Protein AF-A0A239QMC3-F1 (afdb_monomer)

Foldseek 3Di:
DPVVVVVVVVVVCVVCVPPDDDDDPVQDVVLVVLVVVLLVLVLVVLQDPPDDLVSLVVSLVSLVVSVCVPPSVLVNLLSVLVSCLVVLNCDPSNVVSLVVNVPCVSVQCCLPPVPPPGLRNGSLLSSLQSQLSNCVSVVVLVSNLVSLVSNVSGRCSVVSNCVSCCPPVVVLQVVLVVCVVVVVLLSSLVSLVVSPPRDCSVVSQVVSCVVVVHRSVPDDDDPDDDDDDDDDDDDDDDDDDDPDDPPDFAAQCVVFPWFKWFFDADPFWFFWFLDQDPQGFPPGGPDTDHDDPPDGRIWIWGADENQWTFIWGADPVAGIFTTITRNVRIGGPDDGHYDDDADKFKKFFQAWWFFFRDQDPSTDTDPQFTDGGRFIWIFGHHDDQWTFIWGQGNRGIGTTITGVVRIDTD

Secondary structure (DSSP, 8-state):
-HHHHHHHHHHHHHHHTTS-S-TTSSSSHHHHHHHHHHHHHHHHHHHSTT--HHHHHHHHHHHHHTTT-TTHHHHHHHHHHHHHHHHT--SHHHHHHHHHHHT-HHHHHHHHHS-SSSS---HHHHHHHHHHHHHHHTT-HHHHHHHHHTTTTSTTHHHHHHHHHHHHHHHHHHHHHHHHHTT-HHHHHHHHHHTTTSTTHHHHHHHHHHHHSS-GGGSPPPP-PPPPPP-------PPP-PPP----PPBHHHHS--EEEEEPP-SSEEE-BSSSSSSS--TT-S-EEE--SSS--EEEEEEEETTEEEEEEEETTTEEEEEEEEGGGEEESSPPPEESS---EEEEESS-B--BSSSSTTSPB-GGG-B-TT-EEEEEEEETTEEEEEEEETTEEEEEEEEGGGEEE-

Structure (mmCIF, N/CA/C/O backbone):
data_AF-A0A239QMC3-F1
#
_entry.id   AF-A0A239QMC3-F1
#
loop_
_atom_site.group_PDB
_atom_site.id
_atom_site.type_symbol
_atom_site.label_atom_id
_atom_site.label_alt_id
_atom_site.label_comp_id
_atom_site.label_asym_id
_atom_site.label_entity_id
_atom_site.label_seq_id
_atom_site.pdbx_PDB_ins_code
_atom_site.Cartn_x
_atom_site.Cartn_y
_atom_site.Cartn_z
_atom_site.occupancy
_atom_site.B_iso_or_equiv
_atom_site.auth_seq_id
_atom_site.auth_comp_id
_atom_site.auth_asym_id
_atom_site.auth_atom_id
_atom_site.pdbx_PDB_model_num
ATOM 1 N N . MET A 1 1 ? -2.543 -16.650 -40.277 1.00 42.34 1 MET A N 1
ATOM 2 C CA . MET A 1 1 ? -1.309 -17.272 -39.739 1.00 42.34 1 MET A CA 1
ATOM 3 C C . MET A 1 1 ? 0.009 -16.777 -40.364 1.00 42.34 1 MET A C 1
ATOM 5 O O . MET A 1 1 ? 1.056 -17.113 -39.831 1.00 42.34 1 MET A O 1
ATOM 9 N N . ASN A 1 2 ? -0.002 -15.933 -41.412 1.00 39.25 2 ASN A N 1
ATOM 10 C CA . ASN A 1 2 ? 1.236 -15.482 -42.085 1.00 39.25 2 ASN A CA 1
ATOM 11 C C . ASN A 1 2 ? 1.768 -14.101 -41.645 1.00 39.25 2 ASN A C 1
ATOM 13 O O . ASN A 1 2 ? 2.901 -13.771 -41.966 1.00 39.25 2 ASN A O 1
ATOM 17 N N . LYS A 1 3 ? 1.007 -13.307 -40.874 1.00 33.78 3 LYS A N 1
ATOM 18 C CA . LYS A 1 3 ? 1.483 -12.008 -40.350 1.00 33.78 3 LYS A CA 1
ATOM 19 C C . LYS A 1 3 ? 2.283 -12.123 -39.042 1.00 33.78 3 LYS A C 1
ATOM 21 O O . LYS A 1 3 ? 3.198 -11.342 -38.824 1.00 33.78 3 LYS A O 1
ATOM 26 N N . ILE A 1 4 ? 2.005 -13.143 -38.225 1.00 36.97 4 ILE A N 1
ATOM 27 C CA . ILE A 1 4 ? 2.702 -13.378 -36.945 1.00 36.97 4 ILE A CA 1
ATOM 28 C C . ILE A 1 4 ? 4.100 -13.978 -37.177 1.00 36.97 4 ILE A C 1
ATOM 30 O O . ILE A 1 4 ? 5.053 -13.588 -36.512 1.00 36.97 4 ILE A O 1
ATOM 34 N N . LYS A 1 5 ? 4.263 -14.831 -38.201 1.00 31.70 5 LYS A N 1
ATOM 35 C CA . LYS A 1 5 ? 5.589 -15.307 -38.630 1.00 31.70 5 LYS A CA 1
ATOM 36 C C . LYS A 1 5 ? 6.465 -14.175 -39.183 1.00 31.70 5 LYS A C 1
ATOM 38 O O . LYS A 1 5 ? 7.652 -14.159 -38.907 1.00 31.70 5 LYS A O 1
ATOM 43 N N . GLY A 1 6 ? 5.878 -13.194 -39.877 1.00 28.50 6 GLY A N 1
ATOM 44 C CA . GLY A 1 6 ? 6.613 -12.028 -40.383 1.00 28.50 6 GLY A CA 1
ATOM 45 C C . GLY A 1 6 ? 7.157 -11.116 -39.278 1.00 28.50 6 GLY A C 1
ATOM 46 O O . GLY A 1 6 ? 8.291 -10.666 -39.369 1.00 28.50 6 GLY A O 1
ATOM 47 N N . MET A 1 7 ? 6.392 -10.890 -38.205 1.00 33.25 7 MET A N 1
ATOM 48 C CA . MET A 1 7 ? 6.823 -10.029 -37.093 1.00 33.25 7 MET A CA 1
ATOM 49 C C . MET A 1 7 ? 7.894 -10.682 -36.208 1.00 33.25 7 MET A C 1
ATOM 51 O O . MET A 1 7 ? 8.841 -10.014 -35.806 1.00 33.25 7 MET A O 1
ATOM 55 N N . ILE A 1 8 ? 7.789 -11.993 -35.960 1.00 39.22 8 ILE A N 1
ATOM 56 C CA . ILE A 1 8 ? 8.799 -12.741 -35.193 1.00 39.22 8 ILE A CA 1
ATOM 57 C C . ILE A 1 8 ? 10.090 -12.899 -36.007 1.00 39.22 8 ILE A C 1
ATOM 59 O O . ILE A 1 8 ? 11.179 -12.769 -35.457 1.00 39.22 8 ILE A O 1
ATOM 63 N N . SER A 1 9 ? 9.992 -13.084 -37.329 1.00 33.53 9 SER A N 1
ATOM 64 C CA . SER A 1 9 ? 11.170 -13.084 -38.201 1.00 33.53 9 SER A CA 1
ATOM 65 C C . SER A 1 9 ? 11.862 -11.722 -38.256 1.00 33.53 9 SER A C 1
ATOM 67 O O . SER A 1 9 ? 13.081 -11.701 -38.322 1.00 33.53 9 SER A O 1
ATOM 69 N N . ILE A 1 10 ? 11.144 -10.597 -38.167 1.00 39.94 10 ILE A N 1
ATOM 70 C CA . ILE A 1 10 ? 11.778 -9.268 -38.120 1.00 39.94 10 ILE A CA 1
ATOM 71 C C . ILE A 1 10 ? 12.500 -9.043 -36.782 1.00 39.94 10 ILE A C 1
ATOM 73 O O . ILE A 1 10 ? 13.617 -8.538 -36.795 1.00 39.94 10 ILE A O 1
ATOM 77 N N . LEU A 1 11 ? 11.943 -9.487 -35.646 1.00 39.38 11 LEU A N 1
ATOM 78 C CA . LEU A 1 11 ? 12.626 -9.370 -34.347 1.00 39.38 11 LEU A CA 1
ATOM 79 C C . LEU A 1 11 ? 13.893 -10.244 -34.265 1.00 39.38 11 LEU A C 1
ATOM 81 O O . LEU A 1 11 ? 14.918 -9.799 -33.756 1.00 39.38 11 LEU A O 1
ATOM 85 N N . LEU A 1 12 ? 13.857 -11.457 -34.829 1.00 40.16 12 LEU A N 1
ATOM 86 C CA . LEU A 1 12 ? 15.035 -12.332 -34.909 1.00 40.16 12 LEU A CA 1
ATOM 87 C C . LEU A 1 12 ? 16.071 -11.846 -35.935 1.00 40.16 12 LEU A C 1
ATOM 89 O O . LEU A 1 12 ? 17.265 -12.020 -35.717 1.00 40.16 12 LEU A O 1
ATOM 93 N N . ILE A 1 13 ? 15.644 -11.209 -37.031 1.00 41.56 13 ILE A N 1
ATOM 94 C CA . ILE A 1 13 ? 16.555 -10.612 -38.021 1.00 41.56 13 ILE A CA 1
ATOM 95 C C . ILE A 1 13 ? 17.252 -9.370 -37.447 1.00 41.56 13 ILE A C 1
ATOM 97 O O . ILE A 1 13 ? 18.429 -9.174 -37.733 1.00 41.56 13 ILE A O 1
ATOM 101 N N . VAL A 1 14 ? 16.600 -8.591 -36.574 1.00 42.72 14 VAL A N 1
ATOM 102 C CA . VAL A 1 14 ? 17.269 -7.502 -35.834 1.00 42.72 14 VAL A CA 1
ATOM 103 C C . VAL A 1 14 ? 18.296 -8.054 -34.836 1.00 42.72 14 VAL A C 1
ATOM 105 O O . VAL A 1 14 ? 19.371 -7.482 -34.721 1.00 42.72 14 VAL A O 1
ATOM 108 N N . MET A 1 15 ? 18.045 -9.202 -34.194 1.00 47.81 15 MET A N 1
ATOM 109 C CA . MET A 1 15 ? 19.039 -9.849 -33.318 1.00 47.81 15 MET A CA 1
ATOM 110 C C . MET A 1 15 ? 20.203 -10.517 -34.073 1.00 47.81 15 MET A C 1
ATOM 112 O O . MET A 1 15 ? 21.301 -10.609 -33.532 1.00 47.81 15 MET A O 1
ATOM 116 N N . ILE A 1 16 ? 20.002 -10.972 -35.315 1.00 45.25 16 ILE A N 1
ATOM 117 C CA . ILE A 1 16 ? 21.043 -11.658 -36.107 1.00 45.25 16 ILE A CA 1
ATOM 118 C C . ILE A 1 16 ? 21.859 -10.681 -36.977 1.00 45.25 16 ILE A C 1
ATOM 120 O O . ILE A 1 16 ? 23.005 -10.978 -37.307 1.00 45.25 16 ILE A O 1
ATOM 124 N N . LEU A 1 17 ? 21.346 -9.485 -37.290 1.00 40.59 17 LEU A N 1
ATOM 125 C CA . LEU A 1 17 ? 22.091 -8.456 -38.039 1.00 40.59 17 LEU A CA 1
ATOM 126 C C . LEU A 1 17 ? 23.277 -7.839 -37.269 1.00 40.59 17 LEU A C 1
ATOM 128 O O . LEU A 1 17 ? 24.104 -7.182 -37.893 1.00 40.59 17 LEU A O 1
ATOM 132 N N . PHE A 1 18 ? 23.418 -8.105 -35.966 1.00 47.75 18 PHE A N 1
ATOM 133 C CA . PHE A 1 18 ? 24.602 -7.729 -35.176 1.00 47.75 18 PHE A CA 1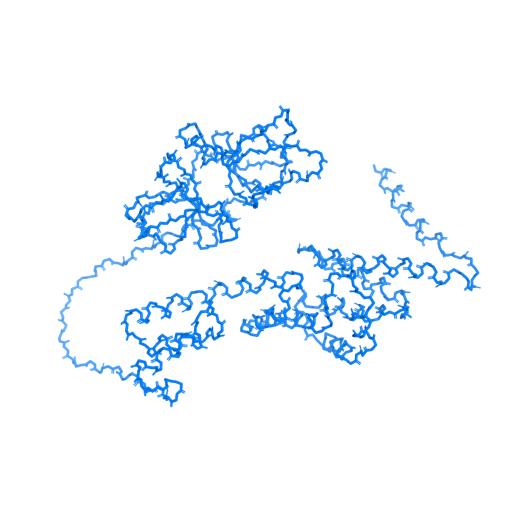
ATOM 134 C C . PHE A 1 18 ? 25.677 -8.826 -35.104 1.00 47.75 18 PHE A C 1
ATOM 136 O O . PHE A 1 18 ? 26.759 -8.612 -34.557 1.00 47.75 18 PHE A O 1
ATOM 143 N N . ALA A 1 19 ? 25.439 -9.998 -35.699 1.00 45.47 19 ALA A N 1
ATOM 144 C CA . ALA A 1 19 ? 26.444 -11.051 -35.797 1.00 45.47 19 ALA A CA 1
ATOM 145 C C . ALA A 1 19 ? 27.341 -10.840 -37.030 1.00 45.47 19 ALA A C 1
ATOM 147 O O . ALA A 1 19 ? 27.264 -11.578 -38.010 1.00 45.47 19 ALA A O 1
ATOM 148 N N . GLY A 1 20 ? 28.229 -9.844 -36.955 1.00 51.91 20 GLY A N 1
ATOM 149 C CA . GLY A 1 20 ? 29.491 -9.868 -37.698 1.00 51.91 20 GLY A CA 1
ATOM 150 C C . GLY A 1 20 ? 29.807 -8.659 -38.572 1.00 51.91 20 GLY A C 1
ATOM 151 O O . GLY A 1 20 ? 29.603 -8.721 -39.779 1.00 51.91 20 GLY A O 1
ATOM 152 N N . VAL A 1 21 ? 30.474 -7.653 -37.987 1.00 39.56 21 VAL A N 1
ATOM 153 C CA . VAL A 1 21 ? 31.579 -6.901 -38.617 1.00 39.56 21 VAL A CA 1
ATOM 154 C C . VAL A 1 21 ? 32.596 -6.495 -37.530 1.00 39.56 21 VAL A C 1
ATOM 156 O O . VAL A 1 21 ? 32.270 -5.799 -36.580 1.00 39.56 21 VAL A O 1
ATOM 159 N N . SER A 1 22 ? 33.827 -6.986 -37.677 1.00 38.31 22 SER A N 1
ATOM 160 C CA . SER A 1 22 ? 35.125 -6.436 -37.234 1.00 38.31 22 SER A CA 1
ATOM 161 C C . SER A 1 22 ? 35.217 -5.552 -35.966 1.00 38.31 22 SER A C 1
ATOM 163 O O . SER A 1 22 ? 35.170 -4.330 -36.028 1.00 38.31 22 SER A O 1
ATOM 165 N N . ILE A 1 23 ? 35.482 -6.204 -34.829 1.00 47.59 23 ILE A N 1
ATOM 166 C CA . ILE A 1 23 ? 36.553 -5.948 -33.834 1.00 47.59 23 ILE A CA 1
ATOM 167 C C . ILE A 1 23 ? 37.207 -4.541 -33.871 1.00 47.59 23 ILE A C 1
ATOM 169 O O . ILE A 1 23 ? 38.237 -4.365 -34.517 1.00 47.59 23 ILE A O 1
ATOM 173 N N . ALA A 1 24 ? 36.624 -3.573 -33.147 1.00 39.72 24 ALA A N 1
ATOM 174 C CA . ALA A 1 24 ? 37.291 -2.664 -32.183 1.00 39.72 24 ALA A CA 1
ATOM 175 C C . ALA A 1 24 ? 36.401 -1.459 -31.793 1.00 39.72 24 ALA A C 1
ATOM 177 O O . ALA A 1 24 ? 36.396 -1.081 -30.623 1.00 39.72 24 ALA A O 1
ATOM 178 N N . ASP A 1 25 ? 35.575 -0.932 -32.709 1.00 44.22 25 ASP A N 1
ATOM 179 C CA . ASP A 1 25 ? 34.870 0.355 -32.507 1.00 44.22 25 ASP A CA 1
ATOM 180 C C . ASP A 1 25 ? 33.333 0.284 -32.405 1.00 44.22 25 ASP A C 1
ATOM 182 O O . ASP A 1 25 ? 32.699 1.286 -32.090 1.00 44.22 25 ASP A O 1
ATOM 186 N N . ALA A 1 26 ? 32.715 -0.895 -32.534 1.00 49.38 26 ALA A N 1
ATOM 187 C CA . ALA A 1 26 ? 31.300 -1.095 -32.165 1.00 49.38 26 ALA A CA 1
ATOM 188 C C . ALA A 1 26 ? 31.057 -1.045 -30.631 1.00 49.38 26 ALA A C 1
ATOM 190 O O . ALA A 1 26 ? 29.965 -1.281 -30.138 1.00 49.38 26 ALA A O 1
ATOM 191 N N . SER A 1 27 ? 32.087 -0.780 -29.821 1.00 60.06 27 SER A N 1
ATOM 192 C CA . SER A 1 27 ? 32.166 -1.341 -28.469 1.00 60.06 27 SER A CA 1
ATOM 193 C C . SER A 1 27 ? 31.732 -0.435 -27.310 1.00 60.06 27 SER A C 1
ATOM 195 O O . SER A 1 27 ? 31.516 -0.968 -26.221 1.00 60.06 27 SER A O 1
ATOM 197 N N . SER A 1 28 ? 31.596 0.888 -27.486 1.00 66.06 28 SER A N 1
ATOM 198 C CA . SER A 1 28 ? 31.250 1.814 -26.386 1.00 66.06 28 SER A CA 1
ATOM 199 C C . SER A 1 28 ? 29.850 2.416 -26.495 1.00 66.06 28 SER A C 1
ATOM 201 O O . SER A 1 28 ? 29.148 2.455 -25.492 1.00 66.06 28 SER A O 1
ATOM 203 N N . MET A 1 29 ? 29.425 2.834 -27.692 1.00 78.56 29 MET A N 1
ATOM 204 C CA . MET A 1 29 ? 28.113 3.457 -27.909 1.00 78.56 29 MET A CA 1
ATOM 205 C C . MET A 1 29 ? 26.974 2.443 -27.776 1.00 78.56 29 MET A C 1
ATOM 207 O O . MET A 1 29 ? 26.014 2.702 -27.063 1.00 78.56 29 MET A O 1
ATOM 211 N N . GLU A 1 30 ? 27.121 1.250 -28.359 1.00 79.75 30 GLU A N 1
ATOM 212 C CA . GLU A 1 30 ? 26.134 0.169 -28.216 1.00 79.75 30 GLU A CA 1
ATOM 213 C C . GLU A 1 30 ? 26.017 -0.296 -26.754 1.00 79.75 30 GLU A C 1
ATOM 215 O O . GLU A 1 30 ? 24.921 -0.561 -26.263 1.00 79.75 30 GLU A O 1
ATOM 220 N N . LYS A 1 31 ? 27.140 -0.336 -26.017 1.00 83.75 31 LYS A N 1
ATOM 221 C CA . LYS A 1 31 ? 27.138 -0.645 -24.578 1.00 83.75 31 LYS A CA 1
ATOM 222 C C . LYS A 1 31 ? 26.513 0.468 -23.743 1.00 83.75 31 LYS A C 1
ATOM 224 O O . LYS A 1 31 ? 25.825 0.162 -22.777 1.00 83.75 31 LYS A O 1
ATOM 229 N N . GLU A 1 32 ? 26.732 1.730 -24.102 1.00 85.12 32 GLU A N 1
ATOM 230 C CA . GLU A 1 32 ? 26.097 2.890 -23.467 1.00 85.12 32 GLU A CA 1
ATOM 231 C C . GLU A 1 32 ? 24.574 2.857 -23.667 1.00 85.12 32 GLU A C 1
ATOM 233 O O . GLU A 1 32 ? 23.825 2.970 -22.697 1.00 85.12 32 GLU A O 1
ATOM 238 N N . GLU A 1 33 ? 24.106 2.639 -24.898 1.00 85.00 33 GLU A N 1
ATOM 239 C CA . GLU A 1 33 ? 22.679 2.525 -25.220 1.00 85.00 33 GLU A CA 1
ATOM 240 C C . GLU A 1 33 ? 22.027 1.351 -24.489 1.00 85.00 33 GLU A C 1
ATOM 242 O O . GLU A 1 33 ? 20.990 1.527 -23.845 1.00 85.00 33 GLU A O 1
ATOM 247 N N . LEU A 1 34 ? 22.654 0.171 -24.521 1.00 87.06 34 LEU A N 1
ATOM 248 C CA . LEU A 1 34 ? 22.160 -1.006 -23.813 1.00 87.06 34 LEU A CA 1
ATOM 249 C C . LEU A 1 34 ? 22.160 -0.798 -22.295 1.00 87.06 34 LEU A C 1
ATOM 251 O O . LEU A 1 34 ? 21.195 -1.176 -21.634 1.00 87.06 34 LEU A O 1
ATOM 255 N N . TYR A 1 35 ? 23.201 -0.179 -21.735 1.00 88.06 35 TYR A N 1
ATOM 256 C CA . TYR A 1 35 ? 23.268 0.151 -20.312 1.00 88.06 35 TYR A CA 1
ATOM 257 C C . TYR A 1 35 ? 22.101 1.052 -19.907 1.00 88.06 35 TYR A C 1
ATOM 259 O O . TYR A 1 35 ? 21.332 0.685 -19.022 1.00 88.06 35 TYR A O 1
ATOM 267 N N . ASN A 1 36 ? 21.903 2.172 -20.603 1.00 87.00 36 ASN A N 1
ATOM 268 C CA . ASN A 1 36 ? 20.829 3.117 -20.292 1.00 87.00 36 ASN A CA 1
ATOM 269 C C . ASN A 1 36 ? 19.439 2.489 -20.485 1.00 87.00 36 ASN A C 1
ATOM 271 O O . ASN A 1 36 ? 18.554 2.673 -19.649 1.00 87.00 36 ASN A O 1
ATOM 275 N N . ALA A 1 37 ? 19.252 1.681 -21.533 1.00 86.00 37 ALA A N 1
ATOM 276 C CA . ALA A 1 37 ? 18.010 0.943 -21.751 1.00 86.00 37 ALA A CA 1
ATOM 277 C C . ALA A 1 37 ? 17.729 -0.068 -20.628 1.00 86.00 37 ALA A C 1
ATOM 279 O O . ALA A 1 37 ? 16.599 -0.153 -20.151 1.00 86.00 37 ALA A O 1
ATOM 280 N N . THR A 1 38 ? 18.748 -0.805 -20.177 1.00 90.38 38 THR A N 1
ATOM 281 C CA . THR A 1 38 ? 18.607 -1.811 -19.111 1.00 90.38 38 THR A CA 1
ATOM 282 C C . THR A 1 38 ? 18.296 -1.150 -17.767 1.00 90.38 38 THR A C 1
ATOM 284 O O . THR A 1 38 ? 17.432 -1.625 -17.030 1.00 90.38 38 THR A O 1
ATOM 287 N N . ILE A 1 39 ? 18.932 -0.013 -17.469 1.00 87.38 39 ILE A N 1
ATOM 288 C CA . ILE A 1 39 ? 18.624 0.792 -16.281 1.00 87.38 39 ILE A CA 1
ATOM 289 C C . ILE A 1 39 ? 17.167 1.256 -16.314 1.00 87.38 39 ILE A C 1
ATOM 291 O O . ILE A 1 39 ? 16.432 1.000 -15.366 1.00 87.38 39 ILE A O 1
ATOM 295 N N . HIS A 1 40 ? 16.706 1.838 -17.422 1.00 84.25 40 HIS A N 1
ATOM 296 C CA . HIS A 1 40 ? 15.313 2.275 -17.543 1.00 84.25 40 HIS A CA 1
ATOM 297 C C . HIS A 1 40 ? 14.299 1.131 -17.447 1.00 84.25 40 HIS A C 1
ATOM 299 O O . HIS A 1 40 ? 13.198 1.324 -16.932 1.00 84.25 40 HIS A O 1
ATOM 305 N N . GLN A 1 41 ? 14.639 -0.069 -17.920 1.00 88.62 41 GLN A N 1
ATOM 306 C CA . GLN A 1 41 ? 13.793 -1.248 -17.731 1.00 88.62 41 GLN A CA 1
ATOM 307 C C . GLN A 1 41 ? 13.694 -1.639 -16.256 1.00 88.62 41 GLN A C 1
ATOM 309 O O . GLN A 1 41 ? 12.586 -1.885 -15.779 1.00 88.62 41 GLN A O 1
ATOM 314 N N . LEU A 1 42 ? 14.817 -1.648 -15.531 1.00 88.81 42 LEU A N 1
ATOM 315 C CA . LEU A 1 42 ? 14.836 -1.894 -14.089 1.00 88.81 42 LEU A CA 1
ATOM 316 C C . LEU A 1 42 ? 14.011 -0.845 -13.336 1.00 88.81 42 LEU A C 1
ATOM 318 O O . LEU A 1 42 ? 13.190 -1.205 -12.499 1.00 88.81 42 LEU A O 1
ATOM 322 N N . GLU A 1 43 ? 14.156 0.436 -13.667 1.00 83.44 43 GLU A N 1
ATOM 323 C CA . GLU A 1 43 ? 13.346 1.505 -13.074 1.00 83.44 43 GLU A CA 1
ATOM 324 C C . GLU A 1 43 ? 11.858 1.341 -13.369 1.00 83.44 43 GLU A C 1
ATOM 326 O O . GLU A 1 43 ? 11.033 1.419 -12.465 1.00 83.44 43 GLU A O 1
ATOM 331 N N . SER A 1 44 ? 11.500 1.074 -14.627 1.00 83.50 44 SER A N 1
ATOM 332 C CA . SER A 1 44 ? 10.107 0.853 -15.016 1.00 83.50 44 SER A CA 1
ATOM 333 C C . SER A 1 44 ? 9.508 -0.342 -14.277 1.00 83.50 44 SER A C 1
ATOM 335 O O . SER A 1 44 ? 8.335 -0.301 -13.893 1.00 83.50 44 SER A O 1
ATOM 337 N N . TRP A 1 45 ? 10.313 -1.383 -14.050 1.00 87.12 45 TRP A N 1
ATOM 338 C CA . TRP A 1 45 ? 9.920 -2.530 -13.247 1.00 87.12 45 TRP A CA 1
ATOM 339 C C . TRP A 1 45 ? 9.667 -2.124 -11.790 1.00 87.12 45 TRP A C 1
ATOM 341 O O . TRP A 1 45 ? 8.585 -2.375 -11.267 1.00 87.12 45 TRP A O 1
ATOM 351 N N . LEU A 1 46 ? 10.608 -1.399 -11.178 1.00 83.19 46 LEU A N 1
ATOM 352 C CA . LEU A 1 46 ? 10.526 -0.862 -9.811 1.00 83.19 46 LEU A CA 1
ATOM 353 C C . LEU A 1 46 ? 9.485 0.249 -9.618 1.00 83.19 46 LEU A C 1
ATOM 355 O O . LEU A 1 46 ? 9.290 0.694 -8.500 1.00 83.19 46 LEU A O 1
ATOM 359 N N . GLN A 1 47 ? 8.854 0.765 -10.666 1.00 76.44 47 GLN A N 1
ATOM 360 C CA . GLN A 1 47 ? 7.776 1.756 -10.552 1.00 76.44 47 GLN A CA 1
ATOM 361 C C . GLN A 1 47 ? 6.394 1.139 -10.772 1.00 76.44 47 GLN A C 1
ATOM 363 O O . GLN A 1 47 ? 5.383 1.804 -10.552 1.00 76.44 47 GLN A O 1
ATOM 368 N N . THR A 1 48 ? 6.330 -0.112 -11.236 1.00 73.38 48 THR A N 1
ATOM 369 C CA . THR A 1 48 ? 5.074 -0.762 -11.618 1.00 73.38 48 THR A CA 1
ATOM 370 C C . THR A 1 48 ? 4.817 -1.985 -10.735 1.00 73.38 48 THR A C 1
ATOM 372 O O . THR A 1 48 ? 5.326 -3.069 -11.041 1.00 73.38 48 THR A O 1
ATOM 375 N N . PRO A 1 49 ? 3.996 -1.848 -9.677 1.00 70.25 49 PRO A N 1
ATOM 376 C CA . PRO A 1 49 ? 3.599 -2.965 -8.831 1.00 70.25 49 PRO A CA 1
ATOM 377 C C . PRO A 1 49 ? 3.048 -4.149 -9.631 1.00 70.25 49 PRO A C 1
ATOM 379 O O . PRO A 1 49 ? 2.278 -3.980 -10.577 1.00 70.25 49 PRO A O 1
ATOM 382 N N . GLY A 1 50 ? 3.434 -5.365 -9.239 1.00 68.62 50 GLY A N 1
ATOM 383 C CA . GLY A 1 50 ? 2.870 -6.603 -9.790 1.00 68.62 50 GLY A CA 1
ATOM 384 C C . GLY A 1 50 ? 3.425 -7.049 -11.147 1.00 68.62 50 GLY A C 1
ATOM 385 O O . GLY A 1 50 ? 2.840 -7.934 -11.775 1.00 68.62 50 GLY A O 1
ATOM 386 N N . ARG A 1 51 ? 4.545 -6.484 -11.617 1.00 74.12 51 ARG A N 1
ATOM 387 C CA . ARG A 1 51 ? 5.210 -6.981 -12.830 1.00 74.12 51 ARG A CA 1
ATOM 388 C C . ARG A 1 51 ? 5.774 -8.398 -12.666 1.00 74.12 51 ARG A C 1
ATOM 390 O O . ARG A 1 51 ? 6.202 -8.781 -11.576 1.00 74.12 51 ARG A O 1
ATOM 397 N N . PRO A 1 52 ? 5.792 -9.195 -13.750 1.00 79.50 52 PRO A N 1
ATOM 398 C CA . PRO A 1 52 ? 6.205 -10.588 -13.689 1.00 79.50 52 PRO A CA 1
ATOM 399 C C . PRO A 1 52 ? 7.712 -10.737 -13.443 1.00 79.50 52 PRO A C 1
ATOM 401 O O . PRO A 1 52 ? 8.528 -9.956 -13.934 1.00 79.50 52 PRO A O 1
ATOM 404 N N . ALA A 1 53 ? 8.082 -11.815 -12.748 1.00 85.31 53 ALA A N 1
ATOM 405 C CA . ALA A 1 53 ? 9.475 -12.189 -12.490 1.00 85.31 53 ALA A CA 1
ATOM 406 C C . ALA A 1 53 ? 10.293 -12.404 -13.781 1.00 85.31 53 ALA A C 1
ATOM 408 O O . ALA A 1 53 ? 11.470 -12.061 -13.829 1.00 85.31 53 ALA A O 1
ATOM 409 N N . ALA A 1 54 ? 9.652 -12.884 -14.853 1.00 85.38 54 ALA A N 1
ATOM 410 C CA . ALA A 1 54 ? 10.289 -13.111 -16.154 1.00 85.38 54 ALA A CA 1
ATOM 411 C C . ALA A 1 54 ? 10.846 -11.829 -16.810 1.00 85.38 54 ALA A C 1
ATOM 413 O O . ALA A 1 54 ? 11.699 -11.908 -17.694 1.00 85.38 54 ALA A O 1
ATOM 414 N N . GLU A 1 55 ? 10.370 -10.643 -16.414 1.00 88.31 55 GLU A N 1
ATOM 415 C CA . GLU A 1 55 ? 10.962 -9.377 -16.864 1.00 88.31 55 GLU A CA 1
ATOM 416 C C . GLU A 1 55 ? 12.292 -9.089 -16.154 1.00 88.31 55 GLU A C 1
ATOM 418 O O . GLU A 1 55 ? 13.226 -8.620 -16.800 1.00 88.31 55 GLU A O 1
ATOM 423 N N . LEU A 1 56 ? 12.433 -9.442 -14.868 1.00 92.12 56 LEU A N 1
ATOM 424 C CA . LEU A 1 56 ? 13.714 -9.330 -14.159 1.00 92.12 56 LEU A CA 1
ATOM 425 C C . LEU A 1 56 ? 14.767 -10.267 -14.752 1.00 92.12 56 LEU A C 1
ATOM 427 O O . LEU A 1 56 ? 15.918 -9.871 -14.886 1.00 92.12 56 LEU A O 1
ATOM 431 N N . GLU A 1 57 ? 14.383 -11.475 -15.168 1.00 91.00 57 GLU A N 1
ATOM 432 C CA . GLU A 1 57 ? 15.292 -12.421 -15.835 1.00 91.00 57 GLU A CA 1
ATOM 433 C C . GLU A 1 57 ? 15.880 -11.842 -17.135 1.00 91.00 57 GLU A C 1
ATOM 435 O O . GLU A 1 57 ? 17.068 -12.005 -17.416 1.00 91.00 57 GLU A O 1
ATOM 440 N N . GLN A 1 58 ? 15.079 -11.099 -17.906 1.00 89.44 58 GLN A N 1
ATOM 441 C CA . GLN A 1 58 ? 15.541 -10.411 -19.120 1.00 89.44 58 GLN A CA 1
ATOM 442 C C . GLN A 1 58 ? 16.477 -9.238 -18.800 1.00 89.44 58 GLN A C 1
ATOM 444 O O . GLN A 1 58 ? 17.479 -9.032 -19.492 1.00 89.44 58 GLN A O 1
ATOM 449 N N . ILE A 1 59 ? 16.178 -8.490 -17.735 1.00 93.50 59 ILE A N 1
ATOM 450 C CA . ILE A 1 59 ? 17.022 -7.391 -17.247 1.00 93.50 59 ILE A CA 1
ATOM 451 C C . ILE A 1 59 ? 18.376 -7.939 -16.764 1.00 93.50 59 ILE A C 1
ATOM 453 O O . ILE A 1 59 ? 19.421 -7.399 -17.128 1.00 93.50 59 ILE A O 1
ATOM 457 N N . ILE A 1 60 ? 18.380 -9.052 -16.022 1.00 95.06 60 ILE A N 1
ATOM 458 C CA . ILE A 1 60 ? 19.597 -9.752 -15.575 1.00 95.06 60 ILE A CA 1
ATOM 459 C C . ILE A 1 60 ? 20.450 -10.160 -16.778 1.00 95.06 60 ILE A C 1
ATOM 461 O O . ILE A 1 60 ? 21.624 -9.795 -16.836 1.00 95.06 60 ILE A O 1
ATOM 465 N N . ALA A 1 61 ? 19.853 -10.821 -17.776 1.00 91.19 61 ALA A N 1
ATOM 466 C CA . ALA A 1 61 ? 20.563 -11.234 -18.988 1.00 91.19 61 ALA A CA 1
ATOM 467 C C . ALA A 1 61 ? 21.185 -10.044 -19.744 1.00 91.19 61 ALA A C 1
ATOM 469 O O . ALA A 1 61 ? 22.295 -10.138 -20.275 1.00 91.19 61 ALA A O 1
ATOM 470 N N . SER A 1 62 ? 20.494 -8.901 -19.760 1.00 91.44 62 SER A N 1
ATOM 471 C CA . SER A 1 62 ? 20.992 -7.669 -20.378 1.00 91.44 62 SER A CA 1
ATOM 472 C C . SER A 1 62 ? 22.185 -7.104 -19.603 1.00 91.44 62 SER A C 1
ATOM 474 O O . SER A 1 62 ? 23.215 -6.795 -20.207 1.00 91.44 62 SER A O 1
ATOM 476 N N . PHE A 1 63 ? 22.122 -7.069 -18.268 1.00 93.19 63 PHE A N 1
ATOM 477 C CA . PHE A 1 63 ? 23.269 -6.683 -17.443 1.00 93.19 63 PHE A CA 1
ATOM 478 C C . PHE A 1 63 ? 24.461 -7.644 -17.563 1.00 93.19 63 PHE A C 1
ATOM 480 O O . PHE A 1 63 ? 25.601 -7.179 -17.592 1.00 93.19 63 PHE A O 1
ATOM 487 N N . ASP A 1 64 ? 24.235 -8.954 -17.683 1.00 89.88 64 ASP A N 1
ATOM 488 C CA . ASP A 1 64 ? 25.312 -9.935 -17.889 1.00 89.88 64 ASP A CA 1
ATOM 489 C C . ASP A 1 64 ? 26.053 -9.686 -19.210 1.00 89.88 64 ASP A C 1
ATOM 491 O O . ASP A 1 64 ? 27.287 -9.734 -19.271 1.00 89.88 64 ASP A O 1
ATOM 495 N N . SER A 1 65 ? 25.311 -9.341 -20.268 1.00 88.06 65 SER A N 1
ATOM 496 C CA . SER A 1 65 ? 25.879 -9.046 -21.590 1.00 88.06 65 SER A CA 1
ATOM 497 C C . SER A 1 65 ? 26.772 -7.797 -21.615 1.00 88.06 65 SER A C 1
ATOM 499 O O . SER A 1 65 ? 27.668 -7.690 -22.455 1.00 88.06 65 SER A O 1
ATOM 501 N N . LEU A 1 66 ? 26.596 -6.881 -20.655 1.00 87.19 66 LEU A N 1
ATOM 502 C CA . LEU A 1 66 ? 27.392 -5.659 -20.521 1.00 87.19 66 LEU A CA 1
ATOM 503 C C . LEU A 1 66 ? 28.800 -5.910 -19.953 1.00 87.19 66 LEU A C 1
ATOM 505 O O . LEU A 1 66 ? 29.635 -5.008 -20.003 1.00 87.19 66 LEU A O 1
ATOM 509 N N . GLN A 1 67 ? 29.105 -7.118 -19.460 1.00 83.62 67 GLN A N 1
ATOM 510 C CA . GLN A 1 67 ? 30.450 -7.541 -19.028 1.00 83.62 67 GLN A CA 1
ATOM 511 C C . GLN A 1 67 ? 31.154 -6.551 -18.075 1.00 83.62 67 GLN A C 1
ATOM 513 O O . GLN A 1 67 ? 32.344 -6.275 -18.220 1.00 83.62 67 GLN A O 1
ATOM 518 N N . SER A 1 68 ? 30.448 -6.027 -17.069 1.00 82.44 68 SER A N 1
ATOM 519 C CA . SER A 1 68 ? 30.960 -5.011 -16.121 1.00 82.44 68 SER A CA 1
ATOM 520 C C . SER A 1 68 ? 31.218 -3.624 -16.727 1.00 82.44 68 SER A C 1
ATOM 522 O O . SER A 1 68 ? 31.971 -2.834 -16.166 1.00 82.44 68 SER A O 1
ATOM 524 N N . TYR A 1 69 ? 30.597 -3.293 -17.862 1.00 85.62 69 TYR A N 1
ATOM 525 C CA . TYR A 1 69 ? 30.560 -1.919 -18.360 1.00 85.62 69 TYR A CA 1
ATOM 526 C C . TYR A 1 69 ? 29.898 -0.991 -17.325 1.00 85.62 69 TYR A C 1
ATOM 528 O O . TYR A 1 69 ? 28.794 -1.283 -16.850 1.00 85.62 69 TYR A O 1
ATOM 536 N N . LYS A 1 70 ? 30.582 0.106 -16.965 1.00 86.69 70 LYS A N 1
ATOM 537 C CA . LYS A 1 70 ? 30.215 1.000 -15.849 1.00 86.69 70 LYS A CA 1
ATOM 538 C C . LYS A 1 70 ? 29.900 0.195 -14.577 1.00 86.69 70 LYS A C 1
ATOM 540 O O . LYS A 1 70 ? 30.653 -0.699 -14.207 1.00 86.69 70 LYS A O 1
ATOM 545 N N . MET A 1 71 ? 28.769 0.474 -13.934 1.00 89.00 71 MET A N 1
ATOM 546 C CA . MET A 1 71 ? 28.319 -0.214 -12.728 1.00 89.00 71 MET A CA 1
ATOM 547 C C . MET A 1 71 ? 27.276 -1.307 -12.997 1.00 89.00 71 MET A C 1
ATOM 549 O O . MET A 1 71 ? 26.559 -1.713 -12.083 1.00 89.00 71 MET A O 1
ATOM 553 N N . SER A 1 72 ? 27.200 -1.834 -14.227 1.00 89.81 72 SER A N 1
ATOM 554 C CA . SER A 1 72 ? 26.238 -2.890 -14.609 1.00 89.81 72 SER A CA 1
ATOM 555 C C . SER A 1 72 ? 26.260 -4.096 -13.668 1.00 89.81 72 SER A C 1
ATOM 557 O O . SER A 1 72 ? 25.215 -4.662 -13.372 1.00 89.81 72 SER A O 1
ATOM 559 N N . LYS A 1 73 ? 27.430 -4.448 -13.127 1.00 91.56 73 LYS A N 1
ATOM 560 C CA . LYS A 1 73 ? 27.586 -5.545 -12.166 1.00 91.56 73 LYS A CA 1
ATOM 561 C C . LYS A 1 73 ? 26.906 -5.274 -10.815 1.00 91.56 73 LYS A C 1
ATOM 563 O O . LYS A 1 73 ? 26.342 -6.194 -10.237 1.00 91.56 73 LYS A O 1
ATOM 568 N N . GLY A 1 74 ? 26.913 -4.027 -10.336 1.00 91.19 74 GLY A N 1
ATOM 569 C CA . GLY A 1 74 ? 26.186 -3.632 -9.123 1.00 91.19 74 GLY A CA 1
ATOM 570 C C . GLY A 1 74 ? 24.673 -3.749 -9.311 1.00 91.19 74 GLY A C 1
ATOM 571 O O . GLY A 1 74 ? 23.993 -4.396 -8.518 1.00 91.19 74 GLY A O 1
ATOM 572 N N . PHE A 1 75 ? 24.155 -3.233 -10.427 1.00 91.75 75 PHE A N 1
ATOM 573 C CA . PHE A 1 75 ? 22.740 -3.390 -10.772 1.00 91.75 75 PHE A CA 1
ATOM 574 C C . PHE A 1 75 ? 22.341 -4.847 -11.015 1.00 91.75 75 PHE A C 1
ATOM 576 O O . PHE A 1 75 ? 21.250 -5.253 -10.617 1.00 91.75 75 PHE A O 1
ATOM 583 N N . ASN A 1 76 ? 23.220 -5.656 -11.609 1.00 94.06 76 ASN A N 1
ATOM 584 C CA . ASN A 1 76 ? 22.990 -7.085 -11.792 1.00 94.06 76 ASN A CA 1
ATOM 585 C C . ASN A 1 76 ? 22.807 -7.803 -10.447 1.00 94.06 76 ASN A C 1
ATOM 587 O O . ASN A 1 76 ? 21.839 -8.546 -10.287 1.00 94.06 76 ASN A O 1
ATOM 591 N N . TYR A 1 77 ? 23.676 -7.541 -9.463 1.00 94.69 77 TYR A N 1
ATOM 592 C CA . TYR A 1 77 ? 23.524 -8.099 -8.116 1.00 94.69 77 TYR A CA 1
ATOM 593 C C . TYR A 1 77 ? 22.197 -7.696 -7.487 1.00 94.69 77 TYR A C 1
ATOM 595 O O . TYR A 1 77 ? 21.468 -8.557 -7.004 1.00 94.69 77 TYR A O 1
ATOM 603 N N . PHE A 1 78 ? 21.837 -6.414 -7.552 1.00 93.25 78 PHE A N 1
ATOM 604 C CA . PHE A 1 78 ? 20.566 -5.945 -7.008 1.00 93.25 78 PHE A CA 1
ATOM 605 C C . PHE A 1 78 ? 19.355 -6.603 -7.688 1.00 93.25 78 PHE A C 1
ATOM 607 O O . PHE A 1 78 ? 18.449 -7.082 -7.008 1.00 93.25 78 PHE A O 1
ATOM 614 N N . THR A 1 79 ? 19.363 -6.702 -9.018 1.00 94.44 79 THR A N 1
ATOM 615 C CA . THR A 1 79 ? 18.264 -7.311 -9.789 1.00 94.44 79 THR A CA 1
ATOM 616 C C . THR A 1 79 ? 18.097 -8.797 -9.452 1.00 94.44 79 THR A C 1
ATOM 618 O O . THR A 1 79 ? 16.977 -9.290 -9.321 1.00 94.44 79 THR A O 1
ATOM 621 N N . ASN A 1 80 ? 19.205 -9.507 -9.242 1.00 95.50 80 ASN A N 1
ATOM 622 C CA . ASN A 1 80 ? 19.208 -10.901 -8.808 1.00 95.50 80 ASN A CA 1
ATOM 623 C C . ASN A 1 80 ? 18.661 -11.079 -7.377 1.00 95.50 80 ASN A C 1
ATOM 625 O O . ASN A 1 80 ? 17.829 -11.958 -7.140 1.00 95.50 80 ASN A O 1
ATOM 629 N N . VAL A 1 81 ? 19.062 -10.220 -6.431 1.00 94.94 81 VAL A N 1
ATOM 630 C CA . VAL A 1 81 ? 18.511 -10.210 -5.060 1.00 94.94 81 VAL A CA 1
ATOM 631 C C . VAL A 1 81 ? 17.004 -9.947 -5.087 1.00 94.94 81 VAL A C 1
ATOM 633 O O . VAL A 1 81 ? 16.244 -10.637 -4.409 1.00 94.94 81 VAL A O 1
ATOM 636 N N . LEU A 1 82 ? 16.558 -8.999 -5.912 1.00 92.31 82 LEU A N 1
ATOM 637 C CA . LEU A 1 82 ? 15.146 -8.673 -6.089 1.00 92.31 82 LEU A CA 1
ATOM 638 C C . LEU A 1 82 ? 14.344 -9.864 -6.629 1.00 92.31 82 LEU A C 1
ATOM 640 O O . LEU A 1 82 ? 13.292 -10.184 -6.078 1.00 92.31 82 LEU A O 1
ATOM 644 N N . LEU A 1 83 ? 14.853 -10.553 -7.657 1.00 93.94 83 LEU A N 1
ATOM 645 C CA . LEU A 1 83 ? 14.227 -11.752 -8.223 1.00 93.94 83 LEU A CA 1
ATOM 646 C C . LEU A 1 83 ? 14.051 -12.851 -7.165 1.00 93.94 83 LEU A C 1
ATOM 648 O O . LEU A 1 83 ? 12.967 -13.417 -7.019 1.00 93.94 83 LEU A O 1
ATOM 652 N N . LYS A 1 84 ? 15.095 -13.117 -6.380 1.00 91.56 84 LYS A N 1
ATOM 653 C CA . LYS A 1 84 ? 15.046 -14.088 -5.279 1.00 91.56 84 LYS A CA 1
ATOM 654 C C . LYS A 1 84 ? 14.044 -13.679 -4.199 1.00 91.56 84 LYS A C 1
ATOM 656 O O . LYS A 1 84 ? 13.250 -14.513 -3.767 1.00 91.56 84 LYS A O 1
ATOM 661 N N . ALA A 1 85 ? 14.021 -12.401 -3.817 1.00 90.31 85 ALA A N 1
ATOM 662 C CA . ALA A 1 85 ? 13.099 -11.872 -2.814 1.00 90.31 85 ALA A CA 1
ATOM 663 C C . ALA A 1 85 ? 11.626 -11.988 -3.242 1.00 90.31 85 ALA A C 1
ATOM 665 O O . ALA A 1 85 ? 10.771 -12.314 -2.419 1.00 90.31 85 ALA A O 1
ATOM 666 N N . ILE A 1 86 ? 11.305 -11.768 -4.523 1.00 86.12 86 ILE A N 1
ATOM 667 C CA . ILE A 1 86 ? 9.928 -11.945 -5.016 1.00 86.12 86 ILE A CA 1
ATOM 668 C C . ILE A 1 86 ? 9.519 -13.413 -5.168 1.00 86.12 86 ILE A C 1
ATOM 670 O O . ILE A 1 86 ? 8.330 -13.712 -5.102 1.00 86.12 86 ILE A O 1
ATOM 674 N N . GLN A 1 87 ? 10.483 -14.313 -5.358 1.00 88.56 87 GLN A N 1
ATOM 675 C CA . GLN A 1 87 ? 10.263 -15.760 -5.427 1.00 88.56 87 GLN A CA 1
ATOM 676 C C . GLN A 1 87 ? 10.249 -16.432 -4.043 1.00 88.56 87 GLN A C 1
ATOM 678 O O . GLN A 1 87 ? 9.953 -17.621 -3.961 1.00 88.56 87 GLN A O 1
ATOM 683 N N . GLY A 1 88 ? 10.589 -15.705 -2.972 1.00 87.00 88 GLY A N 1
ATOM 684 C CA . GLY A 1 88 ? 10.737 -16.267 -1.625 1.00 87.00 88 GLY A CA 1
ATOM 685 C C . GLY A 1 88 ? 11.944 -17.207 -1.481 1.00 87.00 88 GLY A C 1
ATOM 686 O O . GLY A 1 88 ? 11.920 -18.120 -0.660 1.00 87.00 88 GLY A O 1
ATOM 687 N N . SER A 1 89 ? 12.988 -17.033 -2.299 1.00 90.00 89 SER A N 1
ATOM 688 C CA . SER A 1 89 ? 14.155 -17.924 -2.358 1.00 90.00 89 SER A CA 1
ATOM 689 C C . SER A 1 89 ? 15.378 -17.302 -1.676 1.00 90.00 89 SER A C 1
ATOM 691 O O . SER A 1 89 ? 16.202 -16.670 -2.331 1.00 90.00 89 SER A O 1
ATOM 693 N N . PHE A 1 90 ? 15.540 -17.516 -0.370 1.00 90.75 90 PHE A N 1
ATOM 694 C CA . PHE A 1 90 ? 16.615 -16.918 0.445 1.00 90.75 90 PHE A CA 1
ATOM 695 C C . PHE A 1 90 ? 17.813 -17.865 0.643 1.00 90.75 90 PHE A C 1
ATOM 697 O O . PHE A 1 90 ? 18.172 -18.254 1.757 1.00 90.75 90 PHE A O 1
ATOM 704 N N . ASP A 1 91 ? 18.408 -18.289 -0.470 1.00 86.19 91 ASP A N 1
ATOM 705 C CA . ASP A 1 91 ? 19.514 -19.251 -0.520 1.00 86.19 91 ASP A CA 1
ATOM 706 C C . ASP A 1 91 ? 20.906 -18.593 -0.378 1.00 86.19 91 ASP A C 1
ATOM 708 O O . ASP A 1 91 ? 21.053 -17.425 -0.009 1.00 86.19 91 ASP A O 1
ATOM 712 N N . PHE A 1 92 ? 21.966 -19.376 -0.609 1.00 88.50 92 PHE A N 1
ATOM 713 C CA . PHE A 1 92 ? 23.342 -18.880 -0.566 1.00 88.50 92 PHE A CA 1
ATOM 714 C C . PHE A 1 92 ? 23.582 -17.741 -1.566 1.00 88.50 92 PHE A C 1
ATOM 716 O O . PHE A 1 92 ? 24.244 -16.768 -1.208 1.00 88.50 92 PHE A O 1
ATOM 723 N N . ASP A 1 93 ? 23.027 -17.834 -2.778 1.00 88.12 93 ASP A N 1
ATOM 724 C CA . ASP A 1 93 ? 23.238 -16.839 -3.831 1.00 88.12 93 ASP A CA 1
ATOM 725 C C . ASP A 1 93 ? 22.613 -15.495 -3.444 1.00 88.12 93 ASP A C 1
ATOM 727 O O . ASP A 1 93 ? 23.257 -14.454 -3.581 1.00 88.12 93 ASP A O 1
ATOM 731 N N . TYR A 1 94 ? 21.413 -15.514 -2.851 1.00 90.38 94 TYR A N 1
ATOM 732 C CA . TYR A 1 94 ? 20.773 -14.320 -2.288 1.00 90.38 94 TYR A CA 1
ATOM 733 C C . TYR A 1 94 ? 21.691 -13.595 -1.286 1.00 90.38 94 TYR A C 1
ATOM 735 O O . TYR A 1 94 ? 21.945 -12.394 -1.416 1.00 90.38 94 TYR A O 1
ATOM 743 N N . LYS A 1 95 ? 22.261 -14.334 -0.325 1.00 88.12 95 LYS A N 1
ATOM 744 C CA . LYS A 1 95 ? 23.178 -13.773 0.685 1.00 88.12 95 LYS A CA 1
ATOM 745 C C . LYS A 1 95 ? 24.493 -13.299 0.073 1.00 88.12 95 LYS A C 1
ATOM 747 O O . LYS A 1 95 ? 25.014 -12.255 0.463 1.00 88.12 95 LYS A O 1
ATOM 752 N N . PHE A 1 96 ? 25.027 -14.053 -0.884 1.00 91.69 96 PHE A N 1
ATOM 753 C CA . PHE A 1 96 ? 26.244 -13.698 -1.603 1.00 91.69 96 PHE A CA 1
ATOM 754 C C . PHE A 1 96 ? 26.082 -12.358 -2.327 1.00 91.69 96 PHE A C 1
ATOM 756 O O . PHE A 1 96 ? 26.923 -11.476 -2.163 1.00 91.69 96 PHE A O 1
ATOM 763 N N . TRP A 1 97 ? 24.992 -12.160 -3.070 1.00 93.62 97 TRP A N 1
ATOM 764 C CA . TRP A 1 97 ? 24.759 -10.917 -3.806 1.00 93.62 97 TRP A CA 1
ATOM 765 C C . TRP A 1 97 ? 24.493 -9.715 -2.899 1.00 93.62 97 TRP A C 1
ATOM 767 O O . TRP A 1 97 ? 24.999 -8.633 -3.196 1.00 93.62 97 TRP A O 1
ATOM 777 N N . ILE A 1 98 ? 23.790 -9.891 -1.774 1.00 93.06 98 ILE A N 1
ATOM 778 C CA . ILE A 1 98 ? 23.673 -8.843 -0.744 1.00 93.06 98 ILE A CA 1
ATOM 779 C C . ILE A 1 98 ? 25.057 -8.424 -0.248 1.00 93.06 98 ILE A C 1
ATOM 781 O O . ILE A 1 98 ? 25.379 -7.238 -0.270 1.00 93.06 98 ILE A O 1
ATOM 785 N N . ASN A 1 99 ? 25.908 -9.385 0.118 1.00 90.88 99 ASN A N 1
ATOM 786 C CA . ASN A 1 99 ? 27.261 -9.087 0.581 1.00 90.88 99 ASN A CA 1
ATOM 787 C C . ASN A 1 99 ? 28.101 -8.383 -0.504 1.00 90.88 99 ASN A C 1
ATOM 789 O O . ASN A 1 99 ? 28.867 -7.469 -0.207 1.00 90.88 99 ASN A O 1
ATOM 793 N N . MET A 1 100 ? 27.935 -8.762 -1.775 1.00 91.81 100 MET A N 1
ATOM 794 C CA . MET A 1 100 ? 28.602 -8.079 -2.887 1.00 91.81 100 MET A CA 1
ATOM 795 C C . MET A 1 100 ? 28.118 -6.637 -3.086 1.00 91.81 100 MET A C 1
ATOM 797 O O . MET A 1 100 ? 28.908 -5.812 -3.535 1.00 91.81 100 MET A O 1
ATOM 801 N N . LEU A 1 101 ? 26.859 -6.314 -2.776 1.00 92.19 101 LEU A N 1
ATOM 802 C CA . LEU A 1 101 ? 26.345 -4.938 -2.795 1.00 92.19 101 LEU A CA 1
ATOM 803 C C . LEU A 1 101 ? 26.876 -4.123 -1.610 1.00 92.19 101 LEU A C 1
ATOM 805 O O . LEU A 1 101 ? 27.353 -3.005 -1.802 1.00 92.19 101 LEU A O 1
ATOM 809 N N . GLU A 1 102 ? 26.841 -4.698 -0.405 1.00 91.06 102 GLU A N 1
ATOM 810 C CA . GLU A 1 102 ? 27.300 -4.060 0.838 1.00 91.06 102 GLU A CA 1
ATOM 811 C C . GLU A 1 102 ? 28.790 -3.687 0.785 1.00 91.06 102 GLU A C 1
ATOM 813 O O . GLU A 1 102 ? 29.178 -2.639 1.294 1.00 91.06 102 GLU A O 1
ATOM 818 N N . GLN A 1 103 ? 29.621 -4.499 0.124 1.00 88.88 103 GLN A N 1
ATOM 819 C CA . GLN A 1 103 ? 31.067 -4.259 0.012 1.00 88.88 103 GLN A CA 1
ATOM 820 C C . GLN A 1 103 ? 31.482 -3.427 -1.216 1.00 88.88 103 GLN A C 1
ATOM 822 O O . GLN A 1 103 ? 32.656 -3.086 -1.356 1.00 88.88 103 GLN A O 1
ATOM 827 N N . ASN A 1 104 ? 30.568 -3.110 -2.138 1.00 88.62 104 ASN A N 1
ATOM 828 C CA . ASN A 1 104 ? 30.913 -2.415 -3.382 1.00 88.62 104 ASN A CA 1
ATOM 829 C C . ASN A 1 104 ? 30.862 -0.889 -3.216 1.00 88.62 104 ASN A C 1
ATOM 831 O O . ASN A 1 104 ? 29.919 -0.235 -3.660 1.00 88.62 104 ASN A O 1
ATOM 835 N N . GLU A 1 105 ? 31.897 -0.327 -2.591 1.00 88.88 105 GLU A N 1
ATOM 836 C CA . GLU A 1 105 ? 32.020 1.115 -2.323 1.00 88.88 105 GLU A CA 1
ATOM 837 C C . GLU A 1 105 ? 31.886 1.966 -3.595 1.00 88.88 105 GLU A C 1
ATOM 839 O O . GLU A 1 105 ? 31.162 2.958 -3.598 1.00 88.88 105 GLU A O 1
ATOM 844 N N . SER A 1 106 ? 32.496 1.542 -4.708 1.00 87.50 106 SER A N 1
ATOM 845 C CA . SER A 1 106 ? 32.406 2.269 -5.983 1.00 87.50 106 SER A CA 1
ATOM 846 C C . SER A 1 106 ? 30.982 2.314 -6.537 1.00 87.50 106 SER A C 1
ATOM 848 O O . SER A 1 106 ? 30.588 3.307 -7.143 1.00 87.50 106 SER A O 1
ATOM 850 N N . PHE A 1 107 ? 30.190 1.258 -6.335 1.00 89.19 107 PHE A N 1
ATOM 851 C CA . PHE A 1 107 ? 28.781 1.271 -6.716 1.00 89.19 107 PHE A CA 1
ATOM 852 C C . PHE A 1 107 ? 27.956 2.178 -5.806 1.00 89.19 107 PHE A C 1
ATOM 854 O O . PHE A 1 107 ? 27.106 2.913 -6.300 1.00 89.19 107 PHE A O 1
ATOM 861 N N . GLN A 1 108 ? 28.221 2.167 -4.499 1.00 86.81 108 GLN A N 1
ATOM 862 C CA . GLN A 1 108 ? 27.551 3.060 -3.552 1.00 86.81 108 GLN A CA 1
ATOM 863 C C . GLN A 1 108 ? 27.818 4.528 -3.890 1.00 86.81 108 GLN A C 1
ATOM 865 O O . GLN A 1 108 ? 26.881 5.319 -3.959 1.00 86.81 108 GLN A O 1
ATOM 870 N N . GLU A 1 109 ? 29.075 4.869 -4.176 1.00 84.62 109 GLU A N 1
ATOM 871 C CA . GLU A 1 109 ? 29.469 6.205 -4.616 1.00 84.62 109 GLU A CA 1
ATOM 872 C C . GLU A 1 109 ? 28.796 6.583 -5.941 1.00 84.62 109 GLU A C 1
ATOM 874 O O . GLU A 1 109 ? 28.269 7.684 -6.073 1.00 84.62 109 GLU A O 1
ATOM 879 N N . TYR A 1 110 ? 28.739 5.656 -6.901 1.00 84.00 110 TYR A N 1
ATOM 880 C CA . TYR A 1 110 ? 28.081 5.877 -8.189 1.00 84.00 110 TYR A CA 1
ATOM 881 C C . TYR A 1 110 ? 26.575 6.148 -8.052 1.00 84.00 110 TYR A C 1
ATOM 883 O O . TYR A 1 110 ? 26.065 7.088 -8.659 1.00 84.00 110 TYR A O 1
ATOM 891 N N . ILE A 1 111 ? 25.864 5.368 -7.230 1.00 80.50 111 ILE A N 1
ATOM 892 C CA . ILE A 1 111 ? 24.444 5.609 -6.925 1.00 80.50 111 ILE A CA 1
ATOM 893 C C . ILE A 1 111 ? 24.261 6.961 -6.217 1.00 80.50 111 ILE A C 1
ATOM 895 O O . ILE A 1 111 ? 23.303 7.669 -6.506 1.00 80.50 111 ILE A O 1
ATOM 899 N N . HIS A 1 112 ? 25.174 7.342 -5.319 1.00 73.38 112 HIS A N 1
ATOM 900 C CA . HIS A 1 112 ? 25.072 8.585 -4.551 1.00 73.38 112 HIS A CA 1
ATOM 901 C C . HIS A 1 112 ? 25.368 9.851 -5.376 1.00 73.38 112 HIS A C 1
ATOM 903 O O . HIS A 1 112 ? 24.701 10.867 -5.196 1.00 73.38 112 HIS A O 1
ATOM 909 N N . ASN A 1 113 ? 26.361 9.803 -6.271 1.00 70.75 113 ASN A N 1
ATOM 910 C CA . ASN A 1 113 ? 26.910 10.990 -6.936 1.00 70.75 113 ASN A CA 1
ATOM 911 C C . ASN A 1 113 ? 26.405 11.201 -8.371 1.00 70.75 113 ASN A C 1
ATOM 913 O O . ASN A 1 113 ? 26.168 12.341 -8.771 1.00 70.75 113 ASN A O 1
ATOM 917 N N . ASP A 1 114 ? 26.238 10.129 -9.150 1.00 59.88 114 ASP A N 1
ATOM 918 C CA . ASP A 1 114 ? 25.974 10.226 -10.596 1.00 59.88 114 ASP A CA 1
ATOM 919 C C . ASP A 1 114 ? 24.487 10.060 -10.951 1.00 59.88 114 ASP A C 1
ATOM 921 O O . ASP A 1 114 ? 24.079 10.269 -12.095 1.00 59.88 114 ASP A O 1
ATOM 925 N N . ILE A 1 115 ? 23.653 9.720 -9.968 1.00 52.75 115 ILE A N 1
ATOM 926 C CA . ILE A 1 115 ? 22.241 9.372 -10.133 1.00 52.75 115 ILE A CA 1
ATOM 927 C C . ILE A 1 115 ? 21.353 10.395 -9.399 1.00 52.75 115 ILE A C 1
ATOM 929 O O . ILE A 1 115 ? 20.514 10.094 -8.566 1.00 52.75 115 ILE A O 1
ATOM 933 N N . ASN A 1 116 ? 21.457 11.667 -9.788 1.00 46.16 116 ASN A N 1
ATOM 934 C CA . ASN A 1 116 ? 20.406 12.648 -9.466 1.00 46.16 116 ASN A CA 1
ATOM 935 C C . ASN A 1 116 ? 19.142 12.478 -10.348 1.00 46.16 116 ASN A C 1
ATOM 937 O O . ASN A 1 116 ? 18.227 13.296 -10.276 1.00 46.16 116 ASN A O 1
ATOM 941 N N . SER A 1 117 ? 19.084 11.443 -11.200 1.00 47.31 117 SER A N 1
ATOM 942 C CA . SER A 1 117 ? 18.000 11.215 -12.168 1.00 47.31 117 SER A CA 1
ATOM 943 C C . SER A 1 117 ? 17.344 9.832 -12.132 1.00 47.31 117 SER A C 1
ATOM 945 O O . SER A 1 117 ? 16.395 9.643 -12.891 1.00 47.31 117 SER A O 1
ATOM 947 N N . LEU A 1 118 ? 17.804 8.879 -11.305 1.00 50.69 118 LEU A N 1
ATOM 948 C CA . LEU A 1 118 ? 17.094 7.601 -11.140 1.00 50.69 118 LEU A CA 1
ATOM 949 C C . LEU A 1 118 ? 16.176 7.646 -9.922 1.00 50.69 118 LEU A C 1
ATOM 951 O O . LEU A 1 118 ? 16.465 8.301 -8.926 1.00 50.69 118 LEU A O 1
ATOM 955 N N . SER A 1 119 ? 15.098 6.868 -9.965 1.00 52.25 119 SER A N 1
ATOM 956 C CA . SER A 1 119 ? 14.183 6.682 -8.816 1.00 52.25 119 SER A CA 1
ATOM 957 C C . SER A 1 119 ? 14.768 5.786 -7.709 1.00 52.25 119 SER A C 1
ATOM 959 O O . SER A 1 119 ? 14.056 5.332 -6.818 1.00 52.25 119 SER A O 1
ATOM 961 N N . ILE A 1 120 ? 16.058 5.469 -7.809 1.00 53.56 120 ILE A N 1
ATOM 962 C CA . ILE A 1 120 ? 16.791 4.527 -6.974 1.00 53.56 120 ILE A CA 1
ATOM 963 C C . ILE A 1 120 ? 17.627 5.347 -5.992 1.00 53.56 120 ILE A C 1
ATOM 965 O O . ILE A 1 120 ? 18.636 5.931 -6.373 1.00 53.56 120 ILE A O 1
ATOM 969 N N . LEU A 1 121 ? 17.174 5.411 -4.743 1.00 61.00 121 LEU A N 1
ATOM 970 C CA . LEU A 1 121 ? 17.602 6.443 -3.798 1.00 61.00 121 LEU A CA 1
ATOM 971 C C . LEU A 1 121 ? 18.959 6.149 -3.124 1.00 61.00 121 LEU A C 1
ATOM 973 O O . LEU A 1 121 ? 19.755 7.069 -2.948 1.00 61.00 121 LEU A O 1
ATOM 977 N N . SER A 1 122 ? 19.274 4.883 -2.810 1.00 80.31 122 SER A N 1
ATOM 978 C CA . SER A 1 122 ? 20.583 4.470 -2.276 1.00 80.31 122 SER A CA 1
ATOM 979 C C . SER A 1 122 ? 20.724 2.939 -2.172 1.00 80.31 122 SER A C 1
ATOM 981 O O . SER A 1 122 ? 19.728 2.213 -2.148 1.00 80.31 122 SER A O 1
ATOM 983 N N . VAL A 1 123 ? 21.958 2.422 -2.063 1.00 86.12 123 VAL A N 1
ATOM 984 C CA . VAL A 1 123 ? 22.202 0.990 -1.771 1.00 86.12 123 VAL A CA 1
ATOM 985 C C . VAL A 1 123 ? 21.625 0.573 -0.404 1.00 86.12 123 VAL A C 1
ATOM 987 O O . VAL A 1 123 ? 20.971 -0.466 -0.347 1.00 86.12 123 VAL A O 1
ATOM 990 N N . PRO A 1 124 ? 21.769 1.349 0.689 1.00 87.25 124 PRO A N 1
ATOM 991 C CA . PRO A 1 124 ? 21.069 1.058 1.941 1.00 87.25 124 PRO A CA 1
ATOM 992 C C . PRO A 1 124 ? 19.548 0.905 1.798 1.00 87.25 124 PRO A C 1
ATOM 994 O O . PRO A 1 124 ? 18.987 -0.037 2.352 1.00 87.25 124 PRO A O 1
ATOM 997 N N . GLU A 1 125 ? 18.873 1.766 1.032 1.00 85.25 125 GLU A N 1
ATOM 998 C CA . GLU A 1 125 ? 17.423 1.647 0.806 1.00 85.25 125 GLU A CA 1
ATOM 999 C C . GLU A 1 125 ? 17.060 0.407 -0.016 1.00 85.25 125 GLU A C 1
ATOM 1001 O O . GLU A 1 125 ? 16.113 -0.292 0.345 1.00 85.25 125 GLU A O 1
ATOM 1006 N N . MET A 1 126 ? 17.842 0.069 -1.051 1.00 88.19 126 MET A N 1
ATOM 1007 C CA . MET A 1 126 ? 17.688 -1.196 -1.786 1.00 88.19 126 MET A CA 1
ATOM 1008 C C . MET A 1 126 ? 17.761 -2.403 -0.844 1.00 88.19 126 MET A C 1
ATOM 1010 O O . MET A 1 126 ? 16.942 -3.320 -0.929 1.00 88.19 126 MET A O 1
ATOM 1014 N N . LEU A 1 127 ? 18.761 -2.409 0.043 1.00 91.38 127 LEU A N 1
ATOM 1015 C CA . LEU A 1 127 ? 19.014 -3.505 0.973 1.00 91.38 127 LEU A CA 1
ATOM 1016 C C . LEU A 1 127 ? 17.932 -3.600 2.048 1.00 91.38 127 LEU A C 1
ATOM 1018 O O . LEU A 1 127 ? 17.496 -4.701 2.373 1.00 91.38 127 LEU A O 1
ATOM 1022 N N . ASN A 1 128 ? 17.471 -2.466 2.574 1.00 91.75 128 ASN A N 1
ATOM 1023 C CA . ASN A 1 128 ? 16.333 -2.428 3.487 1.00 91.75 128 ASN A CA 1
ATOM 1024 C C . ASN A 1 128 ? 15.079 -2.985 2.810 1.00 91.75 128 ASN A C 1
ATOM 1026 O O . ASN A 1 128 ? 14.422 -3.846 3.380 1.00 91.75 128 ASN A O 1
ATOM 1030 N N . TYR A 1 129 ? 14.791 -2.601 1.568 1.00 91.06 129 TYR A N 1
ATOM 1031 C CA . TYR A 1 129 ? 13.620 -3.110 0.859 1.00 91.06 129 TYR A CA 1
ATOM 1032 C C . TYR A 1 129 ? 13.631 -4.645 0.711 1.00 91.06 129 TYR A C 1
ATOM 1034 O O . TYR A 1 129 ? 12.643 -5.312 1.032 1.00 91.06 129 TYR A O 1
ATOM 1042 N N . VAL A 1 130 ? 14.749 -5.236 0.273 1.00 92.75 130 VAL A N 1
ATOM 1043 C CA . VAL A 1 130 ? 14.848 -6.701 0.095 1.00 92.75 130 VAL A CA 1
ATOM 1044 C C . VAL A 1 130 ? 14.873 -7.452 1.431 1.00 92.75 130 VAL A C 1
ATOM 1046 O O . VAL A 1 130 ? 14.242 -8.502 1.532 1.00 92.75 130 VAL A O 1
ATOM 1049 N N . LYS A 1 131 ? 15.484 -6.884 2.483 1.00 93.19 131 LYS A N 1
ATOM 1050 C CA . LYS A 1 131 ? 15.405 -7.414 3.859 1.00 93.19 131 LYS A CA 1
ATOM 1051 C C . LYS A 1 131 ? 13.972 -7.365 4.399 1.00 93.19 131 LYS A C 1
ATOM 1053 O O . LYS A 1 131 ? 13.541 -8.301 5.065 1.00 93.19 131 LYS A O 1
ATOM 1058 N N . GLY A 1 132 ? 13.202 -6.334 4.049 1.00 92.44 132 GLY A N 1
ATOM 1059 C CA . GLY A 1 132 ? 11.771 -6.258 4.348 1.00 92.44 132 GLY A CA 1
ATOM 1060 C C . GLY A 1 132 ? 10.985 -7.385 3.684 1.00 92.44 132 GLY A C 1
ATOM 1061 O O . GLY A 1 132 ? 10.182 -8.039 4.340 1.00 92.44 132 GLY A O 1
ATOM 1062 N N . ARG A 1 133 ? 11.279 -7.682 2.410 1.00 91.25 133 ARG A N 1
ATOM 1063 C CA . ARG A 1 133 ? 10.650 -8.793 1.669 1.00 91.25 133 ARG A CA 1
ATOM 1064 C C . ARG A 1 133 ? 10.981 -10.154 2.269 1.00 91.25 133 ARG A C 1
ATOM 1066 O O . ARG A 1 133 ? 10.107 -11.012 2.335 1.00 91.25 133 ARG A O 1
ATOM 1073 N N . GLU A 1 134 ? 12.223 -10.349 2.696 1.00 93.56 134 GLU A N 1
ATOM 1074 C CA . GLU A 1 134 ? 12.655 -11.557 3.402 1.00 93.56 134 GLU A CA 1
ATOM 1075 C C . GLU A 1 134 ? 11.934 -11.726 4.738 1.00 93.56 134 GLU A C 1
ATOM 1077 O O . GLU A 1 134 ? 11.372 -12.788 5.001 1.00 93.56 134 GLU A O 1
ATOM 1082 N N . ALA A 1 135 ? 11.895 -10.674 5.554 1.00 90.19 135 ALA A N 1
ATOM 1083 C CA . ALA A 1 135 ? 11.193 -10.687 6.829 1.00 90.19 135 ALA A CA 1
ATOM 1084 C C . ALA A 1 135 ? 9.688 -10.959 6.651 1.00 90.19 135 ALA A C 1
ATOM 1086 O O . ALA A 1 135 ? 9.144 -11.821 7.337 1.00 90.19 135 ALA A O 1
ATOM 1087 N N . GLU A 1 136 ? 9.039 -10.314 5.673 1.00 87.31 136 GLU A N 1
ATOM 1088 C CA . GLU A 1 136 ? 7.622 -10.530 5.347 1.00 87.31 136 GLU A CA 1
ATOM 1089 C C . GLU A 1 136 ? 7.348 -11.997 4.970 1.00 87.31 136 GLU A C 1
ATOM 1091 O O . GLU A 1 136 ? 6.426 -12.608 5.504 1.00 87.31 136 GLU A O 1
ATOM 1096 N N . GLN A 1 137 ? 8.175 -12.596 4.105 1.00 86.06 137 GLN A N 1
ATOM 1097 C CA . GLN A 1 137 ? 8.033 -14.000 3.681 1.00 86.06 137 GLN A CA 1
ATOM 1098 C C . GLN A 1 137 ? 8.311 -15.004 4.806 1.00 86.06 137 GLN A C 1
ATOM 1100 O O . GLN A 1 137 ? 7.711 -16.077 4.842 1.00 86.06 137 GLN A O 1
ATOM 1105 N N . ASN A 1 138 ? 9.197 -14.655 5.738 1.00 83.94 138 ASN A N 1
ATOM 1106 C CA . ASN A 1 138 ? 9.488 -15.465 6.919 1.00 83.94 138 ASN A CA 1
ATOM 1107 C C . ASN A 1 138 ? 8.456 -15.272 8.049 1.00 83.94 138 ASN A C 1
ATOM 1109 O O . ASN A 1 138 ? 8.543 -15.958 9.067 1.00 83.94 138 ASN A O 1
ATOM 1113 N N . GLY A 1 139 ? 7.489 -14.361 7.886 1.00 77.44 139 GLY A N 1
ATOM 1114 C CA . GLY A 1 139 ? 6.485 -14.032 8.900 1.00 77.44 139 GLY A CA 1
ATOM 1115 C C . GLY A 1 139 ? 6.996 -13.146 10.043 1.00 77.44 139 GLY A C 1
ATOM 1116 O O . GLY A 1 139 ? 6.292 -12.977 11.036 1.00 77.44 139 GLY A O 1
ATOM 1117 N N . ASP A 1 140 ? 8.193 -12.565 9.926 1.00 80.06 140 ASP A N 1
ATOM 1118 C CA . ASP A 1 140 ? 8.737 -11.603 10.890 1.00 80.06 140 ASP A CA 1
ATOM 1119 C C . ASP A 1 140 ? 8.212 -10.194 10.576 1.00 80.06 140 ASP A C 1
ATOM 1121 O O . ASP A 1 140 ? 8.866 -9.364 9.937 1.00 80.06 140 ASP A O 1
ATOM 1125 N N . ILE A 1 141 ? 6.972 -9.944 10.994 1.00 76.56 141 ILE A N 1
ATOM 1126 C CA . ILE A 1 141 ? 6.239 -8.715 10.670 1.00 76.56 141 ILE A CA 1
ATOM 1127 C C . ILE A 1 141 ? 6.923 -7.476 11.261 1.00 76.56 141 ILE A C 1
ATOM 1129 O O . ILE A 1 141 ? 7.012 -6.444 10.597 1.00 76.56 141 ILE A O 1
ATOM 1133 N N . THR A 1 142 ? 7.465 -7.571 12.476 1.00 76.25 142 THR A N 1
ATOM 1134 C CA . THR A 1 142 ? 8.159 -6.457 13.137 1.00 76.25 142 THR A CA 1
ATOM 1135 C C . THR A 1 142 ? 9.438 -6.071 12.396 1.00 76.25 142 THR A C 1
ATOM 1137 O O . THR A 1 142 ? 9.680 -4.878 12.163 1.00 76.25 142 THR A O 1
ATOM 1140 N N . ALA A 1 143 ? 10.243 -7.050 11.972 1.00 80.62 143 ALA A N 1
ATOM 1141 C CA . ALA A 1 143 ? 11.419 -6.771 11.156 1.00 80.62 143 ALA A CA 1
ATOM 1142 C C . ALA A 1 143 ? 11.020 -6.223 9.779 1.00 80.62 143 ALA A C 1
ATOM 1144 O O . ALA A 1 143 ? 11.613 -5.245 9.322 1.00 80.62 143 ALA A O 1
ATOM 1145 N N . ALA A 1 144 ? 9.977 -6.773 9.151 1.00 86.62 144 ALA A N 1
ATOM 1146 C CA . ALA A 1 144 ? 9.481 -6.307 7.857 1.00 86.62 144 ALA A CA 1
ATOM 1147 C C . ALA A 1 144 ? 9.047 -4.834 7.900 1.00 86.62 144 ALA A C 1
ATOM 1149 O O . ALA A 1 144 ? 9.505 -4.034 7.084 1.00 86.62 144 ALA A O 1
ATOM 1150 N N . ILE A 1 145 ? 8.241 -4.447 8.894 1.00 81.06 145 ILE A N 1
ATOM 1151 C CA . ILE A 1 145 ? 7.823 -3.055 9.127 1.00 81.06 145 ILE A CA 1
ATOM 1152 C C . ILE A 1 145 ? 9.045 -2.150 9.308 1.00 81.06 145 ILE A C 1
ATOM 1154 O O . ILE A 1 145 ? 9.129 -1.103 8.669 1.00 81.06 145 ILE A O 1
ATOM 1158 N N . THR A 1 146 ? 10.012 -2.562 10.134 1.00 83.25 146 THR A N 1
ATOM 1159 C CA . THR A 1 146 ? 11.241 -1.790 10.384 1.00 83.25 146 THR A CA 1
ATOM 1160 C C . THR A 1 146 ? 12.026 -1.551 9.094 1.00 83.25 146 THR A C 1
ATOM 1162 O O . THR A 1 146 ? 12.441 -0.430 8.795 1.00 83.25 146 THR A O 1
ATOM 1165 N N . PHE A 1 147 ? 12.211 -2.598 8.296 1.00 91.00 147 PHE A N 1
ATOM 1166 C CA . PHE A 1 147 ? 12.933 -2.520 7.034 1.00 91.00 147 PHE A CA 1
ATOM 1167 C C . PHE A 1 147 ? 12.196 -1.677 5.985 1.00 91.00 147 PHE A C 1
ATOM 1169 O O . PHE A 1 147 ? 12.829 -0.862 5.307 1.00 91.00 147 PHE A O 1
ATOM 1176 N N . TYR A 1 148 ? 10.869 -1.789 5.881 1.00 87.44 148 TYR A N 1
ATOM 1177 C CA . TYR A 1 148 ? 10.090 -0.941 4.976 1.00 87.44 148 TYR A CA 1
ATOM 1178 C C . TYR A 1 148 ? 10.041 0.520 5.414 1.00 87.44 148 TYR A C 1
ATOM 1180 O O . TYR A 1 148 ? 10.126 1.399 4.563 1.00 87.44 148 TYR A O 1
ATOM 1188 N N . ALA A 1 149 ? 10.002 0.809 6.716 1.00 78.44 149 ALA A N 1
ATOM 1189 C CA . ALA A 1 149 ? 10.116 2.178 7.220 1.00 78.44 149 ALA A CA 1
ATOM 1190 C C . ALA A 1 149 ? 11.448 2.825 6.800 1.00 78.44 149 ALA A C 1
ATOM 1192 O O . ALA A 1 149 ? 11.475 3.968 6.345 1.00 78.44 149 ALA A O 1
ATOM 1193 N N . ASN A 1 150 ? 12.546 2.064 6.857 1.00 81.50 150 ASN A N 1
ATOM 1194 C CA . ASN A 1 150 ? 13.879 2.513 6.437 1.00 81.50 150 ASN A CA 1
ATOM 1195 C C . ASN A 1 150 ? 14.085 2.536 4.910 1.00 81.50 150 ASN A C 1
ATOM 1197 O O . ASN A 1 150 ? 15.178 2.850 4.439 1.00 81.50 150 ASN A O 1
ATOM 1201 N N . SER A 1 151 ? 13.063 2.174 4.135 1.00 86.19 151 SER A N 1
ATOM 1202 C CA . SER A 1 151 ? 13.054 2.218 2.669 1.00 86.19 151 SER A CA 1
ATOM 1203 C C . SER A 1 151 ? 11.739 2.786 2.129 1.00 86.19 151 SER A C 1
ATOM 1205 O O . SER A 1 151 ? 11.346 2.479 1.013 1.00 86.19 151 SER A O 1
ATOM 1207 N N . ILE A 1 152 ? 11.050 3.637 2.902 1.00 73.56 152 ILE A N 1
ATOM 1208 C CA . ILE A 1 152 ? 9.647 4.021 2.659 1.00 73.56 152 ILE A CA 1
ATOM 1209 C C . ILE A 1 152 ? 9.399 4.662 1.286 1.00 73.56 152 ILE A C 1
ATOM 1211 O O . ILE A 1 152 ? 8.305 4.553 0.740 1.00 73.56 152 ILE A O 1
ATOM 1215 N N . ASN A 1 153 ? 10.415 5.312 0.717 1.00 71.75 153 ASN A N 1
ATOM 1216 C CA . ASN A 1 153 ? 10.347 5.968 -0.589 1.00 71.75 153 ASN A CA 1
ATOM 1217 C C . ASN A 1 153 ? 10.729 5.033 -1.755 1.00 71.75 153 ASN A C 1
ATOM 1219 O O . ASN A 1 153 ? 10.765 5.469 -2.904 1.00 71.75 153 ASN A O 1
ATOM 1223 N N . PHE A 1 154 ? 11.044 3.767 -1.474 1.00 76.25 154 PHE A N 1
ATOM 1224 C CA . PHE A 1 154 ? 11.499 2.789 -2.452 1.00 76.25 154 PHE A CA 1
ATOM 1225 C C . PHE A 1 154 ? 10.339 1.898 -2.922 1.00 76.25 154 PHE A C 1
ATOM 1227 O O . PHE A 1 154 ? 9.848 1.057 -2.174 1.00 76.25 154 PHE A O 1
ATOM 1234 N N . TYR A 1 155 ? 9.931 2.039 -4.187 1.00 78.19 155 TYR A N 1
ATOM 1235 C CA . TYR A 1 155 ? 8.918 1.184 -4.828 1.00 78.19 155 TYR A CA 1
ATOM 1236 C C . TYR A 1 155 ? 7.607 1.058 -4.013 1.00 78.19 155 TYR A C 1
ATOM 1238 O O . TYR A 1 155 ? 7.017 2.072 -3.647 1.00 78.19 155 TYR A O 1
ATOM 1246 N N . ASP A 1 156 ? 7.137 -0.166 -3.743 1.00 79.88 156 ASP A N 1
ATOM 1247 C CA . ASP A 1 156 ? 5.930 -0.484 -2.979 1.00 79.88 156 ASP A CA 1
ATOM 1248 C C . ASP A 1 156 ? 6.204 -0.581 -1.467 1.00 79.88 156 ASP A C 1
ATOM 1250 O O . ASP A 1 156 ? 5.321 -0.990 -0.715 1.00 79.88 156 ASP A O 1
ATOM 1254 N N . ALA A 1 157 ? 7.392 -0.179 -0.985 1.00 83.62 157 ALA A N 1
ATOM 1255 C CA . ALA A 1 157 ? 7.742 -0.230 0.437 1.00 83.62 157 ALA A CA 1
ATOM 1256 C C . ALA A 1 157 ? 6.763 0.561 1.307 1.00 83.62 157 ALA A C 1
ATOM 1258 O O . ALA A 1 157 ? 6.400 0.090 2.379 1.00 83.62 157 ALA A O 1
ATOM 1259 N N . SER A 1 158 ? 6.297 1.732 0.853 1.00 75.56 158 SER A N 1
ATOM 1260 C CA . SER A 1 158 ? 5.286 2.509 1.585 1.00 75.56 158 SER A CA 1
ATOM 1261 C C . SER A 1 158 ? 3.977 1.743 1.742 1.00 75.56 158 SER A C 1
ATOM 1263 O O . SER A 1 158 ? 3.390 1.731 2.824 1.00 75.56 158 SER A O 1
ATOM 1265 N N . ASP A 1 159 ? 3.529 1.082 0.678 1.00 73.00 159 ASP A N 1
ATOM 1266 C CA . ASP A 1 159 ? 2.266 0.348 0.673 1.00 73.00 159 ASP A CA 1
ATOM 1267 C C . ASP A 1 159 ? 2.381 -0.943 1.487 1.00 73.00 159 ASP A C 1
ATOM 1269 O O . ASP A 1 159 ? 1.476 -1.263 2.254 1.00 73.00 159 ASP A O 1
ATOM 1273 N N . ARG A 1 160 ? 3.527 -1.632 1.421 1.00 83.56 160 ARG A N 1
ATOM 1274 C CA . ARG A 1 160 ? 3.837 -2.791 2.272 1.00 83.56 160 ARG A CA 1
ATOM 1275 C C . ARG A 1 160 ? 3.966 -2.415 3.739 1.00 83.56 160 ARG A C 1
ATOM 1277 O O . ARG A 1 160 ? 3.353 -3.067 4.577 1.00 83.56 160 ARG A O 1
ATOM 1284 N N . TYR A 1 161 ? 4.697 -1.344 4.051 1.00 79.69 161 TYR A N 1
ATOM 1285 C CA . TYR A 1 161 ? 4.786 -0.786 5.400 1.00 79.69 161 TYR A CA 1
ATOM 1286 C C . TYR A 1 161 ? 3.390 -0.535 5.960 1.00 79.69 161 TYR A C 1
ATOM 1288 O O . TYR A 1 161 ? 3.069 -1.032 7.033 1.00 79.69 161 TYR A O 1
ATOM 1296 N N . LYS A 1 162 ? 2.538 0.178 5.212 1.00 66.06 162 LYS A N 1
ATOM 1297 C CA . LYS A 1 162 ? 1.155 0.447 5.620 1.00 66.06 162 LYS A CA 1
ATOM 1298 C C . LYS A 1 162 ? 0.370 -0.847 5.782 1.00 66.06 162 LYS A C 1
ATOM 1300 O O . LYS A 1 162 ? -0.235 -1.037 6.822 1.00 66.06 162 LYS A O 1
ATOM 1305 N N . SER A 1 163 ? 0.414 -1.759 4.814 1.00 73.38 163 SER A N 1
ATOM 1306 C CA . SER A 1 163 ? -0.327 -3.024 4.879 1.00 73.38 163 SER A CA 1
ATOM 1307 C C . SER A 1 163 ? 0.048 -3.860 6.105 1.00 73.38 163 SER A C 1
ATOM 1309 O O . SER A 1 163 ? -0.829 -4.433 6.747 1.00 73.38 163 SER A O 1
ATOM 1311 N N . LEU A 1 164 ? 1.337 -3.931 6.443 1.00 72.75 164 LEU A N 1
ATOM 1312 C CA . LEU A 1 164 ? 1.832 -4.707 7.579 1.00 72.75 164 LEU A CA 1
ATOM 1313 C C . LEU A 1 164 ? 1.591 -3.985 8.911 1.00 72.75 164 LEU A C 1
ATOM 1315 O O . LEU A 1 164 ? 1.136 -4.599 9.874 1.00 72.75 164 LEU A O 1
ATOM 1319 N N . ALA A 1 165 ? 1.824 -2.673 8.959 1.00 64.19 165 ALA A N 1
ATOM 1320 C CA . ALA A 1 165 ? 1.623 -1.853 10.151 1.00 64.19 165 ALA A CA 1
ATOM 1321 C C . ALA A 1 165 ? 0.147 -1.502 10.419 1.00 64.19 165 ALA A C 1
ATOM 1323 O O . ALA A 1 165 ? -0.176 -1.039 11.506 1.00 64.19 165 ALA A O 1
ATOM 1324 N N . MET A 1 166 ? -0.772 -1.681 9.470 1.00 56.72 166 MET A N 1
ATOM 1325 C CA . MET A 1 166 ? -2.188 -1.325 9.652 1.00 56.72 166 MET A CA 1
ATOM 1326 C C . MET A 1 166 ? -3.101 -2.526 9.914 1.00 56.72 166 MET A C 1
ATOM 1328 O O . MET A 1 166 ? -4.193 -2.318 10.414 1.00 56.72 166 MET A O 1
ATOM 1332 N N . GLY A 1 167 ? -2.678 -3.769 9.663 1.00 63.03 167 GLY A N 1
ATOM 1333 C CA . GLY A 1 167 ? -3.498 -4.948 9.977 1.00 63.03 167 GLY A CA 1
ATOM 1334 C C . GLY A 1 167 ? -3.453 -5.327 11.462 1.00 63.03 167 GLY A C 1
ATOM 1335 O O . GLY A 1 167 ? -4.386 -5.100 12.229 1.00 63.03 167 GLY A O 1
ATOM 1336 N N . GLU A 1 168 ? -2.340 -5.914 11.896 1.00 62.31 168 GLU A N 1
ATOM 1337 C CA . GLU A 1 168 ? -2.205 -6.422 13.267 1.00 62.31 168 GLU A CA 1
ATOM 1338 C C . GLU A 1 168 ? -1.952 -5.295 14.280 1.00 62.31 168 GLU A C 1
ATOM 1340 O O . GLU A 1 168 ? -2.520 -5.283 15.374 1.00 62.31 168 GLU A O 1
ATOM 1345 N N . TYR A 1 169 ? -1.130 -4.314 13.906 1.00 66.12 169 TYR A N 1
ATOM 1346 C CA . TYR A 1 169 ? -0.721 -3.235 14.804 1.00 66.12 169 TYR A CA 1
ATOM 1347 C C . TYR A 1 169 ? -1.864 -2.254 15.073 1.00 66.12 169 TYR A C 1
ATOM 1349 O O . TYR A 1 169 ? -2.036 -1.859 16.222 1.00 66.12 169 TYR A O 1
ATOM 1357 N N . ALA A 1 170 ? -2.713 -1.939 14.087 1.00 61.59 170 ALA A N 1
ATOM 1358 C CA . ALA A 1 170 ? -3.905 -1.121 14.327 1.00 61.59 170 ALA A CA 1
ATOM 1359 C C . ALA A 1 170 ? -4.896 -1.820 15.272 1.00 61.59 170 ALA A C 1
ATOM 1361 O O . ALA A 1 170 ? -5.429 -1.185 16.182 1.00 61.59 170 ALA A O 1
ATOM 1362 N N . SER A 1 171 ? -5.090 -3.137 15.122 1.00 69.25 171 SER A N 1
ATOM 1363 C CA . SER A 1 171 ? -5.934 -3.929 16.027 1.00 69.25 171 SER A CA 1
ATOM 1364 C C . SER A 1 171 ? -5.366 -3.964 17.451 1.00 69.25 171 SER A C 1
ATOM 1366 O O . SER A 1 171 ? -6.095 -3.728 18.418 1.00 69.25 171 SER A O 1
ATOM 1368 N N . LYS A 1 172 ? -4.058 -4.215 17.608 1.00 77.19 172 LYS A N 1
ATOM 1369 C CA . LYS A 1 172 ? -3.384 -4.179 18.919 1.00 77.19 172 LYS A CA 1
ATOM 1370 C C . LYS A 1 172 ? -3.417 -2.786 19.537 1.00 77.19 172 LYS A C 1
ATOM 1372 O O . LYS A 1 172 ? -3.672 -2.665 20.731 1.00 77.19 172 LYS A O 1
ATOM 1377 N N . TYR A 1 173 ? -3.240 -1.742 18.734 1.00 74.62 173 TYR A N 1
ATOM 1378 C CA . TYR A 1 173 ? -3.307 -0.350 19.167 1.00 74.62 173 TYR A CA 1
ATOM 1379 C C . TYR A 1 173 ? -4.715 0.029 19.638 1.00 74.62 173 TYR A C 1
ATOM 1381 O O . TYR A 1 173 ? -4.883 0.590 20.721 1.00 74.62 173 TYR A O 1
ATOM 1389 N N . ALA A 1 174 ? -5.749 -0.329 18.872 1.00 74.94 174 ALA A N 1
ATOM 1390 C CA . ALA A 1 174 ? -7.140 -0.131 19.263 1.00 74.94 174 ALA A CA 1
ATOM 1391 C C . ALA A 1 174 ? -7.455 -0.857 20.578 1.00 74.94 174 ALA A C 1
ATOM 1393 O O . ALA A 1 174 ? -8.027 -0.249 21.487 1.00 74.94 174 ALA A O 1
ATOM 1394 N N . LYS A 1 175 ? -6.999 -2.108 20.723 1.00 81.06 175 LYS A N 1
ATOM 1395 C CA . LYS A 1 175 ? -7.177 -2.880 21.956 1.00 81.06 175 LYS A CA 1
ATOM 1396 C C . LYS A 1 175 ? -6.411 -2.285 23.140 1.00 81.06 175 LYS A C 1
ATOM 1398 O O . LYS A 1 175 ? -6.953 -2.207 24.238 1.00 81.06 175 LYS A O 1
ATOM 1403 N N . ALA A 1 176 ? -5.186 -1.811 22.928 1.00 85.44 176 ALA A N 1
ATOM 1404 C CA . ALA A 1 176 ? -4.389 -1.144 23.953 1.00 85.44 176 ALA A CA 1
ATOM 1405 C C . ALA A 1 176 ? -5.064 0.147 24.450 1.00 85.44 176 ALA A C 1
ATOM 1407 O O . ALA A 1 176 ? -5.106 0.397 25.655 1.00 85.44 176 ALA A O 1
ATOM 1408 N N . ARG A 1 177 ? -5.668 0.936 23.549 1.00 85.75 177 ARG A N 1
ATOM 1409 C CA . ARG A 1 177 ? -6.466 2.116 23.929 1.00 85.75 177 ARG A CA 1
ATOM 1410 C C . ARG A 1 177 ? -7.733 1.750 24.695 1.00 85.75 177 ARG A C 1
ATOM 1412 O O . ARG A 1 177 ? -8.069 2.443 25.648 1.00 85.75 177 ARG A O 1
ATOM 1419 N N . GLU A 1 178 ? -8.426 0.684 24.305 1.00 85.50 178 GLU A N 1
ATOM 1420 C CA . GLU A 1 178 ? -9.599 0.186 25.033 1.00 85.50 178 GLU A CA 1
ATOM 1421 C C . GLU A 1 178 ? -9.229 -0.197 26.475 1.00 85.50 178 GLU A C 1
ATOM 1423 O O . GLU A 1 178 ? -9.847 0.291 27.417 1.00 85.50 178 GLU A O 1
ATOM 1428 N N . LEU A 1 179 ? -8.161 -0.982 26.654 1.00 91.62 179 LEU A N 1
ATOM 1429 C CA . LEU A 1 179 ? -7.642 -1.355 27.975 1.00 91.62 179 LEU A CA 1
ATOM 1430 C C . LEU A 1 179 ? -7.248 -0.123 28.796 1.00 91.62 179 LEU A C 1
ATOM 1432 O O . LEU A 1 179 ? -7.582 -0.026 29.973 1.00 91.62 179 LEU A O 1
ATOM 1436 N N . MET A 1 180 ? -6.585 0.852 28.173 1.00 88.06 180 MET A N 1
ATOM 1437 C CA . MET A 1 180 ? -6.216 2.109 28.824 1.00 88.06 180 MET A CA 1
ATOM 1438 C C . MET A 1 180 ? -7.452 2.897 29.292 1.00 88.06 180 MET A C 1
ATOM 1440 O O . MET A 1 180 ? -7.471 3.382 30.421 1.00 88.06 180 MET A O 1
ATOM 1444 N N . ASN A 1 181 ? -8.500 2.979 28.465 1.00 82.25 181 ASN A N 1
ATOM 1445 C CA . ASN A 1 181 ? -9.767 3.641 28.805 1.00 82.25 181 ASN A CA 1
ATOM 1446 C C . ASN A 1 181 ? -10.539 2.904 29.911 1.00 82.25 181 ASN A C 1
ATOM 1448 O O . ASN A 1 181 ? -11.209 3.544 30.720 1.00 82.25 181 ASN A O 1
ATOM 1452 N N . ASN A 1 182 ? -10.403 1.580 29.979 1.00 84.31 182 ASN A N 1
ATOM 1453 C CA . ASN A 1 182 ? -10.964 0.737 31.036 1.00 84.31 182 ASN A CA 1
ATOM 1454 C C . ASN A 1 182 ? -10.098 0.707 32.311 1.00 84.31 182 ASN A C 1
ATOM 1456 O O . ASN A 1 182 ? -10.408 -0.027 33.248 1.00 84.31 182 ASN A O 1
ATOM 1460 N N . ASN A 1 183 ? -9.029 1.512 32.373 1.00 86.50 183 ASN A N 1
ATOM 1461 C CA . ASN A 1 183 ? -8.074 1.579 33.482 1.00 86.50 183 ASN A CA 1
ATOM 1462 C C . ASN A 1 183 ? -7.263 0.279 33.710 1.00 86.50 183 ASN A C 1
ATOM 1464 O O . ASN A 1 183 ? -6.680 0.071 34.774 1.00 86.50 183 ASN A O 1
ATOM 1468 N N . GLU A 1 184 ? -7.159 -0.579 32.694 1.00 91.00 184 GLU A N 1
ATOM 1469 C CA . GLU A 1 184 ? -6.329 -1.791 32.659 1.00 91.00 184 GLU A CA 1
ATOM 1470 C C . GLU A 1 184 ? -4.898 -1.466 32.184 1.00 91.00 184 GLU A C 1
ATOM 1472 O O . GLU A 1 184 ? -4.399 -1.977 31.177 1.00 91.00 184 GLU A O 1
ATOM 1477 N N . LEU A 1 185 ? -4.224 -0.567 32.907 1.00 87.00 185 LEU A N 1
ATOM 1478 C CA . LEU A 1 185 ? -3.008 0.115 32.443 1.00 87.00 185 LEU A CA 1
ATOM 1479 C C . LEU A 1 185 ? -1.809 -0.816 32.189 1.00 87.00 185 LEU A C 1
ATOM 1481 O O . LEU A 1 185 ? -1.070 -0.600 31.235 1.00 87.00 185 LEU A O 1
ATOM 1485 N N . VAL A 1 186 ? -1.622 -1.873 32.986 1.00 91.62 186 VAL A N 1
ATOM 1486 C CA . VAL A 1 186 ? -0.519 -2.839 32.786 1.00 91.62 186 VAL A CA 1
ATOM 1487 C C . VAL A 1 186 ? -0.718 -3.651 31.501 1.00 91.62 186 VAL A C 1
ATOM 1489 O O . VAL A 1 186 ? 0.225 -3.846 30.734 1.00 91.62 186 VAL A O 1
ATOM 1492 N N . SER A 1 187 ? -1.950 -4.090 31.231 1.00 88.06 187 SER A N 1
ATOM 1493 C CA . SER A 1 187 ? -2.300 -4.811 30.002 1.00 88.06 187 SER A CA 1
ATOM 1494 C C . SER A 1 187 ? -2.191 -3.900 28.775 1.00 88.06 187 SER A C 1
ATOM 1496 O O . SER A 1 187 ? -1.654 -4.314 27.748 1.00 88.06 187 SER A O 1
ATOM 1498 N N . ALA A 1 188 ? -2.623 -2.640 28.902 1.00 89.12 188 ALA A N 1
ATOM 1499 C CA . ALA A 1 188 ? -2.445 -1.621 27.871 1.00 89.12 188 ALA A CA 1
ATOM 1500 C C . ALA A 1 188 ? -0.960 -1.369 27.568 1.00 89.12 188 ALA A C 1
ATOM 1502 O O . ALA A 1 188 ? -0.570 -1.365 26.404 1.00 89.12 188 ALA A O 1
ATOM 1503 N N . TYR A 1 189 ? -0.120 -1.226 28.601 1.00 92.56 189 TYR A N 1
ATOM 1504 C CA . TYR A 1 189 ? 1.326 -1.036 28.454 1.00 92.56 189 TYR A CA 1
ATOM 1505 C C . TYR A 1 189 ? 1.972 -2.187 27.682 1.00 92.56 189 TYR A C 1
ATOM 1507 O O . TYR A 1 189 ? 2.752 -1.948 26.765 1.00 92.56 189 TYR A O 1
ATOM 1515 N N . ARG A 1 190 ? 1.623 -3.438 28.011 1.00 91.19 190 ARG A N 1
ATOM 1516 C CA . ARG A 1 190 ? 2.164 -4.619 27.320 1.00 91.19 190 ARG A CA 1
ATOM 1517 C C . ARG A 1 190 ? 1.781 -4.647 25.843 1.00 91.19 190 ARG A C 1
ATOM 1519 O O . ARG A 1 190 ? 2.653 -4.881 25.014 1.00 91.19 190 ARG A O 1
ATOM 1526 N N . LEU A 1 191 ? 0.528 -4.335 25.504 1.00 85.25 191 LEU A N 1
ATOM 1527 C CA . LEU A 1 191 ? 0.122 -4.256 24.100 1.00 85.25 191 LEU A CA 1
ATOM 1528 C C . LEU A 1 191 ? 0.771 -3.083 23.361 1.00 85.25 191 LEU A C 1
ATOM 1530 O O . LEU A 1 191 ? 1.153 -3.269 22.212 1.00 85.25 191 LEU A O 1
ATOM 1534 N N . PHE A 1 192 ? 0.948 -1.912 23.989 1.00 84.81 192 PHE A N 1
ATOM 1535 C CA . PHE A 1 192 ? 1.703 -0.809 23.377 1.00 84.81 192 PHE A CA 1
ATOM 1536 C C . PHE A 1 192 ? 3.180 -1.168 23.160 1.00 84.81 192 PHE A C 1
ATOM 1538 O O . PHE A 1 192 ? 3.743 -0.800 22.131 1.00 84.81 192 PHE A O 1
ATOM 1545 N N . ALA A 1 193 ? 3.787 -1.939 24.065 1.00 84.56 193 ALA A N 1
ATOM 1546 C CA . ALA A 1 193 ? 5.159 -2.418 23.918 1.00 84.56 193 ALA A CA 1
ATOM 1547 C C . ALA A 1 193 ? 5.325 -3.400 22.740 1.00 84.56 193 ALA A C 1
ATOM 1549 O O . ALA A 1 193 ? 6.359 -3.380 22.075 1.00 84.56 193 ALA A O 1
ATOM 1550 N N . GLU A 1 194 ? 4.310 -4.218 22.437 1.00 78.81 194 GLU A N 1
ATOM 1551 C CA . GLU A 1 194 ? 4.305 -5.114 21.266 1.00 78.81 194 GLU A CA 1
ATOM 1552 C C . GLU A 1 194 ? 4.251 -4.369 19.922 1.00 78.81 194 GLU A C 1
ATOM 1554 O O . GLU A 1 194 ? 4.638 -4.925 18.896 1.00 78.81 194 GLU A O 1
ATOM 1559 N N . ILE A 1 195 ? 3.787 -3.118 19.920 1.00 71.19 195 ILE A N 1
ATOM 1560 C CA . ILE A 1 195 ? 3.666 -2.257 18.732 1.00 71.19 195 ILE A CA 1
ATOM 1561 C C . ILE A 1 195 ? 4.544 -1.003 18.846 1.00 71.19 195 ILE A C 1
ATOM 1563 O O . ILE A 1 195 ? 4.212 0.048 18.299 1.00 71.19 195 ILE A O 1
ATOM 1567 N N . ASN A 1 196 ? 5.653 -1.102 19.584 1.00 65.44 196 ASN A 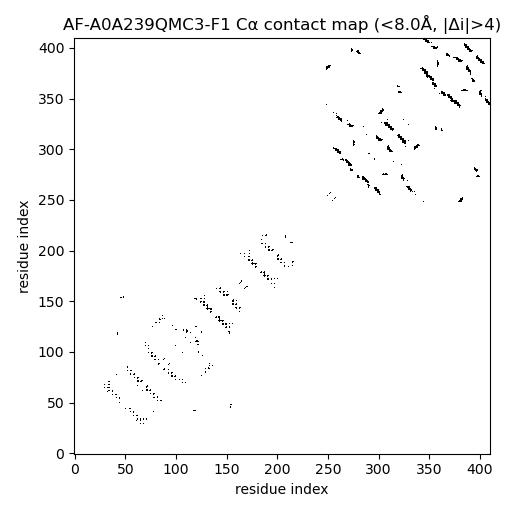N 1
ATOM 1568 C CA . ASN A 1 196 ? 6.540 0.016 19.895 1.00 65.44 196 ASN A CA 1
ATOM 1569 C C . ASN A 1 196 ? 6.897 0.846 18.643 1.00 65.44 196 ASN A C 1
ATOM 1571 O O . ASN A 1 196 ? 7.436 0.319 17.669 1.00 65.44 196 ASN A O 1
ATOM 1575 N N . GLY A 1 197 ? 6.594 2.147 18.681 1.00 50.50 197 GLY A N 1
ATOM 1576 C CA . GLY A 1 197 ? 6.833 3.084 17.579 1.00 50.50 197 GLY A CA 1
ATOM 1577 C C . GLY A 1 197 ? 5.658 3.256 16.609 1.00 50.50 197 GLY A C 1
ATOM 1578 O O . GLY A 1 197 ? 5.757 4.061 15.685 1.00 50.50 197 GLY A O 1
ATOM 1579 N N . TYR A 1 198 ? 4.544 2.548 16.815 1.00 58.56 198 TYR A N 1
ATOM 1580 C CA . TYR A 1 198 ? 3.296 2.758 16.079 1.00 58.56 198 TYR A CA 1
ATOM 1581 C C . TYR A 1 198 ? 2.444 3.869 16.717 1.00 58.56 198 TYR A C 1
ATOM 1583 O O . TYR A 1 198 ? 2.145 3.806 17.912 1.00 58.56 198 TYR A O 1
ATOM 1591 N N . ASP A 1 199 ? 2.040 4.864 15.920 1.00 68.00 199 ASP A N 1
ATOM 1592 C CA . ASP A 1 199 ? 1.285 6.058 16.347 1.00 68.00 199 ASP A CA 1
ATOM 1593 C C . ASP A 1 199 ? 1.908 6.738 17.591 1.00 68.00 199 ASP A C 1
ATOM 1595 O O . ASP A 1 199 ? 3.107 7.020 17.597 1.00 68.00 199 ASP A O 1
ATOM 1599 N N . ASP A 1 200 ? 1.137 6.973 18.657 1.00 66.81 200 ASP A N 1
ATOM 1600 C CA . ASP A 1 200 ? 1.596 7.562 19.922 1.00 66.81 200 ASP A CA 1
ATOM 1601 C C . ASP A 1 200 ? 1.885 6.509 21.024 1.00 66.81 200 ASP A C 1
ATOM 1603 O O . ASP A 1 200 ? 1.876 6.825 22.218 1.00 66.81 200 ASP A O 1
ATOM 1607 N N . SER A 1 201 ? 2.120 5.241 20.648 1.00 71.50 201 SER A N 1
ATOM 1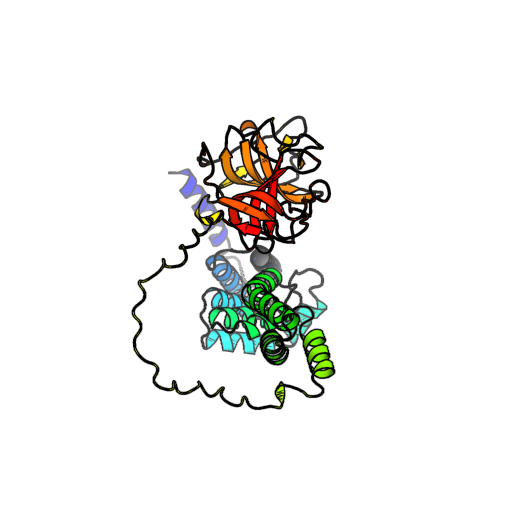608 C CA . SER A 1 201 ? 2.323 4.117 21.588 1.00 71.50 201 SER A CA 1
ATOM 1609 C C . SER A 1 201 ? 3.415 4.381 22.631 1.00 71.50 201 SER A C 1
ATOM 1611 O O . SER A 1 201 ? 3.209 4.093 23.809 1.00 71.50 201 SER A O 1
ATOM 1613 N N . ILE A 1 202 ? 4.530 5.003 22.234 1.00 69.81 202 ILE A N 1
ATOM 1614 C CA . ILE A 1 202 ? 5.630 5.377 23.140 1.00 69.81 202 ILE A CA 1
ATOM 1615 C C . ILE A 1 202 ? 5.151 6.409 24.168 1.00 69.81 202 ILE A C 1
ATOM 1617 O O . ILE A 1 202 ? 5.343 6.233 25.369 1.00 69.81 202 ILE A O 1
ATOM 1621 N N . GLN A 1 203 ? 4.459 7.459 23.719 1.00 76.50 203 GLN A N 1
ATOM 1622 C CA . GLN A 1 203 ? 3.952 8.510 24.604 1.00 76.50 203 GLN A CA 1
ATOM 1623 C C . GLN A 1 203 ? 2.886 7.971 25.568 1.00 76.50 203 GLN A C 1
ATOM 1625 O O . GLN A 1 203 ? 2.790 8.423 26.711 1.00 76.50 203 GLN A O 1
ATOM 1630 N N . ARG A 1 204 ? 2.089 6.984 25.140 1.00 79.56 204 ARG A N 1
ATOM 1631 C CA . ARG A 1 204 ? 1.112 6.305 26.004 1.00 79.56 204 ARG A CA 1
ATOM 1632 C C . ARG A 1 204 ? 1.773 5.406 27.037 1.00 79.56 204 ARG A C 1
ATOM 1634 O O . ARG A 1 204 ? 1.314 5.389 28.175 1.00 79.56 204 ARG A O 1
ATOM 1641 N N . MET A 1 205 ? 2.843 4.700 26.680 1.00 90.44 205 MET A N 1
ATOM 1642 C CA . MET A 1 205 ? 3.645 3.938 27.641 1.00 90.44 205 MET A CA 1
ATOM 1643 C C . MET A 1 205 ? 4.252 4.862 28.702 1.00 90.44 205 MET A C 1
ATOM 1645 O O . MET A 1 205 ? 4.091 4.587 29.889 1.00 90.44 205 MET A O 1
ATOM 1649 N N . ASP A 1 206 ? 4.837 5.994 28.299 1.00 83.25 206 ASP A N 1
ATOM 1650 C CA . ASP A 1 206 ? 5.365 7.006 29.226 1.00 83.25 206 ASP A CA 1
ATOM 1651 C C . ASP A 1 206 ? 4.280 7.534 30.173 1.00 83.25 206 ASP A C 1
ATOM 1653 O O . ASP A 1 206 ? 4.486 7.629 31.385 1.00 83.25 206 ASP A O 1
ATOM 1657 N N . TYR A 1 207 ? 3.093 7.838 29.639 1.00 85.94 207 TYR A N 1
ATOM 1658 C CA . TYR A 1 207 ? 1.943 8.244 30.445 1.00 85.94 207 TYR A CA 1
ATOM 1659 C C . TYR A 1 207 ? 1.521 7.151 31.437 1.00 85.94 207 TYR A C 1
ATOM 1661 O O . TYR A 1 207 ? 1.268 7.445 32.603 1.00 85.94 207 TYR A O 1
ATOM 1669 N N . ILE A 1 208 ? 1.470 5.887 31.010 1.00 91.19 208 ILE A N 1
ATOM 1670 C CA . ILE A 1 208 ? 1.114 4.766 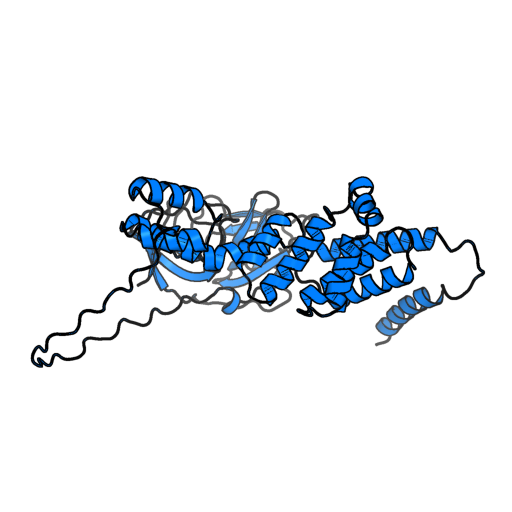31.886 1.00 91.19 208 ILE A CA 1
ATOM 1671 C C . ILE A 1 208 ? 2.132 4.621 33.024 1.00 91.19 208 ILE A C 1
ATOM 1673 O O . ILE A 1 208 ? 1.720 4.468 34.171 1.00 91.19 208 ILE A O 1
ATOM 1677 N N . VAL A 1 209 ? 3.434 4.736 32.747 1.00 90.31 209 VAL A N 1
ATOM 1678 C CA . VAL A 1 209 ? 4.486 4.719 33.781 1.00 90.31 209 VAL A CA 1
ATOM 1679 C C . VAL A 1 209 ? 4.302 5.872 34.767 1.00 90.31 209 VAL A C 1
ATOM 1681 O O . VAL A 1 209 ? 4.397 5.671 35.978 1.00 90.31 209 VAL A O 1
ATOM 1684 N N . GLN A 1 210 ? 3.982 7.073 34.277 1.00 85.69 210 GLN A N 1
ATOM 1685 C CA . GLN A 1 210 ? 3.698 8.226 35.137 1.00 85.69 210 GLN A CA 1
ATOM 1686 C C . GLN A 1 210 ? 2.476 7.999 36.036 1.00 85.69 210 GLN A C 1
ATOM 1688 O O . GLN A 1 210 ? 2.512 8.370 37.208 1.00 85.69 210 GLN A O 1
ATOM 1693 N N . VAL A 1 211 ? 1.409 7.390 35.510 1.00 85.75 211 VAL A N 1
ATOM 1694 C CA . VAL A 1 211 ? 0.178 7.110 36.268 1.00 85.75 211 VAL A CA 1
ATOM 1695 C C . VAL A 1 211 ? 0.373 5.975 37.274 1.00 85.75 211 VAL A C 1
ATOM 1697 O O . VAL A 1 211 ? -0.118 6.069 38.397 1.00 85.75 211 VAL A O 1
ATOM 1700 N N . LEU A 1 212 ? 1.085 4.912 36.897 1.00 88.31 212 LEU A N 1
ATOM 1701 C CA . LEU A 1 212 ? 1.344 3.759 37.764 1.00 88.31 212 LEU A CA 1
ATOM 1702 C C . LEU A 1 212 ? 2.414 4.045 38.827 1.00 88.31 212 LEU A C 1
ATOM 1704 O O . LEU A 1 212 ? 2.398 3.425 39.888 1.00 88.31 212 LEU A O 1
ATOM 1708 N N . GLY A 1 213 ? 3.339 4.969 38.561 1.00 86.06 213 GLY A N 1
ATOM 1709 C CA . GLY A 1 213 ? 4.468 5.271 39.446 1.00 86.06 213 GLY A CA 1
ATOM 1710 C C . GLY A 1 213 ? 5.581 4.215 39.426 1.00 86.06 213 GLY A C 1
ATOM 1711 O O . GLY A 1 213 ? 6.510 4.301 40.228 1.00 86.06 213 GLY A O 1
ATOM 1712 N N . TYR A 1 214 ? 5.503 3.235 38.522 1.00 84.44 214 TYR A N 1
ATOM 1713 C CA . TYR A 1 214 ? 6.523 2.217 38.267 1.00 84.44 214 TYR A CA 1
ATOM 1714 C C . TYR A 1 214 ? 6.488 1.786 36.793 1.00 84.44 214 TYR A C 1
ATOM 1716 O O . TYR A 1 214 ? 5.501 2.030 36.099 1.00 84.44 214 TYR A O 1
ATOM 1724 N N . ASP A 1 215 ? 7.566 1.156 36.315 1.00 87.75 215 ASP A N 1
ATOM 1725 C CA . ASP A 1 215 ? 7.674 0.635 34.947 1.00 87.75 215 ASP A CA 1
ATOM 1726 C C . ASP A 1 215 ? 7.211 -0.834 34.875 1.00 87.75 215 ASP A C 1
ATOM 1728 O O . ASP A 1 215 ? 7.898 -1.710 35.415 1.00 87.75 215 ASP A O 1
ATOM 1732 N N . PRO A 1 216 ? 6.087 -1.144 34.193 1.00 87.12 216 PRO A N 1
ATOM 1733 C CA . PRO A 1 216 ? 5.603 -2.516 34.052 1.00 87.12 216 PRO A CA 1
ATOM 1734 C C . PRO A 1 216 ? 6.555 -3.451 33.291 1.00 87.12 216 PRO A C 1
ATOM 1736 O O . PRO A 1 216 ? 6.378 -4.667 33.369 1.00 87.12 216 PRO A O 1
ATOM 1739 N N . ALA A 1 217 ? 7.559 -2.932 32.572 1.00 83.19 217 ALA A N 1
ATOM 1740 C CA . ALA A 1 217 ? 8.597 -3.749 31.938 1.00 83.19 217 ALA A CA 1
ATOM 1741 C C . ALA A 1 217 ? 9.571 -4.384 32.949 1.00 83.19 217 ALA A C 1
ATOM 1743 O O . ALA A 1 217 ? 10.268 -5.339 32.607 1.00 83.19 217 ALA A O 1
ATOM 1744 N N . GLN A 1 218 ? 9.627 -3.870 34.183 1.00 79.00 218 GLN A N 1
ATOM 1745 C CA . GLN A 1 218 ? 10.532 -4.345 35.237 1.00 79.00 218 GLN A CA 1
ATOM 1746 C C . GLN A 1 218 ? 9.889 -5.383 36.174 1.00 79.00 218 GLN A C 1
ATOM 1748 O O . GLN A 1 218 ? 10.596 -6.003 36.968 1.00 79.00 218 GLN A O 1
ATOM 1753 N N . GLU A 1 219 ? 8.575 -5.619 36.077 1.00 59.75 219 GLU A N 1
ATOM 1754 C CA . GLU A 1 219 ? 7.888 -6.652 36.859 1.00 59.75 219 GLU A CA 1
ATOM 1755 C C . GLU A 1 219 ? 7.637 -7.919 36.031 1.00 59.75 219 GLU A C 1
ATOM 1757 O O . GLU A 1 219 ? 6.926 -7.926 35.022 1.00 59.75 219 GLU A O 1
ATOM 1762 N N . THR A 1 220 ? 8.204 -9.039 36.483 1.00 45.72 220 THR A N 1
ATOM 1763 C CA . THR A 1 220 ? 7.871 -10.371 35.960 1.00 45.72 220 THR A CA 1
ATOM 1764 C C . THR A 1 220 ? 6.404 -10.676 36.306 1.00 45.72 220 THR A C 1
ATOM 1766 O O . THR A 1 220 ? 5.998 -10.406 37.437 1.00 45.72 220 THR A O 1
ATOM 1769 N N . PRO A 1 221 ? 5.574 -11.233 35.399 1.00 41.56 221 PRO A N 1
ATOM 1770 C CA . PRO A 1 221 ? 4.166 -11.468 35.702 1.00 41.56 221 PRO A CA 1
ATOM 1771 C C . PRO A 1 221 ? 4.034 -12.466 36.859 1.00 41.56 221 PRO A C 1
ATOM 1773 O O . PRO A 1 221 ? 4.513 -13.595 36.750 1.00 41.56 221 PRO A O 1
ATOM 1776 N N . VAL A 1 222 ? 3.346 -12.083 37.938 1.00 38.38 222 VAL A N 1
ATOM 1777 C CA . VAL A 1 222 ? 2.799 -13.063 38.883 1.00 38.38 222 VAL A CA 1
ATOM 1778 C C . VAL A 1 222 ? 1.693 -13.822 38.138 1.00 38.38 222 VAL A C 1
ATOM 1780 O O . VAL A 1 222 ? 0.787 -13.174 37.605 1.00 38.38 222 VAL A O 1
ATOM 1783 N N . PRO A 1 223 ? 1.747 -15.163 38.040 1.00 35.28 223 PRO A N 1
ATOM 1784 C CA . PRO A 1 223 ? 0.656 -15.939 37.471 1.00 35.28 223 PRO A CA 1
ATOM 1785 C C . PRO A 1 223 ? -0.626 -15.646 38.248 1.00 35.28 223 PRO A C 1
ATOM 1787 O O . PRO A 1 223 ? -0.649 -15.756 39.473 1.00 35.28 223 PRO A O 1
ATOM 1790 N N . THR A 1 224 ? -1.691 -15.267 37.549 1.00 35.47 224 THR A N 1
ATOM 1791 C CA . THR A 1 224 ? -3.023 -15.175 38.144 1.00 35.47 224 THR A CA 1
ATOM 1792 C C . THR A 1 224 ? -3.417 -16.569 38.633 1.00 35.47 224 THR A C 1
ATOM 1794 O O . THR A 1 224 ? -3.661 -17.463 37.823 1.00 35.47 224 THR A O 1
ATOM 1797 N N . GLU A 1 225 ? -3.437 -16.783 39.951 1.00 35.34 225 GLU A N 1
ATOM 1798 C CA . GLU A 1 225 ? -4.015 -17.992 40.532 1.00 35.34 225 GLU A CA 1
ATOM 1799 C C . GLU A 1 225 ? -5.501 -18.042 40.165 1.00 35.34 225 GLU A C 1
ATOM 1801 O O . GLU A 1 225 ? -6.292 -17.168 40.526 1.00 35.34 225 GLU A O 1
ATOM 1806 N N . VAL A 1 226 ? -5.874 -19.070 39.406 1.00 33.81 226 VAL A N 1
ATOM 1807 C CA . VAL A 1 226 ? -7.272 -19.428 39.172 1.00 33.81 226 VAL A CA 1
ATOM 1808 C C . VAL A 1 226 ? -7.876 -19.809 40.531 1.00 33.81 226 VAL A C 1
ATOM 1810 O O . VAL A 1 226 ? -7.310 -20.678 41.202 1.00 33.81 226 VAL A O 1
ATOM 1813 N N . PRO A 1 227 ? -9.005 -19.217 40.966 1.00 38.66 227 PRO A N 1
ATOM 1814 C CA . PRO A 1 227 ? -9.636 -19.608 42.218 1.00 38.66 227 PRO A CA 1
ATOM 1815 C C . PRO A 1 227 ? -10.046 -21.079 42.132 1.00 38.66 227 PRO A C 1
ATOM 1817 O O . PRO A 1 227 ? -10.759 -21.487 41.215 1.00 38.66 227 PRO A O 1
ATOM 1820 N N . THR A 1 228 ? -9.586 -21.882 43.091 1.00 36.31 228 THR A N 1
ATOM 1821 C CA . THR A 1 228 ? -10.055 -23.262 43.254 1.00 36.31 228 THR A CA 1
ATOM 1822 C C . THR A 1 228 ? -11.551 -23.217 43.593 1.00 36.31 228 THR A C 1
ATOM 1824 O O . THR A 1 228 ? -11.907 -22.529 44.551 1.00 36.31 228 THR A O 1
ATOM 1827 N N . PRO A 1 229 ? -12.442 -23.903 42.851 1.00 39.44 229 PRO A N 1
ATOM 1828 C CA . PRO A 1 229 ? -13.866 -23.860 43.147 1.00 39.44 229 PRO A CA 1
ATOM 1829 C C . PRO A 1 229 ? -14.142 -24.629 44.440 1.00 39.44 229 PRO A C 1
ATOM 1831 O O . PRO A 1 229 ? -13.884 -25.831 44.528 1.00 39.44 229 PRO A O 1
ATOM 1834 N N . GLU A 1 230 ? -14.690 -23.938 45.435 1.00 40.41 230 GLU A N 1
ATOM 1835 C CA . GLU A 1 230 ? -15.382 -24.574 46.550 1.00 40.41 230 GLU A CA 1
ATOM 1836 C C . GLU A 1 230 ? -16.639 -25.266 46.000 1.00 40.41 230 GLU A C 1
ATOM 1838 O O . GLU A 1 230 ? -17.382 -24.698 45.196 1.00 40.41 230 GLU A O 1
ATOM 1843 N N . ALA A 1 231 ? -16.845 -26.526 46.380 1.00 39.88 231 ALA A N 1
ATOM 1844 C CA . ALA A 1 231 ? -17.961 -27.329 45.905 1.00 39.88 231 ALA A CA 1
ATOM 1845 C C . ALA A 1 231 ? -19.298 -26.706 46.342 1.00 39.88 231 ALA A C 1
ATOM 1847 O O . ALA A 1 231 ? -19.651 -26.745 47.519 1.00 39.88 231 ALA A O 1
ATOM 1848 N N . MET A 1 232 ? -20.054 -26.173 45.381 1.00 35.47 232 MET A N 1
ATOM 1849 C CA . MET A 1 232 ? -21.458 -25.806 45.548 1.00 35.47 232 MET A CA 1
ATOM 1850 C C . MET A 1 232 ? -22.347 -26.743 44.731 1.00 35.47 232 MET A C 1
ATOM 1852 O O . MET A 1 232 ? -22.026 -27.127 43.606 1.00 35.47 232 MET A O 1
ATOM 1856 N N . GLU A 1 233 ? -23.445 -27.143 45.367 1.00 37.47 233 GLU A N 1
ATOM 1857 C CA . GLU A 1 233 ? -24.405 -28.135 44.907 1.00 37.47 233 GLU A CA 1
ATOM 1858 C C . GLU A 1 233 ? -25.027 -27.810 43.544 1.00 37.47 233 GLU A C 1
ATOM 1860 O O . GLU A 1 233 ? -25.291 -26.664 43.181 1.00 37.47 233 GLU A O 1
ATOM 1865 N N . VAL A 1 234 ? -25.294 -28.889 42.812 1.00 37.62 234 VAL A N 1
ATOM 1866 C CA . VAL A 1 234 ? -25.927 -28.922 41.497 1.00 37.62 234 VAL A CA 1
ATOM 1867 C C . VAL A 1 234 ? -27.317 -28.286 41.552 1.00 37.62 234 VAL A C 1
ATOM 1869 O O . VAL A 1 234 ? -28.247 -28.862 42.115 1.00 37.62 234 VAL A O 1
ATOM 1872 N N . VAL A 1 235 ? -27.489 -27.154 40.868 1.00 32.88 235 VAL A N 1
ATOM 1873 C CA . VAL A 1 235 ? -28.802 -26.698 40.401 1.00 32.88 235 VAL A CA 1
ATOM 1874 C C . VAL A 1 235 ? -28.766 -26.652 38.881 1.00 32.88 235 VAL A C 1
ATOM 1876 O O . VAL A 1 235 ? -28.050 -25.866 38.269 1.00 32.88 235 VAL A O 1
ATOM 1879 N N . ILE A 1 236 ? -29.529 -27.561 38.283 1.00 39.88 236 ILE A N 1
ATOM 1880 C CA . ILE A 1 236 ? -29.740 -27.661 36.843 1.00 39.88 236 ILE A CA 1
ATOM 1881 C C . ILE A 1 236 ? -30.616 -26.481 36.416 1.00 39.88 236 ILE A C 1
ATOM 1883 O O . ILE A 1 236 ? -31.776 -26.393 36.820 1.00 39.88 236 ILE A O 1
ATOM 1887 N N . SER A 1 237 ? -30.091 -25.618 35.552 1.00 32.12 237 SER A N 1
ATOM 1888 C CA . SER A 1 237 ? -30.889 -24.746 34.696 1.00 32.12 237 SER A CA 1
ATOM 1889 C C . SER A 1 237 ? -30.466 -24.935 33.238 1.00 32.12 237 SER A C 1
ATOM 1891 O O . SER A 1 237 ? -29.295 -25.078 32.898 1.00 32.12 237 SER A O 1
ATOM 1893 N N . THR A 1 238 ? -31.489 -25.051 32.402 1.00 31.48 238 THR A N 1
ATOM 1894 C CA . THR A 1 238 ? -31.504 -25.283 30.954 1.00 31.48 238 THR A CA 1
ATOM 1895 C C . THR A 1 238 ? -30.594 -24.341 30.152 1.00 31.48 238 THR A C 1
ATOM 1897 O O . THR A 1 238 ? -30.436 -23.189 30.551 1.00 31.48 238 THR A O 1
ATOM 1900 N N . PRO A 1 239 ? -30.055 -24.779 28.995 1.00 33.75 239 PRO A N 1
ATOM 1901 C CA . PRO A 1 239 ? -29.223 -23.932 28.149 1.00 33.75 239 PRO A CA 1
ATOM 1902 C C . PRO A 1 239 ? -30.078 -22.853 27.472 1.00 33.75 239 PRO A C 1
ATOM 1904 O O . PRO A 1 239 ? -30.976 -23.162 26.690 1.00 33.75 239 PRO A O 1
ATOM 1907 N N . THR A 1 240 ? -29.788 -21.594 27.791 1.00 35.19 240 THR A N 1
ATOM 1908 C CA . THR A 1 240 ? -30.189 -20.427 26.997 1.00 35.19 240 THR A CA 1
ATOM 1909 C C . THR A 1 240 ? -29.226 -20.299 25.814 1.00 35.19 240 THR A C 1
ATOM 1911 O O . THR A 1 240 ? -28.031 -20.545 25.969 1.00 35.19 240 THR A O 1
ATOM 1914 N N . GLU A 1 241 ? -29.789 -19.983 24.649 1.00 37.38 241 GLU A N 1
ATOM 1915 C CA . GLU A 1 241 ? -29.181 -19.891 23.316 1.00 37.38 241 GLU A CA 1
ATOM 1916 C C . GLU A 1 241 ? -27.734 -19.378 23.252 1.00 37.38 241 GLU A C 1
ATOM 1918 O O . GLU A 1 241 ? -27.339 -18.427 23.925 1.00 37.38 241 GLU A O 1
ATOM 1923 N N . ALA A 1 242 ? -26.965 -20.024 22.370 1.00 32.25 242 ALA A N 1
ATOM 1924 C CA . ALA A 1 242 ? -25.666 -19.561 21.907 1.00 32.25 242 ALA A CA 1
ATOM 1925 C C . ALA A 1 242 ? -25.789 -18.157 21.281 1.00 32.25 242 ALA A C 1
ATOM 1927 O O . ALA A 1 242 ? -26.786 -17.897 20.609 1.00 32.25 242 ALA A O 1
ATOM 1928 N N . PRO A 1 243 ? -24.801 -17.261 21.460 1.00 36.50 243 PRO A N 1
ATOM 1929 C CA . PRO A 1 243 ? -24.809 -15.975 20.780 1.00 36.50 243 PRO A CA 1
ATOM 1930 C C . PRO A 1 243 ? -24.736 -16.201 19.269 1.00 36.50 243 PRO A C 1
ATOM 1932 O O . PRO A 1 243 ? -23.903 -16.975 18.786 1.00 36.50 243 PRO A O 1
ATOM 1935 N N . ASP A 1 244 ? -25.648 -15.533 18.565 1.00 35.47 244 ASP A N 1
ATOM 1936 C CA . ASP A 1 244 ? -25.803 -15.577 17.120 1.00 35.47 244 ASP A CA 1
ATOM 1937 C C . ASP A 1 244 ? -24.470 -15.393 16.395 1.00 35.47 244 ASP A C 1
ATOM 1939 O O . ASP A 1 244 ? -23.602 -14.590 16.749 1.00 35.47 244 ASP A O 1
ATOM 1943 N N . THR A 1 245 ? -24.322 -16.193 15.349 1.00 34.62 245 THR A N 1
ATOM 1944 C CA . THR A 1 245 ? -23.193 -16.139 14.432 1.00 34.62 245 THR A CA 1
ATOM 1945 C C . THR A 1 245 ? -23.306 -14.820 13.672 1.00 34.62 245 THR A C 1
ATOM 1947 O O . THR A 1 245 ? -24.202 -14.684 12.849 1.00 34.62 245 THR A O 1
ATOM 1950 N N . ILE A 1 246 ? -22.445 -13.838 13.961 1.00 44.94 246 ILE A N 1
ATOM 1951 C CA . ILE A 1 246 ? -22.408 -12.580 13.200 1.00 44.94 246 ILE A CA 1
ATOM 1952 C C . ILE A 1 246 ? -22.127 -12.939 11.736 1.00 44.94 246 ILE A C 1
ATOM 1954 O O . ILE A 1 246 ? -21.032 -13.409 11.411 1.00 44.94 246 ILE A O 1
ATOM 1958 N N . GLU A 1 247 ? -23.117 -12.759 10.861 1.00 49.69 247 GLU A N 1
ATOM 1959 C CA . GLU A 1 247 ? -22.934 -12.912 9.421 1.00 49.69 247 GLU A CA 1
ATOM 1960 C C . GLU A 1 247 ? -21.869 -11.915 8.950 1.00 49.69 247 GLU A C 1
ATOM 1962 O O . GLU A 1 247 ? -21.956 -10.703 9.156 1.00 49.69 247 GLU A O 1
ATOM 1967 N N . LEU A 1 248 ? -20.798 -12.443 8.358 1.00 70.75 248 LEU A N 1
ATOM 1968 C CA . LEU A 1 248 ? -19.693 -11.640 7.853 1.00 70.75 248 LEU A CA 1
ATOM 1969 C C . LEU A 1 248 ? -20.152 -10.882 6.602 1.00 70.75 248 LEU A C 1
ATOM 1971 O O . LEU A 1 248 ? -20.366 -11.497 5.560 1.00 70.75 248 LEU A O 1
ATOM 1975 N N . ILE A 1 249 ? -20.225 -9.549 6.690 1.00 78.69 249 ILE A N 1
ATOM 1976 C CA . ILE A 1 249 ? -20.456 -8.663 5.536 1.00 78.69 249 ILE A CA 1
ATOM 1977 C C . ILE A 1 249 ? -19.475 -9.038 4.404 1.00 78.69 249 ILE A C 1
ATOM 1979 O O . ILE A 1 249 ? -18.258 -9.126 4.650 1.00 78.69 249 ILE A O 1
ATOM 1983 N N . PRO A 1 250 ? -19.961 -9.244 3.166 1.00 81.25 250 PRO A N 1
ATOM 1984 C CA . PRO A 1 250 ? -19.148 -9.746 2.067 1.00 81.25 250 PRO A CA 1
ATOM 1985 C C . PRO A 1 250 ? -18.053 -8.749 1.664 1.00 81.25 250 PRO A C 1
ATOM 1987 O O . PRO A 1 250 ? -18.248 -7.536 1.719 1.00 81.25 250 PRO A O 1
ATOM 1990 N N . VAL A 1 251 ? -16.882 -9.245 1.248 1.00 75.25 251 VAL A N 1
ATOM 1991 C CA . VAL A 1 251 ? -15.754 -8.404 0.796 1.00 75.25 251 VAL A CA 1
ATOM 1992 C C . VAL A 1 251 ? -15.944 -8.014 -0.678 1.00 75.25 251 VAL A C 1
ATOM 1994 O O . VAL A 1 251 ? -16.241 -8.892 -1.495 1.00 75.25 251 VAL A O 1
ATOM 1997 N N . LEU A 1 252 ? -15.740 -6.737 -1.045 1.00 77.44 252 LEU A N 1
ATOM 1998 C CA . LEU A 1 252 ? -15.963 -6.229 -2.412 1.00 77.44 252 LEU A CA 1
ATOM 1999 C C . LEU A 1 252 ? -15.195 -7.045 -3.454 1.00 77.44 252 LEU A C 1
ATOM 2001 O O . LEU A 1 252 ? -15.804 -7.568 -4.379 1.00 77.44 252 LEU A O 1
ATOM 2005 N N . SER A 1 253 ? -13.881 -7.202 -3.283 1.00 74.88 253 SER A N 1
ATOM 2006 C CA . SER A 1 253 ? -13.015 -7.895 -4.249 1.00 74.88 253 SER A CA 1
ATOM 2007 C C . SER A 1 253 ? -13.333 -9.384 -4.409 1.00 74.88 253 SER A C 1
ATOM 2009 O O . SER A 1 253 ? -13.074 -9.955 -5.467 1.00 74.88 253 SER A O 1
ATOM 2011 N N . GLN A 1 254 ? -13.918 -10.011 -3.383 1.00 72.44 254 GLN A N 1
ATOM 2012 C CA . GLN A 1 254 ? -14.371 -11.403 -3.440 1.00 72.44 254 GLN A CA 1
ATOM 2013 C C . GLN A 1 254 ? -15.730 -11.530 -4.136 1.00 72.44 254 GLN A C 1
ATOM 2015 O O . GLN A 1 254 ? -15.976 -12.512 -4.832 1.00 72.44 254 GLN A O 1
ATOM 2020 N N . SER A 1 255 ? -16.600 -10.535 -3.962 1.00 74.75 255 SER A N 1
ATOM 2021 C CA . SER A 1 255 ? -17.989 -10.573 -4.439 1.00 74.75 255 SER A CA 1
ATOM 2022 C C . SER A 1 255 ? -18.141 -10.013 -5.853 1.00 74.75 255 SER A C 1
ATOM 2024 O O . SER A 1 255 ? -18.958 -10.493 -6.637 1.00 74.75 255 SER A O 1
ATOM 2026 N N . TYR A 1 256 ? -17.332 -9.011 -6.193 1.00 81.38 256 TYR A N 1
ATOM 2027 C CA . TYR A 1 256 ? -17.381 -8.261 -7.441 1.00 81.38 256 TYR A CA 1
ATOM 2028 C C . TYR A 1 256 ? -15.946 -7.992 -7.919 1.00 81.38 256 TYR A C 1
ATOM 2030 O O . TYR A 1 256 ? -15.368 -6.956 -7.591 1.00 81.38 256 TYR A O 1
ATOM 2038 N N . PRO A 1 257 ? -15.326 -8.918 -8.670 1.00 80.00 257 PRO A N 1
ATOM 2039 C CA . PRO A 1 257 ? -13.977 -8.710 -9.180 1.00 80.00 257 PRO A CA 1
ATOM 2040 C C . PRO A 1 257 ? -13.951 -7.523 -10.153 1.00 80.00 257 PRO A C 1
ATOM 2042 O O . PRO A 1 257 ? -14.792 -7.415 -11.046 1.00 80.00 257 PRO A O 1
ATOM 2045 N N . GLY A 1 258 ? -12.976 -6.632 -9.976 1.00 85.19 258 GLY A N 1
ATOM 2046 C CA . GLY A 1 258 ? -12.827 -5.431 -10.791 1.00 85.19 258 GLY A CA 1
ATOM 2047 C C . GLY A 1 258 ? -12.487 -5.731 -12.256 1.00 85.19 258 GLY A C 1
ATOM 2048 O O . GLY A 1 258 ? -11.625 -6.557 -12.558 1.00 85.19 258 GLY A O 1
ATOM 2049 N N . ILE A 1 259 ? -13.141 -5.024 -13.178 1.00 85.44 259 ILE A N 1
ATOM 2050 C CA . ILE A 1 259 ? -12.976 -5.152 -14.630 1.00 85.44 259 ILE A CA 1
ATOM 2051 C C . ILE A 1 259 ? -12.420 -3.848 -15.192 1.00 85.44 259 ILE A C 1
ATOM 2053 O O . ILE A 1 259 ? -13.004 -2.779 -15.014 1.00 85.44 259 ILE A O 1
ATOM 2057 N N . SER A 1 260 ? -11.317 -3.927 -15.937 1.00 86.06 260 SER A N 1
ATOM 2058 C CA . SER A 1 260 ? -10.749 -2.747 -16.589 1.00 86.06 260 SER A CA 1
ATOM 2059 C C . SER A 1 260 ? -11.688 -2.208 -17.671 1.00 86.06 260 SER A C 1
ATOM 2061 O O . SER A 1 260 ? -12.116 -2.925 -18.576 1.00 86.06 260 SER A O 1
ATOM 2063 N N . ALA A 1 261 ? -11.972 -0.914 -17.612 1.00 85.81 261 ALA A N 1
ATOM 2064 C CA . ALA A 1 261 ? -12.842 -0.216 -18.541 1.00 85.81 261 ALA A CA 1
ATOM 2065 C C . ALA A 1 261 ? -12.269 1.154 -18.923 1.00 85.81 261 ALA A C 1
ATOM 2067 O O . ALA A 1 261 ? -11.253 1.615 -18.394 1.00 85.81 261 ALA A O 1
ATOM 2068 N N . LYS A 1 262 ? -12.911 1.809 -19.893 1.00 85.00 262 LYS A N 1
ATOM 2069 C CA . LYS A 1 262 ? -12.556 3.159 -20.347 1.00 85.00 262 LYS A CA 1
ATOM 2070 C C . LYS A 1 262 ? -13.776 4.067 -20.374 1.00 85.00 262 LYS A C 1
ATOM 2072 O O . LYS A 1 262 ? -14.829 3.649 -20.847 1.00 85.00 262 LYS A O 1
ATOM 2077 N N . LEU A 1 263 ? -13.637 5.329 -19.975 1.00 83.19 263 LEU A N 1
ATOM 2078 C CA . LEU A 1 263 ? -14.698 6.317 -20.217 1.00 83.19 263 LEU A CA 1
ATOM 2079 C C . LEU A 1 263 ? -14.867 6.578 -21.720 1.00 83.19 263 LEU A C 1
ATOM 2081 O O . LEU A 1 263 ? -13.890 6.702 -22.465 1.00 83.19 263 LEU A O 1
ATOM 2085 N N . LYS A 1 264 ? -16.119 6.704 -22.162 1.00 83.00 264 LYS A N 1
ATOM 2086 C CA . LYS A 1 264 ? -16.471 7.144 -23.513 1.00 83.00 264 LYS A CA 1
ATOM 2087 C C . LYS A 1 264 ? -16.212 8.628 -23.675 1.00 83.00 264 LYS A C 1
ATOM 2089 O O . LYS A 1 264 ? -16.616 9.428 -22.830 1.00 83.00 264 LYS A O 1
ATOM 2094 N N . THR A 1 265 ? -15.625 8.985 -24.813 1.00 79.88 265 THR A N 1
ATOM 2095 C CA . THR A 1 265 ? -15.452 10.378 -25.219 1.00 79.88 265 THR A CA 1
ATOM 2096 C C . THR A 1 265 ? -16.801 11.096 -25.244 1.00 79.88 265 THR A C 1
ATOM 2098 O O . THR A 1 265 ? -17.757 10.601 -25.842 1.00 79.88 265 THR A O 1
ATOM 2101 N N . HIS A 1 266 ? -16.877 12.255 -24.595 1.00 72.88 266 HIS A N 1
ATOM 2102 C CA . HIS A 1 266 ? -18.089 13.061 -24.517 1.00 72.88 266 HIS A CA 1
ATOM 2103 C C . HIS A 1 266 ? -17.765 14.547 -24.691 1.00 72.88 266 HIS A C 1
ATOM 2105 O O . HIS A 1 266 ? -16.780 15.045 -24.147 1.00 72.88 266 HIS A O 1
ATOM 2111 N N . GLU A 1 267 ? -18.607 15.255 -25.448 1.00 69.12 267 GLU A N 1
ATOM 2112 C CA . GLU A 1 267 ? -18.531 16.704 -25.664 1.00 69.12 267 GLU A CA 1
ATOM 2113 C C . GLU A 1 267 ? -19.069 17.431 -24.416 1.00 69.12 267 GLU A C 1
ATOM 2115 O O . GLU A 1 267 ? -20.121 18.060 -24.419 1.00 69.12 267 GLU A O 1
ATOM 2120 N N . GLY A 1 268 ? -18.401 17.241 -23.276 1.00 74.75 268 GLY A N 1
ATOM 2121 C CA . GLY A 1 268 ? -18.886 17.709 -21.982 1.00 74.75 268 GLY A CA 1
ATOM 2122 C C . GLY A 1 268 ? -18.176 17.066 -20.795 1.00 74.75 268 GLY A C 1
ATOM 2123 O O . GLY A 1 268 ? -17.075 16.525 -20.914 1.00 74.75 268 GLY A O 1
ATOM 2124 N N . ARG A 1 269 ? -18.813 17.149 -19.623 1.00 76.06 269 ARG A N 1
ATOM 2125 C CA . ARG A 1 269 ? -18.411 16.397 -18.431 1.00 76.06 269 ARG A CA 1
ATOM 2126 C C . ARG A 1 269 ? -19.411 15.277 -18.186 1.00 76.06 269 ARG A C 1
ATOM 2128 O O . ARG A 1 269 ? -20.611 15.532 -18.172 1.00 76.06 269 ARG A O 1
ATOM 2135 N N . TRP A 1 270 ? -18.919 14.071 -17.935 1.00 78.81 270 TRP A N 1
ATOM 2136 C CA . TRP A 1 270 ? -19.716 13.092 -17.204 1.00 78.81 270 TRP A CA 1
ATOM 2137 C C . TRP A 1 270 ? -19.812 13.551 -15.745 1.00 78.81 270 TRP A C 1
ATOM 2139 O O . TRP A 1 270 ? -18.928 14.257 -15.260 1.00 78.81 270 TRP A O 1
ATOM 2149 N N . PHE A 1 271 ? -20.874 13.174 -15.043 1.00 79.88 271 PHE A N 1
ATOM 2150 C CA . PHE A 1 271 ? -21.052 13.512 -13.633 1.00 79.88 271 PHE A CA 1
ATOM 2151 C C . PHE A 1 271 ? -21.302 12.237 -12.835 1.00 79.88 271 PHE A C 1
ATOM 2153 O O . PHE A 1 271 ? -22.228 11.491 -13.162 1.00 79.88 271 PHE A O 1
ATOM 2160 N N . SER A 1 272 ? -20.479 11.982 -11.816 1.00 83.62 272 SER A N 1
ATOM 2161 C CA . SER A 1 272 ? -20.718 10.873 -10.888 1.00 83.62 272 SER A CA 1
ATOM 2162 C C . SER A 1 272 ? -21.878 11.185 -9.965 1.00 83.62 272 SER A C 1
ATOM 2164 O O . SER A 1 272 ? -22.248 12.343 -9.726 1.00 83.62 272 SER A O 1
ATOM 2166 N N . LYS A 1 273 ? -22.410 10.113 -9.389 1.00 85.56 273 LYS A N 1
ATOM 2167 C CA . LYS A 1 273 ? -23.420 10.154 -8.347 1.00 85.56 273 LYS A CA 1
ATOM 2168 C C . LYS A 1 273 ? -22.998 9.389 -7.104 1.00 85.56 273 LYS A C 1
ATOM 2170 O O . LYS A 1 273 ? -22.199 8.458 -7.162 1.00 85.56 273 LYS A O 1
ATOM 2175 N N . TYR A 1 274 ? -23.639 9.775 -6.007 1.00 86.69 274 TYR A N 1
ATOM 2176 C CA . TYR A 1 274 ? -23.584 9.108 -4.712 1.00 86.69 274 TYR A CA 1
ATOM 2177 C C . TYR A 1 274 ? -24.347 7.777 -4.671 1.00 86.69 274 TYR A C 1
ATOM 2179 O O . TYR A 1 274 ? -24.259 7.069 -3.681 1.00 86.69 274 TYR A O 1
ATOM 2187 N N . GLY A 1 275 ? -25.124 7.434 -5.700 1.00 88.81 275 GLY A N 1
ATOM 2188 C CA . GLY A 1 275 ? -25.900 6.198 -5.725 1.00 88.81 275 GLY A CA 1
ATOM 2189 C C . GLY A 1 275 ? -26.515 5.896 -7.095 1.00 88.81 275 GLY A C 1
ATOM 2190 O O . GLY A 1 275 ? -26.502 6.760 -7.984 1.00 88.81 275 GLY A O 1
ATOM 2191 N N . PRO A 1 276 ? -27.072 4.686 -7.269 1.00 87.50 276 PRO A N 1
ATOM 2192 C CA . PRO A 1 276 ? -27.550 4.143 -8.543 1.00 87.50 276 PRO A CA 1
ATOM 2193 C C . PRO A 1 276 ? -28.957 4.645 -8.917 1.00 87.50 276 PRO A C 1
ATOM 2195 O O . PRO A 1 276 ? -29.856 3.868 -9.238 1.00 87.50 276 PRO A O 1
ATOM 2198 N N . GLY A 1 277 ? -29.197 5.959 -8.859 1.00 83.75 277 GLY A N 1
ATOM 2199 C CA . GLY A 1 277 ? -30.540 6.487 -9.099 1.00 83.75 277 GLY A CA 1
ATOM 2200 C C . GLY A 1 277 ? -30.677 8.005 -9.125 1.00 83.75 277 GLY A C 1
ATOM 2201 O O . GLY A 1 277 ? -29.723 8.772 -8.983 1.00 83.75 277 GLY A O 1
ATOM 2202 N N . ASN A 1 278 ? -31.905 8.465 -9.364 1.00 77.56 278 ASN A N 1
ATOM 2203 C CA . ASN A 1 278 ? -32.268 9.891 -9.351 1.00 77.56 278 ASN A CA 1
ATOM 2204 C C . ASN A 1 278 ? -32.791 10.376 -7.990 1.00 77.56 278 ASN A C 1
ATOM 2206 O O . ASN A 1 278 ? -32.933 11.584 -7.800 1.00 77.56 278 ASN A O 1
ATOM 2210 N N . A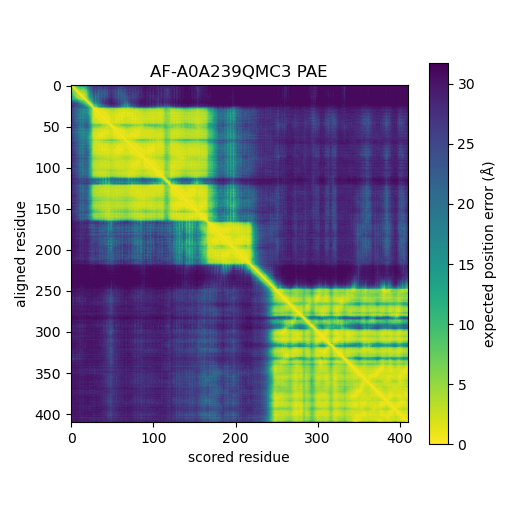SN A 1 279 ? -33.089 9.439 -7.091 1.00 82.62 279 ASN A N 1
ATOM 2211 C CA . ASN A 1 279 ? -33.507 9.639 -5.705 1.00 82.62 279 ASN A CA 1
ATOM 2212 C C . ASN A 1 279 ? -32.332 9.937 -4.756 1.00 82.62 279 ASN A C 1
ATOM 2214 O O . ASN A 1 279 ? -32.558 10.483 -3.683 1.00 82.62 279 ASN A O 1
ATOM 2218 N N . TYR A 1 280 ? -31.098 9.623 -5.155 1.00 86.69 280 TYR A N 1
ATOM 2219 C CA . TYR A 1 280 ? -29.897 9.962 -4.392 1.00 86.69 280 TYR A CA 1
ATOM 2220 C C . TYR A 1 280 ? -29.554 11.450 -4.499 1.00 86.69 280 TYR A C 1
ATOM 2222 O O . TYR A 1 280 ? -29.951 12.127 -5.457 1.00 86.69 280 TYR A O 1
ATOM 2230 N N . ALA A 1 281 ? -28.797 11.935 -3.513 1.00 79.88 281 ALA A N 1
ATOM 2231 C CA . ALA A 1 281 ? -28.324 13.307 -3.401 1.00 79.88 281 ALA A CA 1
ATOM 2232 C C . ALA A 1 281 ? -27.846 13.863 -4.752 1.00 79.88 281 ALA A C 1
ATOM 2234 O O . ALA A 1 281 ? -26.965 13.306 -5.414 1.00 79.88 281 ALA A O 1
ATOM 2235 N N . LYS A 1 282 ? -28.458 14.981 -5.159 1.00 64.81 282 LYS A N 1
ATOM 2236 C CA . LYS A 1 282 ? -28.115 15.720 -6.386 1.00 64.81 282 LYS A CA 1
ATOM 2237 C C . LYS A 1 282 ? -27.114 16.849 -6.133 1.00 64.81 282 LYS A C 1
ATOM 2239 O O . LYS A 1 282 ? -26.608 17.418 -7.100 1.00 64.81 282 LYS A O 1
ATOM 2244 N N . GLY A 1 283 ? -26.901 17.211 -4.863 1.00 48.28 283 GLY A N 1
ATOM 2245 C CA . GLY A 1 283 ? -26.080 18.344 -4.446 1.00 48.28 283 GLY A CA 1
ATOM 2246 C C . GLY A 1 283 ? -24.649 18.151 -4.917 1.00 48.28 283 GLY A C 1
ATOM 2247 O O . GLY A 1 283 ? -24.004 17.206 -4.488 1.00 48.28 283 GLY A O 1
ATOM 2248 N N . ALA A 1 284 ? -24.235 18.989 -5.876 1.00 46.47 284 ALA A N 1
ATOM 2249 C CA . ALA A 1 284 ? -22.945 18.970 -6.561 1.00 46.47 284 ALA A CA 1
ATOM 2250 C C . ALA A 1 284 ? -22.441 17.545 -6.846 1.00 46.47 284 ALA A C 1
ATOM 2252 O O . ALA A 1 284 ? -21.669 17.005 -6.068 1.00 46.47 284 ALA A O 1
ATOM 2253 N N . SER A 1 285 ? -22.896 16.953 -7.963 1.00 57.31 285 SER A N 1
ATOM 2254 C CA . SER A 1 285 ? -22.312 15.766 -8.619 1.00 57.31 285 SER A CA 1
ATOM 2255 C C . SER A 1 285 ? -20.969 15.351 -8.020 1.00 57.31 285 SER A C 1
ATOM 2257 O O . SER A 1 285 ? -20.046 16.169 -8.059 1.00 57.31 285 SER A O 1
ATOM 2259 N N . ALA A 1 286 ? -20.869 14.107 -7.533 1.00 59.00 286 ALA A N 1
ATOM 2260 C CA . ALA A 1 286 ? -19.708 13.512 -6.851 1.00 59.00 286 ALA A CA 1
ATOM 2261 C C . ALA A 1 286 ? -18.348 13.746 -7.548 1.00 59.00 286 ALA A C 1
ATOM 2263 O O . ALA A 1 286 ? -17.284 13.502 -6.987 1.00 59.00 286 ALA A O 1
ATOM 2264 N N . GLY A 1 287 ? -18.390 14.252 -8.769 1.00 68.94 287 GLY A N 1
ATOM 2265 C CA . GLY A 1 287 ? -17.397 15.039 -9.457 1.00 68.94 287 GLY A CA 1
ATOM 2266 C C . GLY A 1 287 ? -17.792 15.112 -10.931 1.00 68.94 287 GLY A C 1
ATOM 2267 O O . GLY A 1 287 ? -18.534 14.267 -11.432 1.00 68.94 287 GLY A O 1
ATOM 2268 N N . GLY A 1 288 ? -17.343 16.151 -11.634 1.00 70.00 288 GLY A N 1
ATOM 2269 C CA . GLY A 1 288 ? -17.528 16.267 -13.080 1.00 70.00 288 GLY A CA 1
ATOM 2270 C C . GLY A 1 288 ? -16.234 15.942 -13.817 1.00 70.00 288 GLY A C 1
ATOM 2271 O O . GLY A 1 288 ? -15.257 16.677 -13.657 1.00 70.00 288 GLY A O 1
ATOM 2272 N N . PHE A 1 289 ? -16.226 14.925 -14.668 1.00 72.06 289 PHE A N 1
ATOM 2273 C CA . PHE A 1 289 ? -15.028 14.428 -15.359 1.00 72.06 289 PHE A CA 1
ATOM 2274 C C . PHE A 1 289 ? -15.099 14.698 -16.856 1.00 72.06 289 PHE A C 1
ATOM 2276 O O . PHE A 1 289 ? -16.105 14.421 -17.510 1.00 72.06 289 PHE A O 1
ATOM 2283 N N . LYS A 1 290 ? -14.009 15.239 -17.401 1.00 66.69 290 LYS A N 1
ATOM 2284 C CA . LYS A 1 290 ? -13.828 15.401 -18.842 1.00 66.69 290 LYS A CA 1
ATOM 2285 C C . LYS A 1 290 ? -13.043 14.215 -19.364 1.00 66.69 290 LYS A C 1
ATOM 2287 O O . LYS A 1 290 ? -12.006 13.878 -18.807 1.00 66.69 290 LYS A O 1
ATOM 2292 N N . THR A 1 291 ? -13.493 13.647 -20.469 1.00 65.50 291 THR A N 1
ATOM 2293 C CA . THR A 1 291 ? -12.622 12.799 -21.275 1.00 65.50 291 THR A CA 1
ATOM 2294 C C . THR A 1 291 ? -11.730 13.706 -22.104 1.00 65.50 291 THR A C 1
ATOM 2296 O O . THR A 1 291 ? -12.219 14.353 -23.031 1.00 65.50 291 THR A O 1
ATOM 2299 N N . ASP A 1 292 ? -10.444 13.782 -21.782 1.00 59.53 292 ASP A N 1
ATOM 2300 C CA . ASP A 1 292 ? -9.465 14.353 -22.701 1.00 59.53 292 ASP A CA 1
ATOM 2301 C C . ASP A 1 292 ? -8.532 13.265 -23.244 1.00 59.53 292 ASP A C 1
ATOM 2303 O O . ASP A 1 292 ? -8.478 12.140 -22.745 1.00 59.53 292 ASP A O 1
ATOM 2307 N N . SER A 1 293 ? -7.855 13.589 -24.342 1.00 50.69 293 SER A N 1
ATOM 2308 C CA . SER A 1 293 ? -6.940 12.688 -25.040 1.00 50.69 293 SER A CA 1
ATOM 2309 C C . SER A 1 293 ? -5.567 12.573 -24.368 1.00 50.69 293 SER A C 1
ATOM 2311 O O . SER A 1 293 ? -4.698 11.897 -24.915 1.00 50.69 293 SER A O 1
ATOM 2313 N N . LYS A 1 294 ? -5.333 13.273 -23.249 1.00 47.06 294 LYS A N 1
ATOM 2314 C CA . LYS A 1 294 ? -4.031 13.357 -22.570 1.00 47.06 294 LYS A CA 1
ATOM 2315 C C . LYS A 1 294 ? -3.971 12.520 -21.294 1.00 47.06 294 LYS A C 1
ATOM 2317 O O . LYS A 1 294 ? -2.878 12.114 -20.916 1.00 47.06 294 LYS A O 1
ATOM 2322 N N . HIS A 1 295 ? -5.107 12.215 -20.675 1.00 52.62 295 HIS A N 1
ATOM 2323 C CA . HIS A 1 295 ? -5.176 11.371 -19.485 1.00 52.62 295 HIS A CA 1
ATOM 2324 C C . HIS A 1 295 ? -5.687 9.973 -19.848 1.00 52.62 295 HIS A C 1
ATOM 2326 O O . HIS A 1 295 ? -6.649 9.809 -20.605 1.00 52.62 295 HIS A O 1
ATOM 2332 N N . SER A 1 296 ? -5.032 8.931 -19.326 1.00 50.06 296 SER A N 1
ATOM 2333 C CA . SER A 1 296 ? -5.522 7.565 -19.485 1.00 50.06 296 SER A CA 1
ATOM 2334 C C . SER A 1 296 ? -6.840 7.427 -18.724 1.00 50.06 296 SER A C 1
ATOM 2336 O O . SER A 1 296 ? -6.843 7.273 -17.510 1.00 50.06 296 SER A O 1
ATOM 2338 N N . ASN A 1 297 ? -7.964 7.467 -19.440 1.00 65.06 297 ASN A N 1
ATOM 2339 C CA . ASN A 1 297 ? -9.311 7.336 -18.872 1.00 65.06 297 ASN A CA 1
ATOM 2340 C C . ASN A 1 297 ? -9.642 5.883 -18.479 1.00 65.06 297 ASN A C 1
ATOM 2342 O O . ASN A 1 297 ? -10.734 5.399 -18.785 1.00 65.06 297 ASN A O 1
ATOM 2346 N N . ARG A 1 298 ? -8.667 5.158 -17.918 1.00 72.19 298 ARG A N 1
ATOM 2347 C CA . ARG A 1 298 ? -8.843 3.791 -17.430 1.00 72.19 298 ARG A CA 1
ATOM 2348 C C . ARG A 1 298 ? -9.499 3.866 -16.059 1.00 72.19 298 ARG A C 1
ATOM 2350 O O . ARG A 1 298 ? -9.097 4.683 -15.240 1.00 72.19 298 ARG A O 1
ATOM 2357 N N . LEU A 1 299 ? -10.502 3.030 -15.865 1.00 82.94 299 LEU A N 1
ATOM 2358 C CA . LEU A 1 299 ? -11.193 2.839 -14.599 1.00 82.94 299 LEU A CA 1
ATOM 2359 C C . LEU A 1 299 ? -11.405 1.345 -14.369 1.00 82.94 299 LEU A C 1
ATOM 2361 O O . LEU A 1 299 ? -11.434 0.572 -15.332 1.00 82.94 299 LEU A O 1
ATOM 2365 N N . THR A 1 300 ? -11.580 0.956 -13.122 1.00 86.56 300 THR A N 1
ATOM 2366 C CA . THR A 1 300 ? -11.979 -0.382 -12.702 1.00 86.56 300 THR A CA 1
ATOM 2367 C C . THR A 1 300 ? -13.461 -0.354 -12.375 1.00 86.56 300 THR A C 1
ATOM 2369 O O . THR A 1 300 ? -13.919 0.409 -11.529 1.00 86.56 300 THR A O 1
ATOM 2372 N N . VAL A 1 301 ? -14.233 -1.177 -13.076 1.00 90.12 301 VAL A N 1
ATOM 2373 C CA . VAL A 1 301 ? -15.671 -1.345 -12.866 1.00 90.12 301 VAL A CA 1
ATOM 2374 C C . VAL A 1 301 ? -15.928 -2.599 -12.055 1.00 90.12 301 VAL A C 1
ATOM 2376 O O . VAL A 1 301 ? -15.433 -3.661 -12.414 1.00 90.12 301 VAL A O 1
ATOM 2379 N N . TYR A 1 302 ? -16.775 -2.502 -11.038 1.00 91.06 302 TYR A N 1
ATOM 2380 C CA . TYR A 1 302 ? -17.130 -3.646 -10.201 1.00 91.06 302 TYR A CA 1
ATOM 2381 C C . TYR A 1 302 ? -18.463 -4.277 -10.622 1.00 91.06 302 TYR A C 1
ATOM 2383 O O . TYR A 1 302 ? -18.543 -5.481 -10.857 1.00 91.06 302 TYR A O 1
ATOM 2391 N N . PHE A 1 303 ? -19.515 -3.470 -10.774 1.00 92.06 303 PHE A N 1
ATOM 2392 C CA . PHE A 1 303 ? -20.852 -3.955 -11.128 1.00 92.06 303 PHE A CA 1
ATOM 2393 C C . PHE A 1 303 ? -21.723 -2.859 -11.757 1.00 92.06 303 PHE A C 1
ATOM 2395 O O . PHE A 1 303 ? -21.403 -1.666 -11.705 1.00 92.06 303 PHE A O 1
ATOM 2402 N N . VAL A 1 304 ? -22.844 -3.273 -12.349 1.00 91.75 304 VAL A N 1
ATOM 2403 C CA . VAL A 1 304 ? -23.922 -2.393 -12.811 1.00 91.75 304 VAL A CA 1
ATOM 2404 C C . VAL A 1 304 ? -25.170 -2.608 -11.972 1.00 91.75 304 VAL A C 1
ATOM 2406 O O . VAL A 1 304 ? -25.679 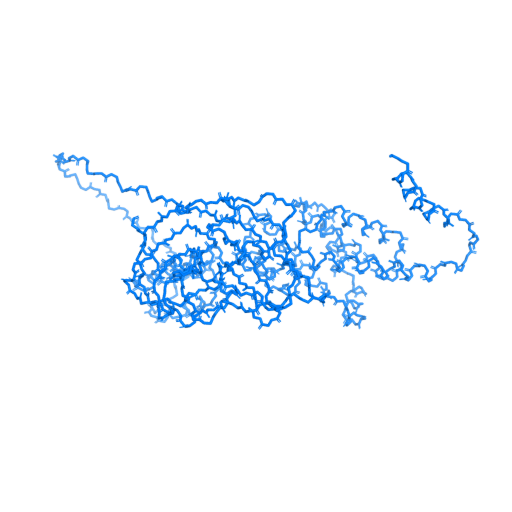-3.721 -11.900 1.00 91.75 304 VAL A O 1
ATOM 2409 N N . GLU A 1 305 ? -25.714 -1.525 -11.437 1.00 89.88 305 GLU A N 1
ATOM 2410 C CA . GLU A 1 305 ? -26.959 -1.486 -10.679 1.00 89.88 305 GLU A CA 1
ATOM 2411 C C . GLU A 1 305 ? -27.895 -0.446 -11.295 1.00 89.88 305 GLU A C 1
ATOM 2413 O O . GLU A 1 305 ? -27.543 0.728 -11.417 1.00 89.88 305 GLU A O 1
ATOM 2418 N N . ASN A 1 306 ? -29.095 -0.856 -11.709 1.00 86.81 306 ASN A N 1
ATOM 2419 C CA . ASN A 1 306 ? -30.129 0.052 -12.230 1.00 86.81 306 ASN A CA 1
ATOM 2420 C C . ASN A 1 306 ? -29.654 0.995 -13.361 1.00 86.81 306 ASN A C 1
ATOM 2422 O O . ASN A 1 306 ? -30.067 2.154 -13.444 1.00 86.81 306 ASN A O 1
ATOM 2426 N N . GLY A 1 307 ? -28.771 0.511 -14.242 1.00 85.75 307 GLY A N 1
ATOM 2427 C CA . GLY A 1 307 ? -28.198 1.303 -15.340 1.00 85.75 307 GLY A CA 1
ATOM 2428 C C . GLY A 1 307 ? -27.076 2.264 -14.921 1.00 85.75 307 GLY A C 1
ATOM 2429 O O . GLY A 1 307 ? -26.665 3.116 -15.716 1.00 85.75 307 GLY A O 1
ATOM 2430 N N . TRP A 1 308 ? -26.566 2.126 -13.695 1.00 90.38 308 TRP A N 1
ATOM 2431 C CA . TRP A 1 308 ? -25.407 2.840 -13.165 1.00 90.38 308 TRP A CA 1
ATOM 2432 C C . TRP A 1 308 ? -24.261 1.871 -12.901 1.00 90.38 308 TRP A C 1
ATOM 2434 O O . TRP A 1 308 ? -24.458 0.783 -12.381 1.00 90.38 308 TRP A O 1
ATOM 2444 N N . VAL A 1 309 ? -23.053 2.276 -13.257 1.00 91.25 309 VAL A N 1
ATOM 2445 C CA . VAL A 1 309 ? -21.810 1.537 -13.052 1.00 91.25 309 VAL A CA 1
ATOM 2446 C C . VAL A 1 309 ? -21.1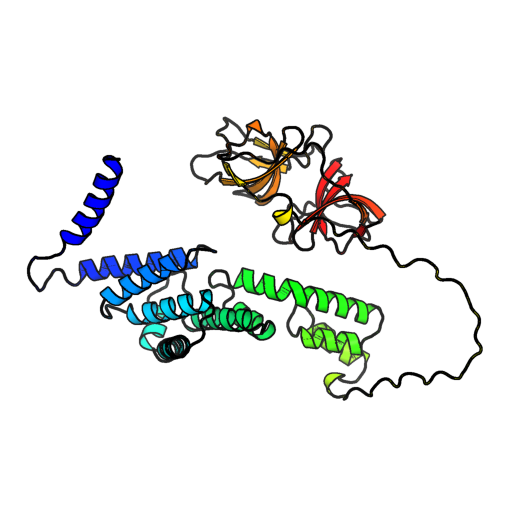54 2.017 -11.764 1.00 91.25 309 VAL A C 1
ATOM 2448 O O . VAL A 1 309 ? -20.891 3.212 -11.656 1.00 91.25 309 VAL A O 1
ATOM 2451 N N . TYR A 1 310 ? -20.853 1.113 -10.833 1.00 93.06 310 TYR A N 1
ATOM 2452 C CA . TYR A 1 310 ? -19.982 1.404 -9.692 1.00 93.06 310 TYR A CA 1
ATOM 2453 C C . TYR A 1 310 ? -18.521 1.162 -10.081 1.00 93.06 310 TYR A C 1
ATOM 2455 O O . TYR A 1 310 ? -18.178 0.074 -10.555 1.00 93.06 310 TYR A O 1
ATOM 2463 N N . ALA A 1 311 ? -17.675 2.179 -9.927 1.00 89.50 311 ALA A N 1
ATOM 2464 C CA . ALA A 1 311 ? -16.290 2.137 -10.383 1.00 89.50 311 ALA A CA 1
ATOM 2465 C C . ALA A 1 311 ? -15.343 2.940 -9.487 1.00 89.50 311 ALA A C 1
ATOM 2467 O O . ALA A 1 311 ? -15.766 3.919 -8.860 1.00 89.50 311 ALA A O 1
ATOM 2468 N N . ASP A 1 312 ? -14.063 2.559 -9.508 1.00 86.75 312 ASP A N 1
ATOM 2469 C CA . ASP A 1 312 ? -12.976 3.456 -9.123 1.00 86.75 312 ASP A CA 1
ATOM 2470 C C . ASP A 1 312 ? -12.798 4.536 -10.204 1.00 86.75 312 ASP A C 1
ATOM 2472 O O . ASP A 1 312 ? -13.044 4.334 -11.394 1.00 86.75 312 ASP A O 1
ATOM 2476 N N . ILE A 1 313 ? -12.482 5.756 -9.793 1.00 76.81 313 ILE A N 1
ATOM 2477 C CA . ILE A 1 313 ? -12.315 6.881 -10.706 1.00 76.81 313 ILE A CA 1
ATOM 2478 C C . ILE A 1 313 ? -11.157 7.724 -10.204 1.00 76.81 313 ILE A C 1
ATOM 2480 O O . ILE A 1 313 ? -11.229 8.336 -9.137 1.00 76.81 313 ILE A O 1
ATOM 2484 N N . VAL A 1 314 ? -10.107 7.813 -11.014 1.00 69.75 314 VAL A N 1
ATOM 2485 C CA . VAL A 1 314 ? -8.950 8.664 -10.733 1.00 69.75 314 VAL A CA 1
ATOM 2486 C C . VAL A 1 314 ? -9.216 10.076 -11.256 1.00 69.75 314 VAL A C 1
ATOM 2488 O O . VAL A 1 314 ? -9.352 10.293 -12.463 1.00 69.75 314 VAL A O 1
ATOM 2491 N N . TYR A 1 315 ? -9.292 11.065 -10.361 1.00 62.72 315 TYR A N 1
ATOM 2492 C CA . TYR A 1 315 ? -9.451 12.470 -10.738 1.00 62.72 315 TYR A CA 1
ATOM 2493 C C . TYR A 1 315 ? -8.095 13.148 -10.903 1.00 62.72 315 TYR A C 1
ATOM 2495 O O . TYR A 1 315 ? -7.286 13.166 -9.980 1.00 62.72 315 TYR A O 1
ATOM 2503 N N . SER A 1 316 ? -7.909 13.860 -12.015 1.00 52.28 316 SER A N 1
ATOM 2504 C CA . SER A 1 316 ? -6.714 14.685 -12.244 1.00 52.28 316 SER A CA 1
ATOM 2505 C C . SER A 1 316 ? -6.539 15.820 -11.222 1.00 52.28 316 SER A C 1
ATOM 2507 O O . SER A 1 316 ? -5.444 16.347 -11.075 1.00 52.28 316 SER A O 1
ATOM 2509 N N . THR A 1 317 ? -7.613 16.232 -10.536 1.00 52.38 317 THR A N 1
ATOM 2510 C CA . THR A 1 317 ? -7.601 17.333 -9.552 1.00 52.38 317 THR A CA 1
ATOM 2511 C C . THR A 1 317 ? -8.086 16.931 -8.162 1.00 52.38 317 THR A C 1
ATOM 2513 O O . THR A 1 317 ? -8.164 17.789 -7.288 1.00 52.38 317 THR A O 1
ATOM 2516 N N . ALA A 1 318 ? -8.525 15.686 -7.961 1.00 52.12 318 ALA A N 1
ATOM 2517 C CA . ALA A 1 318 ? -9.305 15.331 -6.777 1.00 52.12 318 ALA A CA 1
ATOM 2518 C C . ALA A 1 318 ? -9.163 13.863 -6.354 1.00 52.12 318 ALA A C 1
ATOM 2520 O O . ALA A 1 318 ? -10.163 13.271 -5.952 1.00 52.12 318 ALA A O 1
ATOM 2521 N N . PHE A 1 319 ? -7.941 13.321 -6.436 1.00 62.69 319 PHE A N 1
ATOM 2522 C CA . PHE A 1 319 ? -7.561 11.985 -5.956 1.00 62.69 319 PHE A CA 1
ATOM 2523 C C . PHE A 1 319 ? -8.468 10.851 -6.483 1.00 62.69 319 PHE A C 1
ATOM 2525 O O . PHE A 1 319 ? -9.309 11.055 -7.358 1.00 62.69 319 PHE A O 1
ATOM 2532 N N . GLU A 1 320 ? -8.253 9.622 -6.035 1.00 74.19 320 GLU A N 1
ATOM 2533 C CA . GLU A 1 320 ? -9.101 8.483 -6.392 1.00 74.19 320 GLU A CA 1
ATOM 2534 C C . GLU A 1 320 ? -10.456 8.568 -5.663 1.00 74.19 320 GLU A C 1
ATOM 2536 O O . GLU A 1 320 ? -10.528 9.083 -4.544 1.00 74.19 320 GLU A O 1
ATOM 2541 N N . ARG A 1 321 ? -11.554 8.122 -6.291 1.00 82.62 321 ARG A N 1
ATOM 2542 C CA . ARG A 1 321 ? -12.884 7.994 -5.656 1.00 82.62 321 ARG A CA 1
ATOM 2543 C C . ARG A 1 321 ? -13.652 6.807 -6.204 1.00 82.62 321 ARG A C 1
ATOM 2545 O O . ARG A 1 321 ? -13.582 6.530 -7.394 1.00 82.62 321 ARG A O 1
ATOM 2552 N N . TYR A 1 322 ? -14.479 6.208 -5.363 1.00 88.06 322 TYR A N 1
ATOM 2553 C CA . TYR A 1 322 ? -15.445 5.192 -5.748 1.00 88.06 322 TYR A CA 1
ATOM 2554 C C . TYR A 1 322 ? -16.800 5.874 -5.922 1.00 88.06 322 TYR A C 1
ATOM 2556 O O . TYR A 1 322 ? -17.266 6.606 -5.044 1.00 88.06 322 TYR A O 1
ATOM 2564 N N . ALA A 1 323 ? -17.418 5.702 -7.086 1.00 87.88 323 ALA A N 1
ATOM 2565 C CA . ALA A 1 323 ? -18.629 6.435 -7.432 1.00 87.88 323 ALA A CA 1
ATOM 2566 C C . ALA A 1 323 ? -19.460 5.737 -8.511 1.00 87.88 323 ALA A C 1
ATOM 2568 O O . ALA A 1 323 ? -18.983 4.856 -9.227 1.00 87.88 323 ALA A O 1
ATOM 2569 N N . TYR A 1 324 ? -20.710 6.190 -8.658 1.00 90.06 324 TYR A N 1
ATOM 2570 C CA . TYR A 1 324 ? -21.593 5.729 -9.726 1.00 90.06 324 TYR A CA 1
ATOM 2571 C C . TYR A 1 324 ? -21.483 6.599 -10.974 1.00 90.06 324 TYR A C 1
ATOM 2573 O O . TYR A 1 324 ? -21.601 7.824 -10.905 1.00 90.06 324 TYR A O 1
ATOM 2581 N N . LEU A 1 325 ? -21.343 5.954 -12.126 1.00 87.94 325 LEU A N 1
ATOM 2582 C CA . LEU A 1 325 ? -21.367 6.545 -13.461 1.00 87.94 325 LEU A CA 1
ATOM 2583 C C . LEU A 1 325 ? -22.587 6.050 -14.241 1.00 87.94 325 LEU A C 1
ATOM 2585 O O . LEU A 1 325 ? -23.004 4.911 -14.052 1.00 87.94 325 LEU A O 1
ATOM 2589 N N . PRO A 1 326 ? -23.150 6.838 -15.170 1.00 87.00 326 PRO A N 1
ATOM 2590 C CA . PRO A 1 326 ? -24.112 6.300 -16.125 1.00 87.00 326 PRO A CA 1
ATOM 2591 C C . PRO A 1 326 ? -23.484 5.135 -16.902 1.00 87.00 326 PRO A C 1
ATOM 2593 O O . PRO A 1 326 ? -22.375 5.272 -17.417 1.00 87.00 326 PRO A O 1
ATOM 2596 N N . GLN A 1 327 ? -24.171 3.999 -17.046 1.00 87.88 327 GLN A N 1
ATOM 2597 C CA . GLN A 1 327 ? -23.605 2.841 -17.756 1.00 87.88 327 GLN A CA 1
ATOM 2598 C C . GLN A 1 327 ? -23.225 3.172 -19.206 1.00 87.88 327 GLN A C 1
ATOM 2600 O O . GLN A 1 327 ? -22.228 2.681 -19.733 1.00 87.88 327 GLN A O 1
ATOM 2605 N N . ASN A 1 328 ? -23.978 4.064 -19.853 1.00 86.50 328 ASN A N 1
ATOM 2606 C CA . ASN A 1 328 ? -23.662 4.516 -21.203 1.00 86.50 328 ASN A CA 1
ATOM 2607 C C . ASN A 1 328 ? -22.377 5.360 -21.287 1.00 86.50 328 ASN A C 1
ATOM 2609 O O . ASN A 1 328 ? -21.904 5.549 -22.407 1.00 86.50 328 ASN A O 1
ATOM 2613 N N . ALA A 1 329 ? -21.805 5.809 -20.165 1.00 85.75 329 ALA A N 1
ATOM 2614 C CA . ALA A 1 329 ? -20.549 6.554 -20.093 1.00 85.75 329 ALA A CA 1
ATOM 2615 C C . ALA A 1 329 ? -19.302 5.667 -20.201 1.00 85.75 329 ALA A C 1
ATOM 2617 O O . ALA A 1 329 ? -18.209 6.193 -20.397 1.00 85.75 329 ALA A O 1
ATOM 2618 N N . VAL A 1 330 ? -19.438 4.344 -20.086 1.00 87.69 330 VAL A N 1
ATOM 2619 C CA . VAL A 1 330 ? -18.301 3.420 -19.988 1.00 87.69 330 VAL A CA 1
ATOM 2620 C C . VAL A 1 330 ? -18.247 2.481 -21.199 1.00 87.69 330 VAL A C 1
ATOM 2622 O O . VAL A 1 330 ? -19.267 1.986 -21.680 1.00 87.69 330 VAL A O 1
ATOM 2625 N N . ASN A 1 331 ? -17.040 2.270 -21.721 1.00 83.75 331 ASN A N 1
ATOM 2626 C CA . ASN A 1 331 ? -16.675 1.215 -22.661 1.00 83.75 331 ASN A CA 1
ATOM 2627 C C . ASN A 1 331 ? -15.978 0.098 -21.889 1.00 83.75 331 ASN A C 1
ATOM 2629 O O . ASN A 1 331 ? -14.930 0.326 -21.285 1.00 83.75 331 ASN A O 1
ATOM 2633 N N . VAL A 1 332 ? -16.519 -1.107 -21.970 1.00 76.94 332 VAL A N 1
ATOM 2634 C CA . VAL A 1 332 ? -15.988 -2.297 -21.301 1.00 76.94 332 VAL A CA 1
ATOM 2635 C C . VAL A 1 332 ? -15.633 -3.321 -22.369 1.00 76.94 332 VAL A C 1
ATOM 2637 O O . VAL A 1 332 ? -16.384 -3.470 -23.334 1.00 76.94 332 VAL A O 1
ATOM 2640 N N . SER A 1 333 ? -14.490 -3.991 -22.225 1.00 65.00 333 SER A N 1
ATOM 2641 C CA . SER A 1 333 ? -14.114 -5.122 -23.087 1.00 65.00 333 SER A CA 1
ATOM 2642 C C . SER A 1 333 ? -14.901 -6.386 -22.759 1.00 65.00 333 SER A C 1
ATOM 2644 O O . SER A 1 333 ? -15.136 -7.196 -23.651 1.00 65.00 333 SER A O 1
ATOM 2646 N N . ASP A 1 334 ? -15.327 -6.512 -21.502 1.00 71.38 334 ASP A N 1
ATOM 2647 C CA . ASP A 1 334 ? -15.883 -7.729 -20.921 1.00 71.38 334 ASP A CA 1
ATOM 2648 C C . ASP A 1 334 ? -17.261 -7.477 -20.294 1.00 71.38 334 ASP A C 1
ATOM 2650 O O . ASP A 1 334 ? -17.678 -6.338 -20.061 1.00 71.38 334 ASP A O 1
ATOM 2654 N N . SER A 1 335 ? -17.998 -8.556 -20.030 1.00 80.38 335 SER A N 1
ATOM 2655 C CA . SER A 1 335 ? -19.310 -8.490 -19.387 1.00 80.38 335 SER A CA 1
ATOM 2656 C C . SER A 1 335 ? -19.189 -8.055 -17.925 1.00 80.38 335 SER A C 1
ATOM 2658 O O . SER A 1 335 ? -18.626 -8.788 -17.115 1.00 80.38 335 SER A O 1
ATOM 2660 N N . ILE A 1 336 ? -19.763 -6.899 -17.577 1.00 82.25 336 ILE A N 1
ATOM 2661 C CA . ILE A 1 336 ? -19.858 -6.441 -16.182 1.00 82.25 336 ILE A CA 1
ATOM 2662 C C . ILE A 1 336 ? -21.004 -7.175 -15.468 1.00 82.25 336 ILE A C 1
ATOM 2664 O O . ILE A 1 336 ? -22.109 -7.213 -16.032 1.00 82.25 336 ILE A O 1
ATOM 2668 N N . PRO A 1 337 ? -20.802 -7.664 -14.226 1.00 86.38 337 PRO A N 1
ATOM 2669 C CA . PRO A 1 337 ? -21.880 -8.163 -13.378 1.00 86.38 337 PRO A CA 1
ATOM 2670 C C . PRO A 1 337 ? -23.069 -7.195 -13.331 1.00 86.38 337 PRO A C 1
ATOM 2672 O O . PRO A 1 337 ? -22.913 -6.016 -13.016 1.00 86.38 337 PRO A O 1
ATOM 2675 N N . GLN A 1 338 ? -24.259 -7.688 -13.676 1.00 87.88 338 GLN A N 1
ATOM 2676 C CA . GLN A 1 338 ? -25.510 -6.943 -13.531 1.00 87.88 338 GLN A CA 1
ATOM 2677 C C . GLN A 1 338 ? -26.158 -7.354 -12.212 1.00 87.88 338 GLN A C 1
ATOM 2679 O O . GLN A 1 338 ? -26.431 -8.537 -12.016 1.00 87.88 338 GLN A O 1
ATOM 2684 N N . ILE A 1 339 ? -26.421 -6.391 -11.335 1.00 85.88 339 ILE A N 1
ATOM 2685 C CA . ILE A 1 339 ? -27.059 -6.626 -10.044 1.00 85.88 339 ILE A CA 1
ATOM 2686 C C . ILE A 1 339 ? -28.423 -5.935 -9.991 1.00 85.88 339 ILE A C 1
ATOM 2688 O O . ILE A 1 339 ? -28.578 -4.774 -10.374 1.00 85.88 339 ILE A O 1
ATOM 2692 N N . SER A 1 340 ? -29.440 -6.672 -9.543 1.00 76.88 340 SER A N 1
ATOM 2693 C CA . SER A 1 340 ? -30.791 -6.136 -9.332 1.00 76.88 340 SER A CA 1
ATOM 2694 C C . SER A 1 340 ? -30.958 -5.517 -7.946 1.00 76.88 340 SER A C 1
ATOM 2696 O O . SER A 1 340 ? -31.725 -4.573 -7.787 1.00 76.88 340 SER A O 1
ATOM 2698 N N . ALA A 1 341 ? -30.249 -6.057 -6.954 1.00 80.75 341 ALA A N 1
ATOM 2699 C CA . ALA A 1 341 ? -30.173 -5.553 -5.592 1.00 80.75 341 ALA A CA 1
ATOM 2700 C C . ALA A 1 341 ? -28.876 -6.064 -4.954 1.00 80.75 341 ALA A C 1
ATOM 2702 O O . ALA A 1 341 ? -28.475 -7.200 -5.214 1.00 80.75 341 ALA A O 1
ATOM 2703 N N . LEU A 1 342 ? -28.235 -5.227 -4.141 1.00 87.31 342 LEU A N 1
ATOM 2704 C CA . LEU A 1 342 ? -27.146 -5.655 -3.270 1.00 87.31 342 LEU A CA 1
ATOM 2705 C C . LEU A 1 342 ? -27.733 -6.352 -2.042 1.00 87.31 342 LEU A C 1
ATOM 2707 O O . LEU A 1 342 ? -28.738 -5.895 -1.496 1.00 87.31 342 LEU A O 1
ATOM 2711 N N . GLU A 1 343 ? -27.087 -7.429 -1.605 1.00 87.94 343 GLU A N 1
ATOM 2712 C CA . GLU A 1 343 ? -27.293 -7.953 -0.258 1.00 87.94 343 GLU A CA 1
ATOM 2713 C C . GLU A 1 343 ? -26.946 -6.868 0.764 1.00 87.94 343 GLU A C 1
ATOM 2715 O O . GLU A 1 343 ? -26.025 -6.076 0.539 1.00 87.94 343 GLU A O 1
ATOM 2720 N N . SER A 1 344 ? -27.727 -6.781 1.841 1.00 90.25 344 SER A N 1
ATOM 2721 C CA . SER A 1 344 ? -27.651 -5.652 2.758 1.00 90.25 344 SER A CA 1
ATOM 2722 C C . SER A 1 344 ? -27.775 -6.046 4.221 1.00 90.25 344 SER A C 1
ATOM 2724 O O . SER A 1 344 ? -28.613 -6.873 4.568 1.00 90.25 344 SER A O 1
ATOM 2726 N N . PHE A 1 345 ? -27.029 -5.339 5.063 1.00 90.38 345 PHE A N 1
ATOM 2727 C CA . PHE A 1 345 ? -26.936 -5.522 6.506 1.00 90.38 345 PHE A CA 1
ATOM 2728 C C . PHE A 1 345 ? -27.312 -4.215 7.204 1.00 90.38 345 PHE A C 1
ATOM 2730 O O . PHE A 1 345 ? -26.857 -3.134 6.814 1.00 90.38 345 PHE A O 1
ATOM 2737 N N . GLU A 1 346 ? -28.151 -4.283 8.235 1.00 92.88 346 GLU A N 1
ATOM 2738 C CA . GLU A 1 346 ? -28.504 -3.095 9.012 1.00 92.88 346 GLU A CA 1
ATOM 2739 C C . GLU A 1 346 ? -27.417 -2.762 10.034 1.00 92.88 346 GLU A C 1
ATOM 2741 O O . GLU A 1 346 ? -26.899 -3.633 10.730 1.00 92.88 346 GLU A O 1
ATOM 2746 N N . GLY A 1 347 ? -27.116 -1.473 10.170 1.00 92.00 347 GLY A N 1
ATOM 2747 C CA . GLY A 1 347 ? -26.213 -0.978 11.199 1.00 92.00 347 GLY A CA 1
ATOM 2748 C C . GLY A 1 347 ? -26.685 0.333 11.808 1.00 92.00 347 GLY A C 1
ATOM 2749 O O . GLY A 1 347 ? -27.572 1.015 11.285 1.00 92.00 347 GLY A O 1
ATOM 2750 N N . VAL A 1 348 ? -26.077 0.697 12.929 1.00 92.12 348 VAL A N 1
ATOM 2751 C CA . VAL A 1 348 ? -26.283 1.982 13.598 1.00 92.12 348 VAL A CA 1
ATOM 2752 C C . VAL A 1 348 ? -24.926 2.593 13.918 1.00 92.12 348 VAL A C 1
ATOM 2754 O O . VAL A 1 348 ? -24.059 1.923 14.475 1.00 92.12 348 VAL A O 1
ATOM 2757 N N . THR A 1 349 ? -24.727 3.863 13.573 1.00 90.31 349 THR A N 1
ATOM 2758 C CA . THR A 1 349 ? -23.478 4.564 13.897 1.00 90.31 349 THR A CA 1
ATOM 2759 C C . THR A 1 349 ? -23.324 4.748 15.405 1.00 90.31 349 THR A C 1
ATOM 2761 O O . THR A 1 349 ? -24.267 5.134 16.096 1.00 90.31 349 THR A O 1
ATOM 2764 N N . THR A 1 350 ? -22.129 4.515 15.936 1.00 86.06 350 THR A N 1
ATOM 2765 C CA . THR A 1 350 ? -21.828 4.668 17.372 1.00 86.06 350 THR A CA 1
ATOM 2766 C C . THR A 1 350 ? -21.338 6.074 17.715 1.00 86.06 350 THR A C 1
ATOM 2768 O O . THR A 1 350 ? -21.463 6.520 18.855 1.00 86.06 350 THR A O 1
ATOM 2771 N N . GLN A 1 351 ? -20.837 6.806 16.718 1.00 88.69 351 GLN A N 1
ATOM 2772 C CA . GLN A 1 351 ? -20.322 8.165 16.855 1.00 88.69 351 GLN A CA 1
ATOM 2773 C C . GLN A 1 351 ? -20.653 9.034 15.636 1.00 88.69 351 GLN A C 1
ATOM 2775 O O . GLN A 1 351 ? -21.292 8.590 14.682 1.00 88.69 351 GLN A O 1
ATOM 2780 N N . ILE A 1 352 ? -20.246 10.305 15.684 1.00 89.12 352 ILE A N 1
ATOM 2781 C CA . ILE A 1 352 ? -20.308 11.192 14.520 1.00 89.12 352 ILE A CA 1
ATOM 2782 C C . ILE A 1 352 ? -19.225 10.753 13.531 1.00 89.12 352 ILE A C 1
ATOM 2784 O O . ILE A 1 352 ? -18.056 10.679 13.900 1.00 89.12 352 ILE A O 1
ATOM 2788 N N . ILE A 1 353 ? -19.599 10.505 12.276 1.00 92.06 353 ILE A N 1
ATOM 2789 C CA . ILE A 1 353 ? -18.687 10.014 11.236 1.00 92.06 353 ILE A CA 1
ATOM 2790 C C . ILE A 1 353 ? -18.679 10.995 10.067 1.00 92.06 353 ILE A C 1
ATOM 2792 O O . ILE A 1 353 ? -19.728 11.446 9.607 1.00 92.06 353 ILE A O 1
ATOM 2796 N N . THR A 1 354 ? -17.491 11.299 9.542 1.00 92.44 354 THR A N 1
ATOM 2797 C CA . THR A 1 354 ? -17.362 11.945 8.228 1.00 92.44 354 THR A CA 1
ATOM 2798 C C . THR A 1 354 ? -17.044 10.877 7.175 1.00 92.44 354 THR A C 1
ATOM 2800 O O . THR A 1 354 ? -15.944 10.317 7.230 1.00 92.44 354 THR A O 1
ATOM 2803 N N . PRO A 1 355 ? -17.962 10.587 6.232 1.00 93.25 355 PRO A N 1
ATOM 2804 C CA . PRO A 1 355 ? -17.805 9.499 5.268 1.00 93.25 355 PRO A CA 1
ATOM 2805 C C . PRO A 1 355 ? -16.677 9.756 4.268 1.00 93.25 355 PRO A C 1
ATOM 2807 O O . PRO A 1 355 ? -16.315 10.906 4.002 1.00 93.25 355 PRO A O 1
ATOM 2810 N N . LEU A 1 356 ? -16.161 8.683 3.670 1.00 91.38 356 LEU A N 1
ATOM 2811 C CA . LEU A 1 356 ? -15.066 8.719 2.704 1.00 91.38 356 LEU A CA 1
ATOM 2812 C C . LEU A 1 356 ? -15.532 8.365 1.293 1.00 91.38 356 LEU A C 1
ATOM 2814 O O . LEU A 1 356 ? -16.512 7.645 1.075 1.00 91.38 356 LEU A O 1
ATOM 2818 N N . TRP A 1 357 ? -14.784 8.869 0.314 1.00 87.31 357 TRP A N 1
ATOM 2819 C CA . TRP A 1 357 ? -14.959 8.531 -1.099 1.00 87.31 357 TRP A CA 1
ATOM 2820 C C . TRP A 1 357 ? -14.429 7.144 -1.482 1.00 87.31 357 TRP A C 1
ATOM 2822 O O . TRP A 1 357 ? -14.610 6.744 -2.627 1.00 87.31 357 TRP A O 1
ATOM 2832 N N . GLY A 1 358 ? -13.803 6.416 -0.562 1.00 88.19 358 GLY A N 1
ATOM 2833 C CA . GLY A 1 358 ? -13.262 5.080 -0.788 1.00 88.19 358 GLY A CA 1
ATOM 2834 C C . GLY A 1 358 ? -12.887 4.385 0.524 1.00 88.19 358 GLY A C 1
ATOM 2835 O O . GLY A 1 358 ? -13.033 4.981 1.594 1.00 88.19 358 GLY A O 1
ATOM 2836 N N . PRO A 1 359 ? -12.416 3.134 0.445 1.00 85.94 359 PRO A N 1
ATOM 2837 C CA . PRO A 1 359 ? -12.296 2.220 1.581 1.00 85.94 359 PRO A CA 1
ATOM 2838 C C . PRO A 1 359 ? -11.010 2.383 2.408 1.00 85.94 359 PRO A C 1
ATOM 2840 O O . PRO A 1 359 ? -10.463 1.392 2.886 1.00 85.94 359 PRO A O 1
ATOM 2843 N N . ASN A 1 360 ? -10.461 3.594 2.531 1.00 79.31 360 ASN A N 1
ATOM 2844 C CA . ASN A 1 360 ? -9.337 3.906 3.424 1.00 79.31 360 ASN A CA 1
ATOM 2845 C C . ASN A 1 360 ? -9.108 5.424 3.522 1.00 79.31 360 ASN A C 1
ATOM 2847 O O . ASN A 1 360 ? -9.638 6.202 2.728 1.00 79.31 360 ASN A O 1
ATOM 2851 N N . ASP A 1 361 ? -8.252 5.843 4.454 1.00 76.31 361 ASP A N 1
ATOM 2852 C CA . ASP A 1 361 ? -7.955 7.257 4.715 1.00 76.31 361 ASP A CA 1
ATOM 2853 C C . ASP A 1 361 ? -7.160 7.976 3.609 1.00 76.31 361 ASP A C 1
ATOM 2855 O O . ASP A 1 361 ? -6.996 9.194 3.680 1.00 76.31 361 ASP A O 1
ATOM 2859 N N . SER A 1 362 ? -6.687 7.276 2.566 1.00 76.69 362 SER A N 1
ATOM 2860 C CA . SER A 1 362 ? -6.134 7.950 1.376 1.00 76.69 362 SER A CA 1
ATOM 2861 C C . SER A 1 362 ? -7.223 8.627 0.538 1.00 76.69 362 SER A C 1
ATOM 2863 O O . SER A 1 362 ? -6.942 9.546 -0.237 1.00 76.69 362 SER A O 1
ATOM 2865 N N . PHE A 1 363 ? -8.483 8.220 0.725 1.00 79.25 363 PHE A N 1
ATOM 2866 C CA . PHE A 1 363 ? -9.627 8.858 0.101 1.00 79.25 363 PHE A CA 1
ATOM 2867 C C . PHE A 1 363 ? -10.060 10.088 0.887 1.00 79.25 363 PHE A C 1
ATOM 2869 O O . PHE A 1 363 ? -10.121 10.110 2.115 1.00 79.25 363 PHE A O 1
ATOM 2876 N N . ASN A 1 364 ? -10.448 11.126 0.151 1.00 82.31 364 ASN A N 1
ATOM 2877 C CA . ASN A 1 364 ? -10.941 12.345 0.774 1.00 82.31 364 ASN A CA 1
ATOM 2878 C C . ASN A 1 364 ? -12.212 12.081 1.593 1.00 82.31 364 ASN A C 1
ATOM 2880 O O . ASN A 1 364 ? -13.112 11.346 1.174 1.00 82.31 364 ASN A O 1
ATOM 2884 N N . ARG A 1 365 ? -12.313 12.769 2.729 1.00 86.62 365 ARG A N 1
ATOM 2885 C CA . ARG A 1 365 ? -13.537 12.840 3.528 1.00 86.62 365 ARG A CA 1
ATOM 2886 C C . ARG A 1 365 ? -14.539 13.791 2.876 1.00 86.62 365 ARG A C 1
ATOM 2888 O O . ARG A 1 365 ? -14.162 14.841 2.355 1.00 86.62 365 ARG A O 1
ATOM 2895 N N . ASN A 1 366 ? -15.820 13.449 2.929 1.00 85.81 366 ASN A N 1
ATOM 2896 C CA . ASN A 1 366 ? -16.906 14.297 2.458 1.00 85.81 366 ASN A CA 1
ATOM 2897 C C . ASN A 1 366 ? -17.590 14.995 3.641 1.00 85.81 366 ASN A C 1
ATOM 2899 O O . ASN A 1 366 ? -18.545 14.475 4.220 1.00 85.81 366 ASN A O 1
ATOM 2903 N N . GLN A 1 367 ? -17.093 16.186 3.982 1.00 85.62 367 GLN A N 1
ATOM 2904 C CA . GLN A 1 367 ? -17.607 16.993 5.096 1.00 85.62 367 GLN A CA 1
ATOM 2905 C C . GLN A 1 367 ? -19.074 17.404 4.911 1.00 85.62 367 GLN A C 1
ATOM 2907 O O . GLN A 1 367 ? -19.790 17.577 5.899 1.00 85.62 367 GLN A O 1
ATOM 2912 N N . ASP A 1 368 ? -19.549 17.469 3.663 1.00 83.31 368 ASP A N 1
ATOM 2913 C CA . ASP A 1 368 ? -20.936 17.811 3.338 1.00 83.31 368 ASP A CA 1
ATOM 2914 C C . ASP A 1 368 ? -21.926 16.692 3.704 1.00 83.31 368 ASP A C 1
ATOM 2916 O O . ASP A 1 368 ? -23.138 16.919 3.709 1.00 83.31 368 ASP A O 1
ATOM 2920 N N . CYS A 1 369 ? -21.426 15.491 4.024 1.00 87.44 369 CYS A N 1
ATOM 2921 C CA . CYS A 1 369 ? -22.231 14.339 4.425 1.00 87.44 369 CYS A CA 1
ATOM 2922 C C . CYS A 1 369 ? -21.854 13.738 5.778 1.00 87.44 369 CYS A C 1
ATOM 2924 O O . CYS A 1 369 ? -22.048 12.544 5.989 1.00 87.44 369 CYS A O 1
ATOM 2926 N N . THR A 1 370 ? -21.375 14.559 6.712 1.00 90.25 370 THR A N 1
ATOM 2927 C CA . THR A 1 370 ? -21.220 14.146 8.114 1.00 90.25 370 THR A CA 1
ATOM 2928 C C . THR A 1 370 ? -22.529 13.557 8.658 1.00 90.25 370 THR A C 1
ATOM 2930 O O . THR A 1 370 ? -23.598 14.155 8.499 1.00 90.25 370 THR A O 1
ATOM 2933 N N . ILE A 1 371 ? -22.441 12.390 9.297 1.00 91.50 371 ILE A N 1
ATOM 2934 C CA . ILE A 1 371 ? -23.567 11.684 9.920 1.00 91.50 371 ILE A CA 1
ATOM 2935 C C . ILE A 1 371 ? -23.413 11.661 11.434 1.00 91.50 371 ILE A C 1
ATOM 2937 O O . ILE A 1 371 ? -22.308 11.528 11.953 1.00 91.50 371 ILE A O 1
ATOM 2941 N N . ASN A 1 372 ? -24.529 11.800 12.146 1.00 90.50 372 ASN A N 1
ATOM 2942 C CA . ASN A 1 372 ? -24.538 11.798 13.606 1.00 90.50 372 ASN A CA 1
ATOM 2943 C C . ASN A 1 372 ? -24.420 10.374 14.162 1.00 90.50 372 ASN A C 1
ATOM 2945 O O . ASN A 1 372 ? -24.729 9.408 13.464 1.00 90.50 372 ASN A O 1
ATOM 2949 N N . ALA A 1 373 ? -24.061 10.257 15.442 1.00 89.44 373 ALA A N 1
ATOM 2950 C CA . ALA A 1 373 ? -24.237 9.017 16.195 1.00 89.44 373 ALA A CA 1
ATOM 2951 C C . ALA A 1 373 ? -25.716 8.590 16.214 1.00 89.44 373 ALA A C 1
ATOM 2953 O O . ALA A 1 373 ? -26.613 9.433 16.117 1.00 89.44 373 ALA A O 1
ATOM 2954 N N . ASN A 1 374 ? -25.969 7.296 16.392 1.00 90.06 374 ASN A N 1
ATOM 2955 C CA . ASN A 1 374 ? -27.292 6.670 16.389 1.00 90.06 374 ASN A CA 1
ATOM 2956 C C . ASN A 1 374 ? -28.066 6.824 15.067 1.00 90.06 374 ASN A C 1
ATOM 2958 O O . ASN A 1 374 ? -29.297 6.808 15.055 1.00 90.06 374 ASN A O 1
ATOM 2962 N N . THR A 1 375 ? -27.360 6.974 13.945 1.00 91.44 375 THR A N 1
ATOM 2963 C CA . THR A 1 375 ? -27.965 7.014 12.609 1.00 91.44 375 THR A CA 1
ATOM 2964 C C . THR A 1 375 ? -28.044 5.600 12.048 1.00 91.44 375 THR A C 1
ATOM 2966 O O . THR A 1 375 ? -27.038 4.894 12.011 1.00 91.44 375 THR A O 1
ATOM 2969 N N . THR A 1 376 ? -29.227 5.186 11.591 1.00 95.25 376 THR A N 1
ATOM 2970 C CA . THR A 1 376 ? -29.394 3.913 10.880 1.00 95.25 376 THR A CA 1
ATOM 2971 C C . THR A 1 376 ? -28.729 3.976 9.510 1.00 95.25 376 THR A C 1
ATOM 2973 O O . THR A 1 376 ? -28.928 4.936 8.761 1.00 95.25 376 THR A O 1
ATOM 2976 N N . ILE A 1 377 ? -27.967 2.936 9.190 1.00 96.38 377 ILE A N 1
ATOM 2977 C CA . ILE A 1 377 ? -27.300 2.746 7.905 1.00 96.38 377 ILE A CA 1
ATOM 2978 C C . ILE A 1 377 ? -27.662 1.378 7.329 1.00 96.38 377 ILE A C 1
ATOM 2980 O O . ILE A 1 377 ? -28.050 0.460 8.057 1.00 96.38 377 ILE A O 1
ATOM 2984 N N . THR A 1 378 ? -27.501 1.239 6.019 1.00 96.19 378 THR A N 1
ATOM 2985 C CA . THR A 1 378 ? -27.646 -0.030 5.302 1.00 96.19 378 THR A CA 1
ATOM 2986 C C . THR A 1 378 ? -26.323 -0.342 4.614 1.00 96.19 378 THR A C 1
ATOM 2988 O O . THR A 1 378 ? -25.971 0.295 3.626 1.00 96.19 378 THR A O 1
ATOM 2991 N N . ALA A 1 379 ? -25.558 -1.277 5.163 1.00 94.06 379 ALA A N 1
ATOM 2992 C CA . ALA A 1 379 ? -24.280 -1.733 4.627 1.00 94.06 379 ALA A CA 1
ATOM 2993 C C . ALA A 1 379 ? -24.471 -2.785 3.535 1.00 94.06 379 ALA A C 1
ATOM 2995 O O . ALA A 1 379 ? -25.392 -3.584 3.631 1.00 94.06 379 ALA A O 1
ATOM 2996 N N . PHE A 1 380 ? -23.587 -2.827 2.537 1.00 92.50 380 PHE A N 1
ATOM 2997 C CA . PHE A 1 380 ? -23.675 -3.800 1.438 1.00 92.50 380 PHE A CA 1
ATOM 2998 C C . PHE A 1 380 ? -22.475 -4.742 1.375 1.00 92.50 380 PHE A C 1
ATOM 3000 O O . PHE A 1 380 ? -22.623 -5.956 1.332 1.00 92.50 380 PHE A O 1
ATOM 3007 N N . PHE A 1 381 ? -21.271 -4.179 1.365 1.00 90.56 381 PHE A N 1
ATOM 3008 C CA . PHE A 1 381 ? -20.023 -4.930 1.322 1.00 90.56 381 PHE A CA 1
ATOM 3009 C C . PHE A 1 381 ? -18.928 -4.150 2.038 1.00 90.56 381 PHE A C 1
ATOM 3011 O O . PHE A 1 381 ? -19.024 -2.931 2.211 1.00 90.56 381 PHE A O 1
ATOM 3018 N N . ARG A 1 382 ? -17.876 -4.854 2.441 1.00 88.69 382 ARG A N 1
ATOM 3019 C CA . ARG A 1 382 ? -16.696 -4.279 3.079 1.00 88.69 382 ARG A CA 1
ATOM 3020 C C . ARG A 1 382 ? -15.475 -4.330 2.183 1.00 88.69 382 ARG A C 1
ATOM 3022 O O . ARG A 1 382 ? -15.341 -5.195 1.319 1.00 88.69 382 ARG A O 1
ATOM 3029 N N . GLU A 1 383 ? -14.555 -3.427 2.441 1.00 81.38 383 GLU A N 1
ATOM 3030 C CA . GLU A 1 383 ? -13.213 -3.439 1.889 1.00 81.38 383 GLU A CA 1
ATOM 3031 C C . GLU A 1 383 ? -12.305 -2.743 2.897 1.00 81.38 383 GLU A C 1
ATOM 3033 O O . GLU A 1 383 ? -12.636 -1.666 3.396 1.00 81.38 383 GLU A O 1
ATOM 3038 N N . ASN A 1 384 ? -11.193 -3.392 3.241 1.00 82.38 384 ASN A N 1
ATOM 3039 C CA . ASN A 1 384 ? -10.380 -3.016 4.400 1.00 82.38 384 ASN A CA 1
ATOM 3040 C C . ASN A 1 384 ? -11.267 -2.905 5.664 1.00 82.38 384 ASN A C 1
ATOM 3042 O O . ASN A 1 384 ? -12.161 -3.732 5.865 1.00 82.38 384 ASN A O 1
ATOM 3046 N N . ASP A 1 385 ? -11.060 -1.871 6.479 1.00 82.88 385 ASP A N 1
ATOM 3047 C CA . ASP A 1 385 ? -11.852 -1.581 7.684 1.00 82.88 385 ASP A CA 1
ATOM 3048 C C . ASP A 1 385 ? -13.059 -0.676 7.415 1.00 82.88 385 ASP A C 1
ATOM 3050 O O . ASP A 1 385 ? -13.576 -0.013 8.315 1.00 82.88 385 ASP A O 1
ATOM 3054 N N . TYR A 1 386 ? -13.512 -0.623 6.164 1.00 91.06 386 TYR A N 1
ATOM 3055 C CA . TYR A 1 386 ? -14.598 0.242 5.743 1.00 91.06 386 TYR A CA 1
ATOM 3056 C C . TYR A 1 386 ? -15.734 -0.571 5.147 1.00 91.06 386 TYR A C 1
ATOM 3058 O O . TYR A 1 386 ? -15.543 -1.592 4.487 1.00 91.06 386 TYR A O 1
ATOM 3066 N N . VAL A 1 387 ? -16.945 -0.080 5.360 1.00 94.31 387 VAL A N 1
ATOM 3067 C CA . VAL A 1 387 ? -18.153 -0.620 4.761 1.00 94.31 387 VAL A CA 1
ATOM 3068 C C . VAL A 1 387 ? -18.717 0.383 3.775 1.00 94.31 387 VAL A C 1
ATOM 3070 O O . VAL A 1 387 ? -18.798 1.583 4.049 1.00 94.31 387 VAL A O 1
ATOM 3073 N N . PHE A 1 388 ? -19.116 -0.110 2.613 1.00 95.81 388 PHE A N 1
ATOM 3074 C CA . PHE A 1 388 ? -19.898 0.662 1.675 1.00 95.81 388 PHE A CA 1
ATOM 3075 C C . PHE A 1 388 ? -21.356 0.627 2.125 1.00 95.81 388 PHE A C 1
ATOM 3077 O O . PHE A 1 388 ? -21.983 -0.436 2.137 1.00 95.81 388 PHE A O 1
ATOM 3084 N N . ALA A 1 389 ? -21.883 1.781 2.527 1.00 96.19 389 ALA A N 1
ATOM 3085 C CA . ALA A 1 389 ? -23.188 1.879 3.164 1.00 96.19 389 ALA A CA 1
ATOM 3086 C C . ALA A 1 389 ? -24.043 3.004 2.588 1.00 96.19 389 ALA A C 1
ATOM 3088 O O . ALA A 1 389 ? -23.542 4.069 2.222 1.00 96.19 389 ALA A O 1
ATOM 3089 N N . GLU A 1 390 ? -25.349 2.765 2.549 1.00 95.56 390 GLU A N 1
ATOM 3090 C CA . GLU A 1 390 ? -26.387 3.749 2.280 1.00 95.56 390 GLU A CA 1
ATOM 3091 C C . GLU A 1 390 ? -26.868 4.407 3.570 1.00 95.56 390 GLU A C 1
ATOM 3093 O O . GLU A 1 390 ? -27.142 3.737 4.567 1.00 95.56 390 GLU A O 1
ATOM 3098 N N . PHE A 1 391 ? -26.988 5.731 3.541 1.00 95.06 391 PHE A N 1
ATOM 3099 C CA . PHE A 1 391 ? -27.483 6.523 4.661 1.00 95.06 391 PHE A CA 1
ATOM 3100 C C . PHE A 1 391 ? -27.988 7.890 4.188 1.00 95.06 391 PHE A C 1
ATOM 3102 O O . PHE A 1 391 ? -27.775 8.303 3.045 1.00 95.06 391 PHE A O 1
ATOM 3109 N N . SER A 1 392 ? -28.67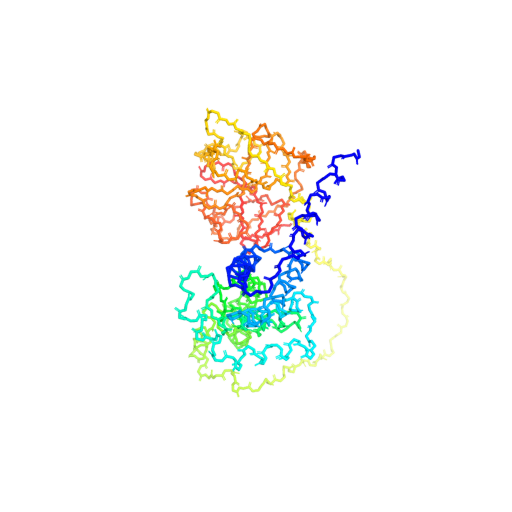0 8.610 5.078 1.00 91.81 392 SER A N 1
ATOM 3110 C CA . SER A 1 392 ? -29.136 9.976 4.816 1.00 91.81 392 SER A CA 1
ATOM 3111 C C . SER A 1 392 ? -28.217 11.006 5.475 1.00 91.81 392 SER A C 1
ATOM 3113 O O . SER A 1 392 ? -27.924 10.906 6.663 1.00 91.81 392 SER A O 1
ATOM 3115 N N . CYS A 1 393 ? -27.793 12.013 4.712 1.00 88.62 393 CYS A N 1
ATOM 3116 C CA . CYS A 1 393 ? -27.034 13.177 5.181 1.00 88.62 393 CYS A CA 1
ATOM 3117 C C . CYS A 1 393 ? -27.718 14.488 4.753 1.00 88.62 393 CYS A C 1
ATOM 3119 O O . CYS A 1 393 ? -28.780 14.485 4.126 1.00 88.62 393 CYS A O 1
ATOM 3121 N N . ALA A 1 394 ? -27.084 15.629 5.043 1.00 85.88 394 ALA A N 1
ATOM 3122 C CA . ALA A 1 394 ? -27.568 16.954 4.645 1.00 85.88 394 ALA A CA 1
ATOM 3123 C C . ALA A 1 394 ? -27.764 17.121 3.120 1.00 85.88 394 ALA A C 1
ATOM 3125 O O . ALA A 1 394 ? -28.575 17.941 2.696 1.00 85.88 394 ALA A O 1
ATOM 3126 N N . GLN A 1 395 ? -27.065 16.333 2.293 1.00 83.81 395 GLN A N 1
ATOM 3127 C CA . GLN A 1 395 ? -27.209 16.348 0.829 1.00 83.81 395 GLN A CA 1
ATOM 3128 C C . GLN A 1 395 ? -28.356 15.457 0.308 1.00 83.81 395 GLN A C 1
ATOM 3130 O O . GLN A 1 395 ? -28.684 15.506 -0.881 1.00 83.81 395 GLN A O 1
ATOM 3135 N N . GLY A 1 396 ? -28.972 14.646 1.174 1.00 88.56 396 GLY A N 1
ATOM 3136 C CA . GLY A 1 396 ? -29.949 13.610 0.831 1.00 88.56 396 GLY A CA 1
ATOM 3137 C C . GLY A 1 396 ? -29.410 12.199 1.082 1.00 88.56 396 GLY A C 1
ATOM 3138 O O . GLY A 1 396 ? -28.475 12.009 1.857 1.00 88.56 396 GLY A O 1
ATOM 3139 N N . THR A 1 397 ? -30.004 11.198 0.432 1.00 91.88 397 THR A N 1
ATOM 3140 C CA . THR A 1 397 ? -29.542 9.804 0.522 1.00 91.88 397 THR A CA 1
ATOM 3141 C C . THR A 1 397 ? -28.281 9.605 -0.316 1.00 91.88 397 THR A C 1
ATOM 3143 O O . THR A 1 397 ? -28.242 9.997 -1.487 1.00 91.88 397 THR A O 1
ATOM 3146 N N . VAL A 1 398 ? -27.258 8.985 0.266 1.00 92.62 398 VAL A N 1
ATOM 3147 C CA . VAL A 1 398 ? -25.959 8.718 -0.365 1.00 92.62 398 VAL A CA 1
ATOM 3148 C C . VAL A 1 398 ? -25.508 7.293 -0.075 1.00 92.62 398 VAL A C 1
ATOM 3150 O O . VAL A 1 398 ? -25.911 6.720 0.933 1.00 92.62 398 VAL A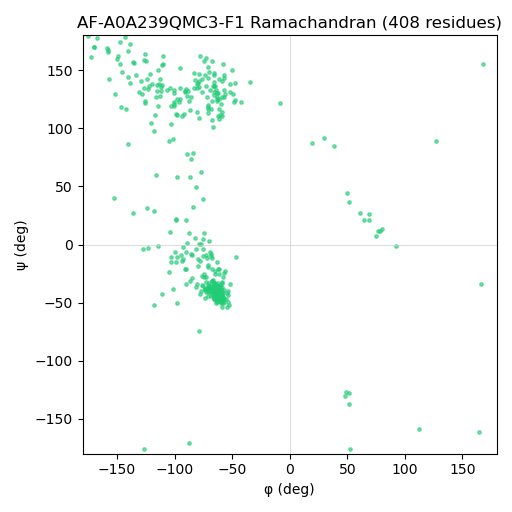 O 1
ATOM 3153 N N . ARG A 1 399 ? -24.645 6.740 -0.932 1.00 93.75 399 ARG A N 1
ATOM 3154 C CA . ARG A 1 399 ? -23.833 5.563 -0.626 1.00 93.75 399 ARG A CA 1
ATOM 3155 C C . ARG A 1 399 ? -22.363 5.942 -0.603 1.00 93.75 399 ARG A C 1
ATOM 3157 O O . ARG A 1 399 ? -21.832 6.429 -1.603 1.00 93.75 399 ARG A O 1
ATOM 3164 N N . MET A 1 400 ? -21.721 5.754 0.539 1.00 93.69 400 MET A N 1
ATOM 3165 C CA . MET A 1 400 ? -20.322 6.118 0.758 1.00 93.69 400 MET A CA 1
ATOM 3166 C C . MET A 1 400 ? -19.665 5.144 1.732 1.00 93.69 400 MET A C 1
ATOM 3168 O O . MET A 1 400 ? -20.324 4.269 2.293 1.00 93.69 400 MET A O 1
ATOM 3172 N N . TRP A 1 401 ? -18.360 5.302 1.918 1.00 95.19 401 TRP A N 1
ATOM 3173 C CA . TRP A 1 401 ? -17.580 4.447 2.796 1.00 95.19 401 TRP A CA 1
ATOM 3174 C C . TRP A 1 401 ? -17.578 4.981 4.224 1.00 95.19 401 TRP A C 1
ATOM 3176 O O . TRP A 1 401 ? -17.337 6.170 4.453 1.00 95.19 401 TRP A O 1
ATOM 3186 N N . LEU A 1 402 ? -17.850 4.093 5.175 1.00 94.25 402 LEU A N 1
ATOM 3187 C CA . LEU A 1 402 ? -17.865 4.366 6.608 1.00 94.25 402 LEU A CA 1
ATOM 3188 C C . LEU A 1 402 ? -16.905 3.410 7.329 1.00 94.25 402 LEU A C 1
ATOM 3190 O O . LEU A 1 402 ? -16.850 2.244 6.938 1.00 94.25 402 LEU A O 1
ATOM 3194 N N . PRO A 1 403 ? -16.175 3.849 8.368 1.00 89.75 403 PRO A N 1
ATOM 3195 C CA . PRO A 1 403 ? -15.362 2.950 9.179 1.00 89.75 403 PRO A CA 1
ATOM 3196 C C . PRO A 1 403 ? -16.244 1.917 9.884 1.00 89.75 403 PRO A C 1
ATOM 3198 O O . PRO A 1 403 ? -17.224 2.271 10.540 1.00 89.75 403 PRO A O 1
ATOM 3201 N N . ILE A 1 404 ? -15.885 0.641 9.779 1.00 86.06 404 ILE A N 1
ATOM 3202 C CA . ILE A 1 404 ? -16.588 -0.468 10.437 1.00 86.06 404 ILE A CA 1
ATOM 3203 C C . ILE A 1 404 ? -16.540 -0.318 11.960 1.00 86.06 404 ILE A C 1
ATOM 3205 O O . ILE A 1 404 ? -17.528 -0.612 12.625 1.00 86.06 404 ILE A O 1
ATOM 3209 N N . SER A 1 405 ? -15.429 0.193 12.507 1.00 83.81 405 SER A N 1
ATOM 3210 C CA . SER A 1 405 ? -15.251 0.441 13.948 1.00 83.81 405 SER A CA 1
ATOM 3211 C C . SER A 1 405 ? -16.318 1.349 14.557 1.00 83.81 405 SER A C 1
ATOM 3213 O O . SER A 1 405 ? -16.552 1.319 15.764 1.00 83.81 405 SER A O 1
ATOM 3215 N N . ASP A 1 406 ? -16.962 2.155 13.718 1.00 87.62 406 ASP A N 1
ATOM 3216 C CA . ASP A 1 406 ? -17.889 3.198 14.133 1.00 87.62 406 ASP A CA 1
ATOM 3217 C C . ASP A 1 406 ? -19.351 2.781 13.908 1.00 87.62 406 ASP A C 1
ATOM 3219 O O . ASP A 1 406 ? -20.264 3.608 13.996 1.00 87.62 406 ASP A O 1
ATOM 3223 N N . ILE A 1 407 ? -19.590 1.504 13.589 1.00 87.00 407 ILE A N 1
ATOM 3224 C CA . ILE A 1 407 ? -20.906 0.950 13.277 1.00 87.00 407 ILE A CA 1
ATOM 3225 C C . ILE A 1 407 ? -21.156 -0.291 14.126 1.00 87.00 407 ILE A C 1
ATOM 3227 O O . ILE A 1 407 ? -20.371 -1.235 14.146 1.00 87.00 407 ILE A O 1
ATOM 3231 N N . LEU A 1 408 ? -22.313 -0.310 14.780 1.00 88.19 408 LEU A N 1
ATOM 3232 C CA . LEU A 1 408 ? -22.866 -1.499 15.406 1.00 88.19 408 LEU A CA 1
ATOM 3233 C C . LEU A 1 408 ? -23.823 -2.178 14.419 1.00 88.19 408 LEU A C 1
ATOM 3235 O O . LEU A 1 408 ? -24.883 -1.624 14.117 1.00 88.19 408 LEU A O 1
ATOM 3239 N N . PHE A 1 409 ? -23.441 -3.346 13.903 1.00 85.56 409 PHE A N 1
ATOM 3240 C CA . PHE A 1 409 ? -24.306 -4.178 13.060 1.00 85.56 409 PHE A CA 1
ATOM 3241 C C . PHE A 1 409 ? -25.306 -4.964 13.911 1.00 85.56 409 PHE A C 1
ATOM 3243 O O . PHE A 1 409 ? -25.006 -5.299 15.059 1.00 85.56 409 PHE A O 1
ATOM 3250 N N . LYS A 1 410 ? -26.502 -5.185 13.361 1.00 77.81 410 LYS A N 1
ATOM 3251 C CA . LYS A 1 410 ? -27.576 -5.943 14.013 1.00 77.81 410 LYS A CA 1
ATOM 3252 C C . LYS A 1 410 ? -27.580 -7.404 13.612 1.00 77.81 410 LYS A C 1
ATOM 3254 O O . LYS A 1 410 ? -27.266 -7.673 12.432 1.00 77.81 410 LYS A O 1
#

Radius of gyration: 28.51 Å; Cα contacts (8 Å, |Δi|>4): 595; chains: 1; bounding box: 71×48×89 Å

pLDDT: mean 76.53, std 17.94, range [28.5, 96.38]

Mean predicted aligned error: 19.87 Å

Solvent-accessible surface area (backbone atoms only — not comparable to full-atom values): 23006 Å² total; per-residue (Å²): 128,71,68,64,57,53,54,54,50,49,56,51,46,62,66,51,71,72,74,78,79,80,96,75,78,76,64,59,66,58,48,48,52,50,48,54,51,43,51,51,51,52,50,54,51,53,72,40,89,88,64,62,68,72,57,49,55,53,45,39,53,52,30,60,72,46,73,56,51,83,60,32,54,53,53,34,33,54,48,51,37,50,50,27,39,76,69,70,47,84,48,70,66,37,54,50,31,50,53,55,56,76,69,32,60,69,47,46,50,44,40,68,69,76,36,90,80,54,91,61,83,40,62,69,32,56,51,23,40,48,50,13,40,46,23,49,74,72,66,39,53,71,57,13,36,53,20,10,62,66,13,39,86,45,65,64,24,43,60,50,24,47,58,57,51,51,54,62,42,43,53,41,50,54,50,19,51,51,30,45,75,71,67,39,47,68,63,13,38,53,38,28,61,77,37,64,76,47,87,62,27,56,62,51,40,54,49,44,30,65,73,68,73,49,62,70,90,77,55,80,83,76,79,81,78,76,80,78,80,75,92,71,82,92,76,92,74,81,89,73,80,78,82,77,79,79,79,76,71,47,43,42,72,81,77,36,59,71,39,73,29,32,62,50,82,50,103,55,62,53,56,28,28,36,38,66,59,86,82,27,34,70,68,74,48,77,40,75,46,66,62,55,96,84,56,85,55,62,30,37,36,35,38,31,33,82,66,17,27,39,26,49,42,75,41,98,88,66,51,57,32,54,40,21,33,54,41,89,45,53,45,61,90,64,89,67,51,77,42,94,71,78,63,73,44,54,29,30,25,73,42,72,43,64,30,20,35,33,57,50,87,91,22,57,65,39,75,73,41,47,34,56,48,74,37,70,35,41,32,48,31,24,40,83,66,16,28,41,27,38,39,72,31,84,51,38,38,37,46,40,19,38,57,46,92,43,42,50,71,116

Nearest PDB structures (foldseek):
  2yhc-assembly1_A  TM=3.741E-01  e=2.348E-01  Escherichia coli BL21(DE3)
  8dth-assembly1_A  TM=3.821E-01  e=7.745E-01  Arabidopsis thaliana
  4r7s-assembly1_A  TM=2.548E-01  e=9.050E-01  Parabacteroides merdae ATCC 43184
  8gl3-assembly1_A  TM=2.244E-01  e=4.761E+00  synthetic construct

Sequence (410 aa):
MNKIKGMISILLIVMILFAGVSIADASSMEKEELYNATIHQLESWLQTPGRPAAELEQIIASFDSLQSYKMSKGFNYFTNVLLKAIQGSFDFDYKFWINMLEQNESFQEYIHNDINSLSILSVPEMLNYVKGREAEQNGDITAAITFYANSINFYDASDRYKSLAMGEYASKYAKARELMNNNELVSAYRLFAEINGYDDSIQRMDYIVQVLGYDPAQETPVPTEVPTPEAMEVVISTPTEAPDTIELIPVLSQSYPGISAKLKTHEGRWFSKYGPGNNYAKGASAGGFKTDSKHSNRLTVYFVENGWVYADIVYSTAFERYAYLPQNAVNVSDSIPQISALESFEGVTTQIITPLWGPNDSFNRNQDCTINANTTITAFFRENDYVFAEFSCAQGTVRMWLPISDILFK

=== Feature glossary ===
Annotated list of the representations used here:

Nearest PDB structures. The Foldseek neighbor list gives the closest experimentally determined structures in the PDB, ranked by structural alignment. TM-score near 1 means near-identical fold; near 0.3 means only rough topology match. This is how one finds what a novel AlphaFold prediction most resembles in the solved-structure universe.

Foldseek 3Di. Foldseek's 3Di representation compresses backbone geometry into a per-residue letter drawn from a learned twenty-state alphabet. It captures the tertiary interaction pattern around each residue — which residues are packed against it in space, regardless of where they are in sequence.

Radius of gyration, Cα contacts, bounding box. Radius of gyration (Rg) is the root-mean-square distance of Cα atoms from their centroid — a single number for overall size and compactness. A globular domain of N residues has Rg ≈ 2.2·N^0.38 Å; an extended or disordered chain has a much larger Rg. The Cα contact count is the number of residue pairs whose Cα atoms are within 8 Å and are more than four positions apart in sequence — a standard proxy for tertiary packing density. The bounding box is the smallest axis-aligned box enclosing all Cα atoms.

InterPro / GO / CATH / organism. The annotation block draws on four external resources. InterPro: which protein families and domains the sequence belongs to. GO: standardized terms for what the protein does, what process it participates in, and where in the cell it acts. CATH: which structural fold it has in the CATH hierarchy. Organism: the species of origin.

mmCIF coordinates. The mmCIF block holds the 3D Cartesian coordinates of each backbone atom (N, Cα, C, O) in ångströms. mmCIF is the PDB's canonical archive format — a tagged-loop text representation of the atomic model.

pLDDT. pLDDT is the predicted lDDT-Cα score: AlphaFold's confidence that the local environment of each residue (all inter-atomic distances within 15 Å) is correctly placed. It is a per-residue number between 0 and 100, with higher meaning more reliable.

Backbone torsions (φ/ψ). φ (phi) and ψ (psi) are the two rotatable backbone dihedrals per residue: φ is the C(i-1)–N–Cα–C torsion, ψ is the N–Cα–C–N(i+1) torsion, both in degrees on (−180°, 180°]. α-helical residues cluster near (−60°, −45°); β-strand residues near (−120°, +130°). A Ramachandran plot is simply a scatter of (φ, ψ) for every residue.

B-factor. For experimental (PDB) structures, the B-factor (temperature factor) quantifies the positional spread of each atom in the crystal — a combination of thermal vibration and static disorder — in units of Å². High B-factors mark flexible loops or poorly resolved regions; low B-factors mark the rigid, well-ordered core.

Secondary structure (3-state, P-SEA). SS3 is a coarse helix/strand/coil call (letters a/b/c) made by the P-SEA algorithm from inter-Cα distances and dihedrals. It is less detailed than DSSP but needs only Cα positions.

Predicted aligned error. Predicted aligned error is AlphaFold's pairwise confidence. Unlike pLDDT (per-residue), PAE is per-residue-pair and captures whether two parts of the structure are correctly placed relative to each other. Units are ångströms of expected positional error.

Solvent-accessible surface area. Solvent-accessible surface area (SASA) is the area in Å² traced out by the centre of a 1.4 Å probe sphere (a water molecule) rolled over the protein's van der Waals surface (Shrake–Rupley / Lee–Richards construction). Buried residues have near-zero SASA; fully exposed residues can exceed 200 Å². The total SASA scales roughly with the number of surface residues.

Secondary structure (8-state, DSSP). The SS8 string is DSSP's per-residue secondary-structure call. α-helix (H) means an i→i+4 H-bond ladder; β-strand (E) means the residue participates in a β-sheet; 3₁₀ (G) and π (I) are tighter and wider helices; T/S are turns/bends; '-' is loop.

Rendered structure images. Structure images are PyMOL renders from six orthogonal camera directions. Cartoon representation draws helices as coils and strands as arrows; sticks shows the backbone as bonds; surface shows the solvent-excluded envelope. Rainbow coloring maps sequence position to hue (blue→red, N→C); chain coloring assigns a distinct color per polypeptide.

Sequence. The amino-acid sequence is the protein's primary structure: the linear order of residues from the N-terminus to the C-terminus, written in one-letter code. Everything else here — the 3D coordinates, the secondary structure, the domain annotations — is ultimately a consequence of this string.

Contact-map, Ramachandran, and PAE plots. Three diagnostic plots accompany the record. The Cα contact map visualizes the tertiary structure as a 2D adjacency matrix (8 Å cutoff, sequence-local contacts suppressed). The Ramachandran plot shows the distribution of backbone (φ, ψ) torsions, with points in the α and β basins reflecting secondary structure content. The PAE plot shows AlphaFold's inter-residue confidence as a color matrix.